Protein AF-A0A857N441-F1 (afdb_monomer_lite)

InterPro domains:
  IPR006558 LamG-like jellyroll fold [SM00560] (402-528)
  IPR013320 Concanavalin A-like lectin/glucanase domain superfamily [SSF49899] (334-535)
  IPR013320 Concanavalin A-like lectin/glucanase domain superfamily [SSF49899] (551-677)
  IPR018765 Domain of unknown function DUF2341 [PF10102] (84-168)

pLDDT: mean 84.47, std 14.83, range [30.72, 98.62]

Foldseek 3Di:
DDDPPPPVVVVVVVVVVVVVVVCVVCVVVVVVVVPDPPQQLLPDDLLFFWKWKKWKAAQLQAKDFQFKDKDFAAQQPVQKAPQQRLFKWKFFSNNDTWQKEWPPVVPDHNHHGTMMMTTDRMAGNRTGIMMIIIRNPPHGHDPSHDPPSRFPDKAQLPDFDDPPQFKDKAADPPFDWDWGGDDSKIKTDGAARIWIWTPRDKDQWWKKKWWKQDQDFWFKWFADPDNFFTKTQTHHVQQKTFIWTGHNNDIDGQDQAIDHPGHRNDIKMWMWTHDQQWIWIDINNHTRGIGGHNRGRMHIIIIGGHDDIMMIRMMGMGGDGPDDMDMDIDDMDTPFFFLFKFFLQPQDDQKRFGPDPNRFIWGWDPWHKDAPQQDLPGIWTFDAFQIKIFTNAALQPAAAFKKKKKKFAAADQDDKWFFKKDADDPQQIKTQIAQVVNPQWTWIDRNPWDIDTFPDHDDHQAIKMWMWTGRQQKIWIDILLHTGDMDGTNRDRRRGGTMMGFADPVSPTGGGGIMGTIGMGSYGDDSSRSNSVSVVSQVNNLVRDDRYHHDDDPVDPDQWDFPQQPQDAQWGATPHDGQIKGWPDDRDDDDQGWHKDAPVVDPPNTHTHHDPNHDIDGDTDDDLDDDDDDKDFAQALAAKDFPDDDPVNQWTWIQHSQQWTWIAGVVRPDIDTDDDHHDNGDIDD

Structure (mmCIF, N/CA/C/O backbone):
data_AF-A0A857N441-F1
#
_entry.id   AF-A0A857N441-F1
#
loop_
_atom_site.group_PDB
_atom_site.id
_atom_site.type_symbol
_atom_site.label_atom_id
_atom_site.label_alt_id
_atom_site.label_comp_id
_atom_site.label_asym_id
_atom_site.label_entity_id
_atom_site.label_seq_id
_atom_site.pdbx_PDB_ins_code
_atom_site.Cartn_x
_atom_site.Cartn_y
_atom_site.Cartn_z
_atom_site.occupancy
_atom_site.B_iso_or_equiv
_atom_site.auth_seq_id
_atom_site.auth_comp_id
_atom_site.auth_asym_id
_atom_site.auth_atom_id
_atom_site.pdbx_PDB_model_num
ATOM 1 N N . MET A 1 1 ? -75.559 12.822 -24.727 1.00 49.03 1 MET A N 1
ATOM 2 C CA . MET A 1 1 ? -74.565 11.724 -24.631 1.00 49.03 1 MET A CA 1
ATOM 3 C C . MET A 1 1 ? -73.322 12.160 -25.394 1.00 49.03 1 MET A C 1
ATOM 5 O O . MET A 1 1 ? -73.492 12.783 -26.426 1.00 49.03 1 MET A O 1
ATOM 9 N N . SER A 1 2 ? -72.122 11.832 -24.907 1.00 50.00 2 SER A N 1
ATOM 10 C CA . SER A 1 2 ? -70.810 12.231 -25.460 1.00 50.00 2 SER A CA 1
ATOM 11 C C . SER A 1 2 ? -70.364 13.656 -25.107 1.00 50.00 2 SER A C 1
ATOM 13 O O . SER A 1 2 ? -70.918 14.610 -25.619 1.00 50.00 2 SER A O 1
ATOM 15 N N . VAL A 1 3 ? -69.424 13.771 -24.155 1.00 48.62 3 VAL A N 1
ATOM 16 C CA . VAL A 1 3 ? -68.285 14.732 -24.085 1.00 48.62 3 VAL A CA 1
ATOM 17 C C . VAL A 1 3 ? -67.533 14.548 -22.744 1.00 48.62 3 VAL A C 1
ATOM 19 O O . VAL A 1 3 ? -66.327 14.745 -22.680 1.00 48.62 3 VAL A O 1
ATOM 22 N N . LYS A 1 4 ? -68.164 14.043 -21.671 1.00 44.53 4 LYS A N 1
ATOM 23 C CA . LYS A 1 4 ? -67.507 13.927 -20.344 1.00 44.53 4 LYS A CA 1
ATOM 24 C C . LYS A 1 4 ? -66.598 12.703 -20.098 1.00 44.53 4 LYS A C 1
ATOM 26 O O . LYS A 1 4 ? -66.049 12.592 -19.009 1.00 44.53 4 LYS A O 1
ATOM 31 N N . ARG A 1 5 ? -66.388 11.793 -21.063 1.00 45.25 5 ARG A N 1
ATOM 32 C CA . ARG A 1 5 ? -65.572 10.568 -20.847 1.00 45.25 5 ARG A CA 1
ATOM 33 C C . ARG A 1 5 ? -64.094 10.651 -21.269 1.00 45.25 5 ARG A C 1
ATOM 35 O O . ARG A 1 5 ? -63.343 9.755 -20.908 1.00 45.25 5 ARG A O 1
ATOM 42 N N . ASN A 1 6 ? -63.644 11.721 -21.934 1.00 47.81 6 ASN A N 1
ATOM 43 C CA . ASN A 1 6 ? -62.286 11.773 -22.512 1.00 47.81 6 ASN A CA 1
ATOM 44 C C . ASN A 1 6 ? -61.231 12.581 -21.727 1.00 47.81 6 ASN A C 1
ATOM 46 O O . ASN A 1 6 ? -60.069 12.565 -22.124 1.00 47.81 6 ASN A O 1
ATOM 50 N N . LEU A 1 7 ? -61.570 13.251 -20.615 1.00 44.44 7 LEU A N 1
ATOM 51 C CA . LEU A 1 7 ? -60.565 13.983 -19.816 1.00 44.44 7 LEU A CA 1
ATOM 52 C C . LEU A 1 7 ? -59.937 13.168 -18.671 1.00 44.44 7 LEU A C 1
ATOM 54 O O . LEU A 1 7 ? -58.824 13.474 -18.253 1.00 44.44 7 LEU A O 1
ATOM 58 N N . VAL A 1 8 ? -60.589 12.104 -18.192 1.00 45.16 8 VAL A N 1
ATOM 59 C CA . VAL A 1 8 ? -60.100 11.327 -17.031 1.00 45.16 8 VAL A CA 1
ATOM 60 C C . VAL A 1 8 ? -59.012 10.304 -17.417 1.00 45.16 8 VAL A C 1
ATOM 62 O O . VAL A 1 8 ? -58.187 9.935 -16.583 1.00 45.16 8 VAL A O 1
ATOM 65 N N . SER A 1 9 ? -58.921 9.901 -18.692 1.00 45.41 9 SER A N 1
ATOM 66 C CA . SER A 1 9 ? -57.896 8.951 -19.169 1.00 45.41 9 SER A CA 1
ATOM 67 C C . SER A 1 9 ? -56.555 9.597 -19.547 1.00 45.41 9 SER A C 1
ATOM 69 O O . SER A 1 9 ? -55.534 8.911 -19.589 1.00 45.41 9 SER A O 1
ATOM 71 N N . ARG A 1 10 ? -56.520 10.917 -19.801 1.00 45.88 10 ARG A N 1
ATOM 72 C CA . ARG A 1 10 ? -55.272 11.643 -20.112 1.00 45.88 10 ARG A CA 1
ATOM 73 C C . ARG A 1 10 ? -54.509 12.110 -18.871 1.00 45.88 10 ARG A C 1
ATOM 75 O O . ARG A 1 10 ? -53.294 12.196 -18.944 1.00 45.88 10 ARG A O 1
ATOM 82 N N . LEU A 1 11 ? -55.180 12.347 -17.740 1.00 42.25 11 LEU A N 1
ATOM 83 C CA . LEU A 1 11 ? -54.542 12.772 -16.479 1.00 42.25 11 LEU A CA 1
ATOM 84 C C . LEU A 1 11 ? -53.937 11.615 -15.661 1.00 42.25 11 LEU A C 1
ATOM 86 O O . LEU A 1 11 ? -53.078 11.841 -14.813 1.00 42.25 11 LEU A O 1
ATOM 90 N N . THR A 1 12 ? -54.357 10.375 -15.917 1.00 45.38 12 THR A N 1
ATOM 91 C CA . THR A 1 12 ? -53.848 9.170 -15.237 1.00 45.38 12 THR A CA 1
ATOM 92 C C . THR A 1 12 ? -52.599 8.591 -15.907 1.00 45.38 12 THR A C 1
ATOM 94 O O . THR A 1 12 ? -51.719 8.096 -15.208 1.00 45.38 12 THR A O 1
ATOM 97 N N . ARG A 1 13 ? -52.443 8.732 -17.234 1.00 47.69 13 ARG A N 1
ATOM 98 C CA . ARG A 1 13 ? -51.220 8.305 -17.947 1.00 47.69 13 ARG A CA 1
ATOM 99 C C . ARG A 1 13 ? -49.993 9.165 -17.620 1.00 47.69 13 ARG A C 1
ATOM 101 O O . ARG A 1 13 ? -48.901 8.622 -17.493 1.00 47.69 13 ARG A O 1
ATOM 108 N N . THR A 1 14 ? -50.149 10.473 -17.413 1.00 45.03 14 THR A N 1
ATOM 109 C CA . THR A 1 14 ? -49.023 11.373 -17.089 1.00 45.03 14 THR A CA 1
ATOM 110 C C . THR A 1 14 ? -48.509 11.211 -15.656 1.00 45.03 14 THR A C 1
ATOM 112 O O . THR A 1 14 ? -47.332 11.452 -15.415 1.00 45.03 14 THR A O 1
ATOM 115 N N . ARG A 1 15 ? -49.344 10.744 -14.713 1.00 50.69 15 ARG A N 1
ATOM 116 C CA . ARG A 1 15 ? -48.929 10.469 -13.320 1.00 50.69 15 ARG A CA 1
ATOM 117 C C . ARG A 1 15 ? -48.106 9.184 -13.158 1.00 50.69 15 ARG A C 1
ATOM 119 O O . ARG A 1 15 ? -47.396 9.062 -12.170 1.00 50.69 15 ARG A O 1
ATOM 126 N N . LEU A 1 16 ? -48.170 8.262 -14.124 1.00 50.34 16 LEU A N 1
ATOM 127 C CA . LEU A 1 16 ? -47.374 7.025 -14.137 1.00 50.34 16 LEU A CA 1
ATOM 128 C C . LEU A 1 16 ? -46.057 7.161 -14.917 1.00 50.34 16 LEU A C 1
ATOM 130 O O . LEU A 1 16 ? -45.104 6.458 -14.610 1.00 50.34 16 LEU A O 1
ATOM 134 N N . LEU A 1 17 ? -45.975 8.076 -15.889 1.00 53.66 17 LEU A N 1
ATOM 135 C CA . LEU A 1 17 ? -44.780 8.251 -16.726 1.00 53.66 17 LEU A CA 1
ATOM 136 C C . LEU A 1 17 ? -43.607 8.911 -15.989 1.00 53.66 17 LEU A C 1
ATOM 138 O O . LEU A 1 17 ? -42.468 8.522 -16.208 1.00 53.66 17 LEU A O 1
ATOM 142 N N . VAL A 1 18 ? -43.870 9.871 -15.098 1.00 58.50 18 VAL A N 1
ATOM 143 C CA . VAL A 1 18 ? -42.825 10.578 -14.332 1.00 58.50 18 VAL A CA 1
ATOM 144 C C . VAL A 1 18 ? -42.059 9.657 -13.363 1.00 58.50 18 VAL A C 1
ATOM 146 O O . VAL A 1 18 ? -40.830 9.665 -13.420 1.00 58.50 18 VAL A O 1
ATOM 149 N N . PRO A 1 19 ? -42.710 8.822 -12.523 1.00 57.38 19 PRO A N 1
ATOM 150 C CA . PRO A 1 19 ? -41.983 7.881 -11.670 1.00 57.38 19 PRO A CA 1
ATOM 151 C C . PRO A 1 19 ? -41.273 6.783 -12.475 1.00 57.38 19 PRO A C 1
ATOM 153 O O . PRO A 1 19 ? -40.175 6.388 -12.101 1.00 57.38 19 PRO A O 1
ATOM 156 N N . LEU A 1 20 ? -41.829 6.340 -13.611 1.00 62.22 20 LEU A N 1
ATOM 157 C CA . LEU A 1 20 ? -41.156 5.369 -14.484 1.00 62.22 20 LEU 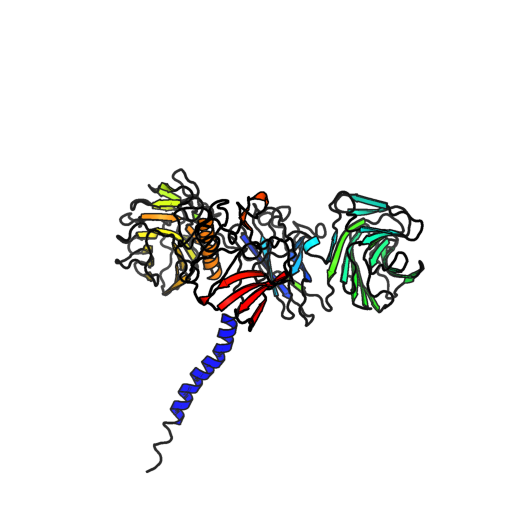A CA 1
ATOM 158 C C . LEU A 1 20 ? -39.881 5.953 -15.116 1.00 62.22 20 LEU A C 1
ATOM 160 O O . LEU A 1 20 ? -38.866 5.270 -15.190 1.00 62.22 20 LEU A O 1
ATOM 164 N N . LEU A 1 21 ? -39.918 7.222 -15.538 1.00 66.75 21 LEU A N 1
ATOM 165 C CA . LEU A 1 21 ? -38.759 7.919 -16.101 1.00 66.75 21 LEU A CA 1
ATOM 166 C C . LEU A 1 21 ? -37.670 8.150 -15.041 1.00 66.75 21 LEU A C 1
ATOM 168 O O . LEU A 1 21 ? -36.491 7.999 -15.339 1.00 66.75 21 LEU A O 1
ATOM 172 N N . LEU A 1 22 ? -38.065 8.463 -13.801 1.00 61.06 22 LEU A N 1
ATOM 173 C CA . LEU A 1 22 ? -37.158 8.563 -12.652 1.00 61.06 22 LEU A CA 1
ATOM 174 C C . LEU A 1 22 ? -36.498 7.220 -12.327 1.00 61.06 22 LEU A C 1
ATOM 176 O O . LEU A 1 22 ? -35.296 7.190 -12.103 1.00 61.06 22 LEU A O 1
ATOM 180 N N . ILE A 1 23 ? -37.242 6.111 -12.366 1.00 67.06 23 ILE A N 1
ATOM 181 C CA . ILE A 1 23 ? -36.682 4.763 -12.178 1.00 67.06 23 ILE A CA 1
ATOM 182 C C . ILE A 1 23 ? -35.683 4.434 -13.295 1.00 67.06 23 ILE A C 1
ATOM 184 O O . ILE A 1 23 ? -34.586 3.970 -13.010 1.00 67.06 23 ILE A O 1
ATOM 188 N N . VAL A 1 24 ? -36.005 4.737 -14.555 1.00 76.75 24 VAL A N 1
ATOM 189 C CA . VAL A 1 24 ? -35.098 4.506 -15.697 1.00 76.75 24 VAL A CA 1
ATOM 190 C C . VAL A 1 24 ? -33.850 5.398 -15.641 1.00 76.75 24 VAL A C 1
ATOM 192 O O . VAL A 1 24 ? -32.783 4.961 -16.059 1.00 76.75 24 VAL A O 1
ATOM 195 N N . LEU A 1 25 ? -33.947 6.611 -15.089 1.00 70.38 25 LEU A N 1
ATOM 196 C CA . LEU A 1 25 ? -32.802 7.506 -14.863 1.00 70.38 25 LEU A CA 1
ATOM 197 C C . LEU A 1 25 ? -31.955 7.103 -13.647 1.00 70.38 25 LEU A C 1
ATOM 199 O O . LEU A 1 25 ? -30.744 7.314 -13.651 1.00 70.38 25 LEU A O 1
ATOM 203 N N . LEU A 1 26 ? -32.572 6.516 -12.620 1.00 66.19 26 LEU A N 1
ATOM 204 C CA . LEU A 1 26 ? -31.889 6.058 -11.410 1.00 66.19 26 LEU A CA 1
ATOM 205 C C . LEU A 1 26 ? -31.254 4.679 -11.586 1.00 66.19 26 LEU A C 1
ATOM 207 O O . LEU A 1 26 ? -30.251 4.415 -10.941 1.00 66.19 26 LEU A O 1
ATOM 211 N N . LEU A 1 27 ? -31.772 3.815 -12.463 1.00 69.44 27 LEU A N 1
ATOM 212 C CA . LEU A 1 27 ? -31.236 2.467 -12.688 1.00 69.44 27 LEU A CA 1
ATOM 213 C C . LEU A 1 27 ? -29.754 2.457 -13.104 1.00 69.44 27 LEU A C 1
ATOM 215 O O . LEU A 1 27 ? -29.013 1.682 -12.512 1.00 69.44 27 LEU A O 1
ATOM 219 N N . PRO A 1 28 ? -29.268 3.319 -14.021 1.00 61.41 28 PRO A N 1
ATOM 220 C CA . PRO A 1 28 ? -27.841 3.444 -14.299 1.00 61.41 28 PRO A CA 1
ATOM 221 C C . PRO A 1 28 ? -27.056 3.964 -13.098 1.00 61.41 28 PRO A C 1
ATOM 223 O O . PRO A 1 28 ? -25.966 3.480 -12.860 1.00 61.41 28 PRO A O 1
ATOM 226 N N . ALA A 1 29 ? -27.591 4.909 -12.317 1.00 53.06 29 ALA A N 1
ATOM 227 C CA . ALA A 1 29 ? -26.908 5.443 -11.136 1.00 53.06 29 ALA A CA 1
ATOM 228 C C . ALA A 1 29 ? -26.824 4.415 -9.994 1.00 53.06 29 ALA A C 1
ATOM 230 O O . ALA A 1 29 ? -25.793 4.310 -9.343 1.00 53.06 29 ALA A O 1
ATOM 231 N N . VAL A 1 30 ? -27.878 3.622 -9.791 1.00 62.12 30 VAL A N 1
ATOM 232 C CA . VAL A 1 30 ? -27.930 2.491 -8.855 1.00 62.12 30 VAL A CA 1
ATOM 233 C C . VAL A 1 30 ? -27.047 1.353 -9.350 1.00 62.12 30 VAL A C 1
ATOM 235 O O . VAL A 1 30 ? -26.333 0.776 -8.546 1.00 62.12 30 VAL A O 1
ATOM 238 N N . TYR A 1 31 ? -27.025 1.072 -10.655 1.00 57.97 31 TYR A N 1
ATOM 239 C CA . TYR A 1 31 ? -26.094 0.126 -11.268 1.00 57.97 31 TYR A CA 1
ATOM 240 C C . TYR A 1 31 ? -24.649 0.592 -11.067 1.00 57.97 31 TYR A C 1
ATOM 242 O O . TYR A 1 31 ? -23.867 -0.143 -10.491 1.00 57.97 31 TYR A O 1
ATOM 250 N N . PHE A 1 32 ? -24.318 1.846 -11.385 1.00 44.28 32 PHE A N 1
ATOM 251 C CA . PHE A 1 32 ? -22.997 2.436 -11.144 1.00 44.28 32 PHE A CA 1
ATOM 252 C C . PHE A 1 32 ? -22.617 2.501 -9.660 1.00 44.28 32 PHE A C 1
ATOM 254 O O . PHE A 1 32 ? -21.431 2.460 -9.352 1.00 44.28 32 PHE A O 1
ATOM 261 N N . TYR A 1 33 ? -23.582 2.634 -8.746 1.00 41.97 33 TYR A N 1
ATOM 262 C CA . TYR A 1 33 ? -23.347 2.592 -7.301 1.00 41.97 33 TYR A CA 1
ATOM 263 C C . TYR A 1 33 ? -23.142 1.152 -6.804 1.00 41.97 33 TYR A C 1
ATOM 265 O O . TYR A 1 33 ? -22.250 0.908 -6.001 1.00 41.97 33 TYR A O 1
ATOM 273 N N . ALA A 1 34 ? -23.913 0.194 -7.324 1.00 38.28 34 ALA A N 1
ATOM 274 C CA . ALA A 1 34 ? -23.850 -1.225 -6.974 1.00 38.28 34 ALA A CA 1
ATOM 275 C C . ALA A 1 34 ? -22.676 -1.970 -7.635 1.00 38.28 34 ALA A C 1
ATOM 277 O O . ALA A 1 34 ? -22.242 -2.991 -7.114 1.00 38.28 34 ALA A O 1
ATOM 278 N N . THR A 1 35 ? -22.153 -1.471 -8.759 1.00 33.88 35 THR A N 1
ATOM 279 C CA . THR A 1 35 ? -20.983 -2.023 -9.459 1.00 33.88 35 THR A CA 1
ATOM 280 C C . THR A 1 35 ? -19.706 -1.238 -9.187 1.00 33.88 35 THR A C 1
ATOM 282 O O . THR A 1 35 ? -18.717 -1.442 -9.894 1.00 33.88 35 THR A O 1
ATOM 285 N N . ARG A 1 36 ? -19.689 -0.322 -8.206 1.00 30.72 36 ARG A N 1
ATOM 286 C CA . ARG A 1 36 ? -18.401 0.180 -7.723 1.00 30.72 36 ARG A CA 1
ATOM 287 C C . ARG A 1 36 ? -17.644 -1.022 -7.161 1.00 30.72 36 ARG A C 1
ATOM 289 O O . ARG A 1 36 ? -18.220 -1.724 -6.325 1.00 30.72 36 ARG A O 1
ATOM 296 N N . PRO A 1 37 ? -16.400 -1.289 -7.589 1.00 31.34 37 PRO A N 1
ATOM 297 C CA . PRO A 1 37 ? -15.557 -2.186 -6.821 1.00 31.34 37 PRO A CA 1
ATOM 298 C C . PRO A 1 37 ? -15.532 -1.632 -5.395 1.00 31.34 37 PRO A C 1
ATOM 300 O O . PRO A 1 37 ? -15.207 -0.463 -5.186 1.00 31.34 37 PRO A O 1
ATOM 303 N N . LYS A 1 38 ? -15.993 -2.439 -4.435 1.00 36.00 38 LYS A N 1
ATOM 304 C CA . LYS A 1 38 ? -15.777 -2.153 -3.020 1.00 36.00 38 LYS A CA 1
ATOM 305 C C . LYS A 1 38 ? -14.268 -2.065 -2.855 1.00 36.00 38 LYS A C 1
ATOM 307 O O . LYS A 1 38 ? -13.581 -3.053 -3.104 1.00 36.00 38 LYS A O 1
ATOM 312 N N . GLU A 1 39 ? -13.764 -0.887 -2.515 1.00 36.06 39 GLU A N 1
ATOM 313 C CA . GLU A 1 39 ? -12.346 -0.728 -2.231 1.00 36.06 39 GLU A CA 1
ATOM 314 C C . GLU A 1 39 ? -12.063 -1.395 -0.897 1.00 36.06 39 GLU A C 1
ATOM 316 O O . GLU A 1 39 ? -12.243 -0.833 0.183 1.00 36.06 39 GLU A O 1
ATOM 321 N N . THR A 1 40 ? -11.649 -2.649 -0.973 1.00 37.66 40 THR A N 1
ATOM 322 C CA . THR A 1 40 ? -11.106 -3.372 0.159 1.00 37.66 40 THR A CA 1
ATOM 323 C C . THR A 1 40 ? -9.733 -2.798 0.459 1.00 37.66 40 THR A C 1
ATOM 325 O O . THR A 1 40 ? -8.726 -3.349 0.044 1.00 37.66 40 THR A O 1
ATOM 328 N N . ALA A 1 41 ? -9.648 -1.690 1.194 1.00 39.09 41 ALA A N 1
ATOM 329 C CA . ALA A 1 41 ? -8.381 -1.255 1.774 1.00 39.09 41 ALA A CA 1
ATOM 330 C C . ALA A 1 41 ? -8.000 -2.204 2.929 1.00 39.09 41 ALA A C 1
ATOM 332 O O . ALA A 1 41 ? -8.011 -1.813 4.091 1.00 39.09 41 ALA A O 1
ATOM 333 N N . ALA A 1 42 ? -7.680 -3.461 2.605 1.00 43.97 42 ALA A N 1
ATOM 334 C CA . ALA A 1 42 ? -7.218 -4.480 3.548 1.00 43.97 42 ALA A CA 1
ATOM 335 C C . ALA A 1 42 ? -5.877 -4.103 4.202 1.00 43.97 42 ALA A C 1
ATOM 337 O O . ALA A 1 42 ? -5.487 -4.682 5.212 1.00 43.97 42 ALA A O 1
ATOM 338 N N . TRP A 1 43 ? -5.169 -3.135 3.618 1.00 54.03 43 TRP A N 1
ATOM 339 C CA . TRP A 1 43 ? -3.810 -2.791 3.997 1.00 54.03 43 TRP A CA 1
ATOM 340 C C . TRP A 1 43 ? -3.695 -1.533 4.882 1.00 54.03 43 TRP A C 1
ATOM 342 O O . TRP A 1 43 ? -2.739 -1.397 5.643 1.00 54.03 43 TRP A O 1
ATOM 352 N N . TRP A 1 44 ? -4.676 -0.625 4.842 1.00 54.84 44 TRP A N 1
ATOM 353 C CA . TRP A 1 44 ? -4.648 0.592 5.661 1.00 54.84 44 TRP A CA 1
ATOM 354 C C . TRP A 1 44 ? -5.074 0.293 7.097 1.00 54.84 44 TRP A C 1
ATOM 356 O O . TRP A 1 44 ? -6.241 -0.001 7.356 1.00 54.84 44 TRP A O 1
ATOM 366 N N . ASN A 1 45 ? -4.132 0.405 8.029 1.00 57.94 45 ASN A N 1
ATOM 367 C CA . ASN A 1 45 ? -4.385 0.316 9.463 1.00 57.94 45 ASN A CA 1
ATOM 368 C C . ASN A 1 45 ? -3.839 1.556 10.186 1.00 57.94 45 ASN A C 1
ATOM 370 O O . ASN A 1 45 ? -3.124 2.366 9.603 1.00 57.94 45 ASN A O 1
ATOM 374 N N . GLU A 1 46 ? -4.167 1.693 11.468 1.00 61.84 46 GLU A N 1
ATOM 375 C CA . GLU A 1 46 ? -3.844 2.884 12.264 1.00 61.84 46 GLU A CA 1
ATOM 376 C C . GLU A 1 46 ? -2.346 3.113 12.498 1.00 61.84 46 GLU A C 1
ATOM 378 O O . GLU A 1 46 ? -1.952 4.209 12.890 1.00 61.84 46 GLU A O 1
ATOM 383 N N . SER A 1 47 ? -1.501 2.108 12.250 1.00 67.00 47 SER A N 1
ATOM 384 C CA . SER A 1 47 ? -0.046 2.264 12.305 1.00 67.00 47 SER A CA 1
ATOM 385 C C . SER A 1 47 ? 0.512 3.030 11.102 1.00 67.00 47 SER A C 1
ATOM 387 O O . SER A 1 47 ? 1.669 3.432 11.141 1.00 67.00 47 SER A O 1
ATOM 389 N N . TRP A 1 48 ? -0.280 3.236 10.045 1.00 78.25 48 TRP A N 1
ATOM 390 C CA . TRP A 1 48 ? 0.082 4.006 8.855 1.00 78.25 48 TRP A CA 1
ATOM 391 C C . TRP A 1 48 ? -0.714 5.309 8.839 1.00 78.25 48 TRP A C 1
ATOM 393 O O . TRP A 1 48 ? -1.912 5.326 8.574 1.00 78.25 48 TRP A O 1
ATOM 403 N N . ILE A 1 49 ? -0.044 6.406 9.189 1.00 71.19 49 ILE A N 1
ATOM 404 C CA . ILE A 1 49 ? -0.697 7.678 9.536 1.00 71.19 49 ILE A CA 1
ATOM 405 C C . ILE A 1 49 ? -1.062 8.492 8.289 1.00 71.19 49 ILE A C 1
ATOM 407 O O . ILE A 1 49 ? -2.027 9.257 8.300 1.00 71.19 49 ILE A O 1
ATOM 411 N N . TYR A 1 50 ? -0.321 8.334 7.193 1.00 78.56 50 TYR A N 1
ATOM 412 C CA . TYR A 1 50 ? -0.471 9.156 5.996 1.00 78.56 50 TYR A CA 1
ATOM 413 C C . TYR A 1 50 ? -0.624 8.299 4.748 1.00 78.56 50 TYR A C 1
ATOM 415 O O . TYR A 1 50 ? -0.001 7.245 4.606 1.00 78.56 50 TYR A O 1
ATOM 423 N N . ARG A 1 51 ? -1.433 8.777 3.804 1.00 87.50 51 ARG A N 1
ATOM 424 C CA . ARG A 1 51 ? -1.458 8.239 2.449 1.00 87.50 51 ARG A CA 1
ATOM 425 C C . ARG A 1 51 ? -1.658 9.325 1.409 1.00 87.50 51 ARG A C 1
ATOM 427 O O . ARG A 1 51 ? -2.252 10.363 1.674 1.00 87.50 51 ARG A O 1
ATOM 434 N N . LYS A 1 52 ? -1.220 9.060 0.187 1.00 86.75 52 LYS A N 1
ATOM 435 C CA . LYS A 1 52 ? -1.516 9.872 -0.994 1.00 86.75 52 LYS A CA 1
ATOM 436 C C . LYS A 1 52 ? -2.082 8.988 -2.085 1.00 86.75 52 LYS A C 1
ATOM 438 O O . LYS A 1 52 ? -1.514 7.944 -2.401 1.00 86.75 52 LYS A O 1
ATOM 443 N N . ARG A 1 53 ? -3.186 9.427 -2.684 1.00 87.06 53 ARG A N 1
ATOM 444 C CA . ARG A 1 53 ? -3.680 8.854 -3.934 1.00 87.06 53 ARG A CA 1
ATOM 445 C C . ARG A 1 53 ? -2.788 9.316 -5.084 1.00 87.06 53 ARG A C 1
ATOM 447 O O . ARG A 1 53 ? -2.483 10.503 -5.186 1.00 87.06 53 ARG A O 1
ATOM 454 N N . ILE A 1 54 ? -2.401 8.397 -5.958 1.00 96.75 54 ILE A N 1
ATOM 455 C CA . ILE A 1 54 ? -1.667 8.690 -7.189 1.00 96.75 54 ILE A CA 1
ATOM 456 C C . ILE A 1 54 ? -2.568 8.309 -8.359 1.00 96.75 54 ILE A C 1
ATOM 458 O O . ILE A 1 54 ? -2.824 7.128 -8.590 1.00 96.75 54 ILE A O 1
ATOM 462 N N . ASP A 1 55 ? -3.063 9.306 -9.085 1.00 90.88 55 ASP A N 1
ATOM 463 C CA . ASP A 1 55 ? -3.848 9.063 -10.294 1.00 90.88 55 ASP A CA 1
ATOM 464 C C . ASP A 1 55 ? -2.924 8.690 -11.447 1.00 90.88 55 ASP A C 1
ATOM 466 O O . ASP A 1 55 ? -1.900 9.339 -11.660 1.00 90.88 55 ASP A O 1
ATOM 470 N N . ILE A 1 56 ? -3.298 7.658 -12.200 1.00 97.69 56 ILE A N 1
ATOM 471 C CA . ILE A 1 56 ? -2.546 7.133 -13.336 1.00 97.69 56 ILE A CA 1
ATOM 472 C C . ILE A 1 56 ? -3.413 7.244 -14.588 1.00 97.69 56 ILE A C 1
ATOM 474 O O . ILE A 1 56 ? -4.473 6.625 -14.693 1.00 97.69 56 ILE A O 1
ATOM 478 N N . SER A 1 57 ? -2.945 8.014 -15.565 1.00 96.06 57 SER A N 1
ATOM 479 C CA . SER A 1 57 ? -3.565 8.111 -16.883 1.00 96.06 57 SER A CA 1
ATOM 480 C C . SER A 1 57 ? -2.936 7.110 -17.854 1.00 96.06 57 SER A C 1
ATOM 482 O O . SER A 1 57 ? -1.740 6.835 -17.777 1.00 96.06 57 SER A O 1
ATOM 484 N N . ASN A 1 58 ? -3.732 6.585 -18.787 1.00 96.62 58 ASN A N 1
ATOM 485 C CA . ASN A 1 58 ? -3.246 5.767 -19.898 1.00 96.62 58 ASN A CA 1
ATOM 486 C C . ASN A 1 58 ? -3.857 6.262 -21.222 1.00 96.62 58 ASN A C 1
ATOM 488 O O . ASN A 1 58 ? -4.907 5.781 -21.649 1.00 96.62 58 ASN A O 1
ATOM 492 N N . PRO A 1 59 ? -3.210 7.226 -21.895 1.00 94.56 59 PRO A N 1
ATOM 493 C CA . PRO A 1 59 ? -3.712 7.781 -23.149 1.00 94.56 59 PRO A CA 1
ATOM 494 C C . PRO A 1 59 ? -3.517 6.851 -24.362 1.00 94.56 59 PRO A C 1
ATOM 496 O O . PRO A 1 59 ? -3.966 7.188 -25.455 1.00 94.56 59 PRO A O 1
ATOM 499 N N . GLY A 1 60 ? -2.865 5.692 -24.203 1.00 89.56 60 GLY A N 1
ATOM 500 C CA . GLY A 1 60 ? -2.494 4.784 -25.297 1.00 89.56 60 GLY A CA 1
ATOM 501 C C . GLY A 1 60 ? -3.655 4.018 -25.947 1.00 89.56 60 GLY A C 1
ATOM 502 O O . GLY A 1 60 ? -3.425 3.241 -26.872 1.00 89.56 60 GLY A O 1
ATOM 503 N N . GLY A 1 61 ? -4.894 4.205 -25.478 1.00 86.81 61 GLY A N 1
ATOM 504 C CA . GLY A 1 61 ? -6.109 3.627 -26.071 1.00 86.81 61 GLY A CA 1
ATOM 505 C C . GLY A 1 61 ? -6.261 2.107 -25.919 1.00 86.81 61 GLY A C 1
ATOM 506 O O . GLY A 1 61 ? -7.229 1.544 -26.422 1.00 86.81 61 GLY A O 1
ATOM 507 N N . THR A 1 62 ? -5.328 1.448 -25.232 1.00 93.44 62 THR A N 1
ATOM 508 C CA . THR A 1 62 ? -5.336 0.011 -24.927 1.00 93.44 62 THR A CA 1
ATOM 509 C C . THR A 1 62 ? -4.872 -0.209 -23.494 1.00 93.44 62 THR A C 1
ATOM 511 O O . THR A 1 62 ? -4.074 0.574 -22.977 1.00 93.44 62 THR A O 1
ATOM 514 N N . ASP A 1 63 ? -5.379 -1.257 -22.850 1.00 95.19 63 ASP A N 1
ATOM 515 C CA . ASP A 1 63 ? -4.982 -1.611 -21.489 1.00 95.19 63 ASP A CA 1
ATOM 516 C C . ASP A 1 63 ? -3.522 -2.084 -21.465 1.00 95.19 63 ASP A C 1
ATOM 518 O O . ASP A 1 63 ? -3.092 -2.861 -22.322 1.00 95.19 63 ASP A O 1
ATOM 522 N N . LEU A 1 64 ? -2.759 -1.634 -20.469 1.00 96.19 64 LEU A N 1
ATOM 523 C CA . LEU A 1 64 ? -1.391 -2.096 -20.234 1.00 96.19 64 LEU A CA 1
ATOM 524 C C . LEU A 1 64 ? -1.396 -3.115 -19.096 1.00 96.19 64 LEU A C 1
ATOM 526 O O . LEU A 1 64 ? -1.898 -2.820 -18.018 1.00 96.19 64 LEU A O 1
ATOM 530 N N . THR A 1 65 ? -0.820 -4.296 -19.308 1.00 96.62 65 THR A N 1
ATOM 531 C CA . THR A 1 65 ? -0.768 -5.368 -18.299 1.00 96.62 65 THR A CA 1
ATOM 532 C C . THR A 1 65 ? 0.634 -5.545 -17.735 1.00 96.62 65 THR A C 1
ATOM 534 O O . THR A 1 65 ? 1.609 -5.572 -18.501 1.00 96.62 65 THR A O 1
ATOM 537 N N . ASP A 1 66 ? 0.732 -5.755 -16.421 1.00 96.69 66 ASP A N 1
ATOM 538 C CA . ASP A 1 66 ? 1.996 -5.952 -15.705 1.00 96.69 66 ASP A CA 1
ATOM 539 C C . ASP A 1 66 ? 3.013 -4.860 -16.071 1.00 96.69 66 ASP A C 1
ATOM 541 O O . ASP A 1 66 ? 4.127 -5.159 -16.513 1.00 96.69 66 ASP A O 1
ATOM 545 N N . PHE A 1 67 ? 2.579 -3.602 -16.004 1.00 97.75 67 PHE A N 1
ATOM 546 C CA . PHE A 1 67 ? 3.285 -2.455 -16.568 1.00 97.75 67 PHE A CA 1
ATOM 547 C C . PHE A 1 67 ? 3.908 -1.592 -15.473 1.00 97.75 67 PHE A C 1
ATOM 549 O O . PHE A 1 67 ? 3.294 -1.346 -14.434 1.00 97.75 67 PHE A O 1
ATOM 556 N N . GLN A 1 68 ? 5.133 -1.129 -15.722 1.00 98.25 68 GLN A N 1
ATOM 557 C CA . GLN A 1 68 ? 5.892 -0.308 -14.786 1.00 98.25 68 GLN A CA 1
ATOM 558 C C . GLN A 1 68 ? 5.681 1.181 -15.055 1.00 98.25 68 GLN A C 1
ATOM 560 O O . GLN A 1 68 ? 5.854 1.647 -16.184 1.00 98.25 68 GLN A O 1
ATOM 565 N N . ILE A 1 69 ? 5.383 1.942 -14.008 1.00 97.62 69 ILE A N 1
ATOM 566 C CA . ILE A 1 69 ? 5.277 3.403 -14.044 1.00 97.62 69 ILE A CA 1
ATOM 567 C C . ILE A 1 69 ? 5.953 3.997 -12.810 1.00 97.62 69 ILE A C 1
ATOM 569 O O . ILE A 1 69 ? 5.982 3.365 -11.757 1.00 97.62 69 ILE A O 1
ATOM 573 N N . SER A 1 70 ? 6.498 5.206 -12.934 1.00 96.75 70 SER A N 1
ATOM 574 C CA . SER A 1 70 ? 7.020 5.967 -11.800 1.00 96.75 70 SER A CA 1
ATOM 575 C C . SER A 1 70 ? 6.102 7.117 -11.414 1.00 96.75 70 SER A C 1
ATOM 577 O O . SER A 1 70 ? 5.494 7.725 -12.293 1.00 96.75 70 SER A O 1
ATOM 579 N N . PHE A 1 71 ? 6.110 7.488 -10.140 1.00 96.88 71 PHE A N 1
ATOM 580 C CA . PHE A 1 71 ? 5.569 8.746 -9.635 1.00 96.88 71 PHE A CA 1
ATOM 581 C C . PHE A 1 71 ? 6.574 9.420 -8.695 1.00 96.88 71 PHE A C 1
ATOM 583 O O . PHE A 1 71 ? 7.587 8.830 -8.315 1.00 96.88 71 PHE A O 1
ATOM 590 N N . THR A 1 72 ? 6.290 10.667 -8.331 1.00 95.94 72 THR A N 1
ATOM 591 C CA . THR A 1 72 ? 7.127 11.457 -7.426 1.00 95.94 72 THR A CA 1
ATOM 592 C C . THR A 1 72 ? 6.422 11.667 -6.091 1.00 95.94 72 THR A C 1
ATOM 594 O O . THR A 1 72 ? 5.233 12.008 -6.052 1.00 95.94 72 THR A O 1
ATOM 597 N N . LEU A 1 73 ? 7.167 11.487 -5.003 1.00 95.94 73 LEU A N 1
ATOM 598 C CA . LEU A 1 73 ? 6.713 11.670 -3.632 1.00 95.94 73 LEU A CA 1
ATOM 599 C C . LEU A 1 73 ? 7.698 12.570 -2.877 1.00 95.94 73 LEU A C 1
ATOM 601 O O . LEU A 1 73 ? 8.901 12.368 -2.952 1.00 95.94 73 LEU A O 1
ATOM 605 N N . ASP A 1 74 ? 7.180 13.550 -2.140 1.00 95.19 74 ASP A N 1
ATOM 606 C CA . ASP A 1 74 ? 7.992 14.343 -1.214 1.00 95.19 74 ASP A CA 1
ATOM 607 C C . ASP A 1 74 ? 8.179 13.556 0.083 1.00 95.19 74 ASP A C 1
ATOM 609 O O . ASP A 1 74 ? 7.205 13.312 0.801 1.00 95.19 74 ASP A O 1
ATOM 613 N N . THR A 1 75 ? 9.419 13.156 0.352 1.00 96.62 75 THR A N 1
ATOM 614 C CA . THR A 1 75 ? 9.808 12.396 1.544 1.00 96.62 75 THR A CA 1
ATOM 615 C C . THR A 1 75 ? 10.769 13.184 2.439 1.00 96.62 75 THR A C 1
ATOM 617 O O . THR A 1 75 ? 11.540 12.590 3.186 1.00 96.62 75 THR A O 1
ATOM 620 N N . THR A 1 76 ? 10.788 14.519 2.344 1.00 95.94 76 THR A N 1
ATOM 621 C CA . THR A 1 76 ? 11.699 15.372 3.137 1.00 95.94 76 THR A CA 1
ATOM 622 C C . THR A 1 76 ? 11.289 15.501 4.605 1.00 95.94 76 THR A C 1
ATOM 624 O O . THR A 1 76 ? 12.114 15.831 5.459 1.00 95.94 76 THR A O 1
ATOM 627 N N . ASP A 1 77 ? 10.016 15.250 4.911 1.00 89.25 77 ASP A N 1
ATOM 628 C CA . ASP A 1 77 ? 9.467 15.366 6.258 1.00 89.25 77 ASP A CA 1
ATOM 629 C C . ASP A 1 77 ? 9.850 14.150 7.113 1.00 89.25 77 ASP A C 1
ATOM 631 O O . ASP A 1 77 ? 9.173 13.120 7.123 1.00 89.25 77 ASP A O 1
ATOM 635 N N . THR A 1 78 ? 10.935 14.290 7.873 1.00 88.62 78 THR A N 1
ATOM 636 C CA . THR A 1 78 ? 11.461 13.249 8.770 1.00 88.62 78 THR A CA 1
ATOM 637 C C . THR A 1 78 ? 10.548 12.926 9.953 1.00 88.62 78 THR A C 1
ATOM 639 O O . THR A 1 78 ? 10.818 11.978 10.687 1.00 88.62 78 THR A O 1
ATOM 642 N N . SER A 1 79 ? 9.463 13.682 10.161 1.00 79.69 79 SER A N 1
ATOM 643 C CA . SER A 1 79 ? 8.412 13.296 11.109 1.00 79.69 79 SER A CA 1
ATOM 644 C C . SER A 1 79 ? 7.419 12.287 10.521 1.00 79.69 79 SER A C 1
ATOM 646 O O . SER A 1 79 ? 6.688 11.646 11.275 1.00 79.69 79 SER A O 1
ATOM 648 N N . LYS A 1 80 ? 7.405 12.129 9.190 1.00 85.25 80 LYS A N 1
ATOM 649 C CA . LYS A 1 80 ? 6.477 11.265 8.445 1.00 85.25 80 LYS A CA 1
ATOM 650 C C . LYS A 1 80 ? 7.143 10.096 7.734 1.00 85.25 80 LYS A C 1
ATOM 652 O O . LYS A 1 80 ? 6.434 9.167 7.371 1.00 85.25 80 LYS A O 1
ATOM 657 N N . PHE A 1 81 ? 8.447 10.169 7.498 1.00 93.00 81 PHE A N 1
ATOM 658 C CA . PHE A 1 81 ? 9.219 9.123 6.839 1.00 93.00 81 PHE A CA 1
ATOM 659 C C . PHE A 1 81 ? 10.409 8.726 7.699 1.00 93.00 81 PHE A C 1
ATOM 661 O O . PHE A 1 81 ? 11.087 9.577 8.284 1.00 93.00 81 PHE A O 1
ATOM 668 N N . GLN A 1 82 ? 10.705 7.431 7.723 1.00 91.31 82 GLN A N 1
ATOM 669 C CA . GLN A 1 82 ? 11.997 6.950 8.191 1.00 91.31 82 GLN A CA 1
ATOM 670 C C . GLN A 1 82 ? 13.109 7.442 7.255 1.00 91.31 82 GLN A C 1
ATOM 672 O O . GLN A 1 82 ? 12.886 7.690 6.071 1.00 91.31 82 GLN A O 1
ATOM 677 N N . SER A 1 83 ? 14.341 7.543 7.760 1.00 90.50 83 SER A N 1
ATOM 678 C CA . SER A 1 83 ? 15.488 8.052 6.987 1.00 90.50 83 SER A CA 1
ATOM 679 C C . SER A 1 83 ? 15.825 7.238 5.731 1.00 90.50 83 SER A C 1
ATOM 681 O O . SER A 1 83 ? 16.555 7.715 4.872 1.00 90.50 83 SER A O 1
ATOM 683 N N . ASN A 1 84 ? 15.339 6.001 5.659 1.00 89.44 84 ASN A N 1
ATOM 684 C CA . ASN A 1 84 ? 15.486 5.051 4.556 1.00 89.44 84 ASN A CA 1
ATOM 685 C C . ASN A 1 84 ? 14.148 4.750 3.851 1.00 89.44 84 ASN A C 1
ATOM 687 O O . ASN A 1 84 ? 14.108 3.885 2.981 1.00 89.44 84 ASN A O 1
ATOM 691 N N . CYS A 1 85 ? 13.055 5.418 4.241 1.00 95.25 85 CYS A N 1
ATOM 692 C CA . CYS A 1 85 ? 11.712 5.195 3.709 1.00 95.25 85 CYS A CA 1
ATOM 693 C C . CYS A 1 85 ? 11.249 3.724 3.805 1.00 95.25 85 CYS A C 1
ATOM 695 O O . CYS A 1 85 ? 10.431 3.274 2.998 1.00 95.25 85 CYS A O 1
ATOM 697 N N . GLU A 1 86 ? 11.738 2.958 4.792 1.00 93.25 86 GLU A N 1
ATOM 698 C CA . GLU A 1 86 ? 11.266 1.586 5.058 1.00 93.25 86 GLU A CA 1
ATOM 699 C C . GLU A 1 86 ? 9.774 1.545 5.414 1.00 93.25 86 GLU A C 1
ATOM 701 O O . GLU A 1 86 ? 9.097 0.526 5.244 1.00 93.25 86 GLU A O 1
ATOM 706 N N . ASP A 1 87 ? 9.236 2.685 5.831 1.00 93.44 87 ASP A N 1
ATOM 707 C CA . ASP A 1 87 ? 7.826 2.953 6.026 1.00 93.44 87 ASP A CA 1
ATOM 708 C C . ASP A 1 87 ? 7.139 3.497 4.767 1.00 93.44 87 ASP A C 1
ATOM 710 O O . ASP A 1 87 ? 6.268 4.349 4.872 1.00 93.44 87 ASP A O 1
ATOM 714 N N . LEU A 1 88 ? 7.484 3.002 3.575 1.00 95.31 88 LEU A N 1
ATOM 715 C CA . LEU A 1 88 ? 6.714 3.235 2.349 1.00 95.31 88 LEU A CA 1
ATOM 716 C C . LEU A 1 88 ? 6.036 1.950 1.873 1.00 95.31 88 LEU A C 1
ATOM 718 O O . LEU A 1 88 ? 6.645 0.872 1.845 1.00 95.31 88 LEU A O 1
ATOM 722 N N . ARG A 1 89 ? 4.756 2.048 1.498 1.00 94.12 89 ARG A N 1
ATOM 723 C CA . ARG A 1 89 ? 3.961 0.932 0.960 1.00 94.12 89 ARG A CA 1
ATOM 724 C C . ARG A 1 89 ? 3.017 1.410 -0.121 1.00 94.12 89 ARG A C 1
ATOM 726 O O . ARG A 1 89 ? 2.411 2.467 0.012 1.00 94.12 89 ARG A O 1
ATOM 733 N N . ILE A 1 90 ? 2.884 0.619 -1.178 1.00 96.56 90 ILE A N 1
ATOM 734 C CA . ILE A 1 90 ? 2.069 0.964 -2.340 1.00 96.56 90 ILE A CA 1
ATOM 735 C C . ILE A 1 90 ? 0.981 -0.090 -2.513 1.00 96.56 90 ILE A C 1
ATOM 737 O O . ILE A 1 90 ? 1.287 -1.281 -2.464 1.00 96.56 90 ILE A O 1
ATOM 741 N N . THR A 1 91 ? -0.266 0.325 -2.737 1.00 91.81 91 THR A N 1
ATOM 742 C CA . THR A 1 91 ? -1.361 -0.606 -3.047 1.00 91.81 91 THR A CA 1
ATOM 743 C C . THR A 1 91 ? -2.098 -0.245 -4.323 1.00 91.81 91 THR A C 1
ATOM 745 O O . THR A 1 91 ? -2.177 0.923 -4.710 1.00 91.81 91 THR A O 1
ATOM 748 N N . GLY A 1 92 ? -2.706 -1.257 -4.941 1.00 85.81 92 GLY A N 1
ATOM 749 C CA . GLY A 1 92 ? -3.723 -1.073 -5.970 1.00 85.81 92 GLY A CA 1
ATOM 750 C C . GLY A 1 92 ? -5.043 -0.543 -5.401 1.00 85.81 92 GLY A C 1
ATOM 751 O O . GLY A 1 92 ? -5.206 -0.397 -4.186 1.00 85.81 92 GLY A O 1
ATOM 752 N N . VAL A 1 93 ? -6.001 -0.288 -6.298 1.00 76.19 93 VAL A N 1
ATOM 753 C CA . VAL A 1 93 ? -7.399 0.075 -5.965 1.00 76.19 93 VAL A CA 1
ATOM 754 C C . VAL A 1 93 ? -8.131 -1.011 -5.166 1.00 76.19 93 VAL A C 1
ATOM 756 O O . VAL A 1 93 ? -9.094 -0.749 -4.456 1.00 76.19 93 VAL A O 1
ATOM 759 N N . ASP A 1 94 ? -7.664 -2.250 -5.283 1.00 68.56 94 ASP A N 1
ATOM 760 C CA . ASP A 1 94 ? -8.152 -3.428 -4.569 1.00 68.56 94 ASP A CA 1
ATOM 761 C C . ASP A 1 94 ? -7.525 -3.586 -3.171 1.00 68.56 94 ASP A C 1
ATOM 763 O O . ASP A 1 94 ? -7.868 -4.521 -2.451 1.00 68.56 94 ASP A O 1
ATOM 767 N N . GLY A 1 95 ? -6.606 -2.687 -2.797 1.00 70.56 95 GLY A N 1
ATOM 768 C CA . GLY A 1 95 ? -5.865 -2.706 -1.537 1.00 70.56 95 GLY A CA 1
ATOM 769 C C . GLY A 1 95 ? -4.743 -3.740 -1.468 1.00 70.56 95 GLY A C 1
ATOM 770 O O . GLY A 1 95 ? -4.105 -3.854 -0.422 1.00 70.56 95 GLY A O 1
ATOM 771 N N . ASN A 1 96 ? -4.461 -4.464 -2.553 1.00 80.75 96 ASN A N 1
ATOM 772 C CA . ASN A 1 96 ? -3.339 -5.396 -2.599 1.00 80.75 96 ASN A CA 1
ATOM 773 C C . ASN A 1 96 ? -2.014 -4.639 -2.682 1.00 80.75 96 ASN A C 1
ATOM 775 O O . ASN A 1 96 ? -1.900 -3.659 -3.420 1.00 80.75 96 ASN A O 1
ATOM 779 N N . LEU A 1 97 ? -1.003 -5.118 -1.952 1.00 89.50 97 LEU A N 1
ATOM 780 C CA . LEU A 1 97 ? 0.353 -4.582 -2.041 1.00 89.50 97 LEU A CA 1
ATOM 781 C C . LEU A 1 97 ? 0.916 -4.758 -3.453 1.00 89.50 97 LEU A C 1
ATOM 783 O O . LEU A 1 97 ? 0.809 -5.830 -4.049 1.00 89.50 97 LEU A O 1
ATOM 787 N N . LEU A 1 98 ? 1.547 -3.703 -3.960 1.00 96.56 98 LEU A N 1
ATOM 788 C CA . LEU A 1 98 ? 2.196 -3.687 -5.263 1.00 96.56 98 LEU A CA 1
ATOM 789 C C . LEU A 1 98 ? 3.720 -3.661 -5.108 1.00 96.56 98 LEU A C 1
ATOM 791 O O . LEU A 1 98 ? 4.224 -2.922 -4.255 1.00 96.56 98 LEU A O 1
ATOM 795 N N . PRO A 1 99 ? 4.461 -4.396 -5.959 1.00 98.50 99 PRO A N 1
ATOM 796 C CA . PRO A 1 99 ? 5.901 -4.248 -6.072 1.00 98.50 99 PRO A CA 1
ATOM 797 C C . PRO A 1 99 ? 6.281 -2.816 -6.418 1.00 98.50 99 PRO A C 1
ATOM 799 O O . PRO A 1 99 ? 5.731 -2.229 -7.357 1.00 98.50 99 PRO A O 1
ATOM 802 N N . PHE A 1 100 ? 7.254 -2.282 -5.693 1.00 98.50 100 PHE A N 1
ATOM 803 C CA . PHE A 1 100 ? 7.788 -0.952 -5.913 1.00 98.50 100 PHE A CA 1
ATOM 804 C C . PHE A 1 100 ? 9.305 -0.911 -5.726 1.00 98.50 100 PHE A C 1
ATOM 806 O O . PHE A 1 100 ? 9.915 -1.822 -5.170 1.00 98.50 100 PHE A O 1
ATOM 813 N N . TRP A 1 101 ? 9.927 0.150 -6.223 1.00 98.12 101 TRP A N 1
ATOM 814 C CA . TRP A 1 101 ? 11.348 0.415 -6.045 1.00 98.12 101 TRP A CA 1
ATOM 815 C C . TRP A 1 101 ? 11.594 1.919 -5.995 1.00 98.12 101 TRP A C 1
ATOM 817 O O . TRP A 1 101 ? 11.063 2.659 -6.827 1.00 98.12 101 TRP A O 1
ATOM 827 N N . ILE A 1 102 ? 12.364 2.374 -5.010 1.00 96.94 102 ILE A N 1
ATOM 828 C CA . ILE A 1 102 ? 12.802 3.767 -4.916 1.00 96.94 102 ILE A CA 1
ATOM 829 C C . ILE A 1 102 ? 14.046 3.921 -5.793 1.00 96.94 102 ILE A C 1
ATOM 831 O O . ILE A 1 102 ? 15.004 3.170 -5.643 1.00 96.94 102 ILE A O 1
ATOM 835 N N . GLU A 1 103 ? 14.029 4.880 -6.721 1.00 94.56 103 GLU A N 1
ATOM 836 C CA . GLU A 1 103 ? 15.166 5.176 -7.599 1.00 94.56 103 GLU A CA 1
ATOM 837 C C . GLU A 1 103 ? 16.262 5.901 -6.809 1.00 94.56 103 GLU A C 1
ATOM 839 O O . GLU A 1 103 ? 16.408 7.125 -6.868 1.00 94.56 103 GLU A O 1
ATOM 844 N N . GLU A 1 104 ? 17.008 5.124 -6.022 1.00 87.88 104 GLU A N 1
ATOM 845 C CA . GLU A 1 104 ? 18.062 5.642 -5.161 1.00 87.88 104 GLU A CA 1
ATOM 846 C C . GLU A 1 104 ? 19.075 6.464 -5.960 1.00 87.88 104 GLU A C 1
ATOM 848 O O . GLU A 1 104 ? 19.362 6.218 -7.137 1.00 87.88 104 GLU A O 1
ATOM 853 N N . ASN A 1 105 ? 19.595 7.501 -5.306 1.00 84.00 105 ASN A N 1
ATOM 854 C CA . ASN A 1 105 ? 20.514 8.470 -5.895 1.00 84.00 105 ASN A CA 1
ATOM 855 C C . ASN A 1 105 ? 19.952 9.284 -7.089 1.00 84.00 105 ASN A C 1
ATOM 857 O O . ASN A 1 105 ? 20.733 10.012 -7.711 1.00 84.00 105 ASN A O 1
ATOM 861 N N . ASN A 1 106 ? 18.647 9.230 -7.421 1.00 84.94 106 ASN A N 1
ATOM 862 C CA . ASN A 1 106 ? 18.081 10.049 -8.511 1.00 84.94 106 ASN A CA 1
ATOM 863 C C . ASN A 1 106 ? 16.621 10.574 -8.370 1.00 84.94 106 ASN A C 1
ATOM 865 O O . ASN A 1 106 ? 15.773 10.302 -9.223 1.00 84.94 106 ASN A O 1
ATOM 869 N N . PRO A 1 107 ? 16.345 11.469 -7.408 1.00 84.44 107 PRO A N 1
ATOM 870 C CA . PRO A 1 107 ? 16.853 11.432 -6.049 1.00 84.44 107 PRO A CA 1
ATOM 871 C C . PRO A 1 107 ? 16.146 10.311 -5.260 1.00 84.44 107 PRO A C 1
ATOM 873 O O . PRO A 1 107 ? 14.989 9.975 -5.523 1.00 84.44 107 PRO A O 1
ATOM 876 N N . GLY A 1 108 ? 16.878 9.718 -4.318 1.00 89.25 108 GLY A N 1
ATOM 877 C CA . GLY A 1 108 ? 16.382 8.649 -3.452 1.00 89.25 108 GLY A CA 1
ATOM 878 C C . GLY A 1 108 ? 15.561 9.166 -2.273 1.00 89.25 108 GLY A C 1
ATOM 879 O O . GLY A 1 108 ? 15.123 10.316 -2.268 1.00 89.25 108 GLY A O 1
ATOM 880 N N . CYS A 1 109 ? 15.378 8.320 -1.257 1.00 94.75 109 CYS A N 1
ATOM 881 C CA . CYS A 1 109 ? 14.661 8.697 -0.038 1.00 94.75 109 CYS A CA 1
ATOM 882 C C . CYS A 1 109 ? 15.237 9.973 0.615 1.00 94.75 109 CYS A C 1
ATOM 884 O O . CYS A 1 109 ? 16.445 10.211 0.621 1.00 94.75 109 CYS A O 1
ATOM 886 N N . GLY A 1 110 ? 14.355 10.785 1.201 1.00 95.62 110 GLY A N 1
ATOM 887 C CA . GLY A 1 110 ? 14.704 12.052 1.852 1.00 95.62 110 GLY A CA 1
ATOM 888 C C . GLY A 1 110 ? 14.686 13.280 0.934 1.00 95.62 110 GLY A C 1
ATOM 889 O O . GLY A 1 110 ? 15.063 14.361 1.384 1.00 95.62 110 GLY A O 1
ATOM 890 N N . ASP A 1 111 ? 14.235 13.149 -0.318 1.00 96.62 111 ASP A N 1
ATOM 891 C CA . ASP A 1 111 ? 14.125 14.256 -1.276 1.00 96.62 111 ASP A CA 1
ATOM 892 C C . ASP A 1 111 ? 12.665 14.677 -1.526 1.00 96.62 111 ASP A C 1
ATOM 894 O O . ASP A 1 111 ? 11.716 13.918 -1.317 1.00 96.62 111 ASP A O 1
ATOM 898 N N . ALA A 1 112 ? 12.465 15.917 -1.980 1.00 95.06 112 ALA A N 1
ATOM 899 C CA . ALA A 1 112 ? 11.140 16.424 -2.341 1.00 95.06 112 ALA A CA 1
ATOM 900 C C . ALA A 1 112 ? 10.614 15.783 -3.635 1.00 95.06 112 ALA A C 1
ATOM 902 O O . ALA A 1 112 ? 9.415 15.820 -3.915 1.00 95.06 112 ALA A O 1
ATOM 903 N N . ASN A 1 113 ? 11.523 15.214 -4.429 1.00 94.19 113 ASN A N 1
ATOM 904 C CA . ASN A 1 113 ? 11.245 14.569 -5.696 1.00 94.19 113 ASN A CA 1
ATOM 905 C C . ASN A 1 113 ? 11.593 13.074 -5.695 1.00 94.19 113 ASN A C 1
ATOM 907 O O . ASN A 1 113 ? 11.860 12.536 -6.772 1.00 94.19 113 ASN A O 1
ATOM 911 N N . THR A 1 114 ? 11.576 12.409 -4.532 1.00 96.44 114 THR A N 1
ATOM 912 C CA . THR A 1 114 ? 11.833 10.965 -4.418 1.00 96.44 114 THR A CA 1
ATOM 913 C C . THR A 1 114 ? 11.014 10.206 -5.452 1.00 96.44 114 THR A C 1
ATOM 915 O O . THR A 1 114 ? 9.778 10.282 -5.482 1.00 96.44 114 THR A O 1
ATOM 918 N N . LYS A 1 115 ? 11.707 9.505 -6.349 1.00 95.88 115 LYS A N 1
ATOM 919 C CA . LYS A 1 115 ? 11.081 8.845 -7.492 1.00 95.88 115 LYS A CA 1
ATOM 920 C C . LYS A 1 115 ? 10.833 7.379 -7.177 1.00 95.88 115 LYS A C 1
ATOM 922 O O . LYS A 1 115 ? 11.757 6.625 -6.891 1.00 95.88 115 LYS A O 1
ATOM 927 N N . VAL A 1 116 ? 9.570 6.978 -7.253 1.00 98.00 116 VAL A N 1
ATOM 928 C CA . VAL A 1 116 ? 9.121 5.634 -6.885 1.00 98.00 116 VAL A CA 1
ATOM 929 C C . VAL A 1 116 ? 8.548 4.953 -8.115 1.00 98.00 116 VAL A C 1
ATOM 931 O O . VAL A 1 116 ? 7.591 5.442 -8.713 1.00 98.00 116 VAL A O 1
ATOM 934 N N . TRP A 1 117 ? 9.127 3.819 -8.489 1.00 98.31 117 TRP A N 1
ATOM 935 C CA . TRP A 1 117 ? 8.610 2.926 -9.519 1.00 98.31 117 TRP A CA 1
ATOM 936 C C . TRP A 1 117 ? 7.671 1.899 -8.916 1.00 98.31 117 TRP A C 1
ATOM 938 O O . TRP A 1 117 ? 7.921 1.398 -7.828 1.00 98.31 117 TRP A O 1
ATOM 948 N N . VAL A 1 118 ? 6.614 1.552 -9.639 1.00 98.62 118 VAL A N 1
ATOM 949 C CA . VAL A 1 118 ? 5.620 0.557 -9.236 1.00 98.62 118 VAL A CA 1
ATOM 950 C C . VAL A 1 118 ? 5.189 -0.263 -10.447 1.00 98.62 118 VAL A C 1
ATOM 952 O O . VAL A 1 118 ? 5.055 0.269 -11.553 1.00 98.62 118 VAL A O 1
ATOM 955 N N . LYS A 1 119 ? 4.964 -1.566 -10.247 1.00 98.56 119 LYS A N 1
ATOM 956 C CA . LYS A 1 119 ? 4.384 -2.450 -11.267 1.00 98.56 119 LYS A CA 1
ATOM 957 C C . LYS A 1 119 ? 2.906 -2.677 -10.981 1.00 98.56 119 LYS A C 1
ATOM 959 O O . LYS A 1 119 ? 2.551 -3.230 -9.943 1.00 98.56 119 LYS A O 1
ATOM 964 N N . LEU A 1 120 ? 2.051 -2.282 -11.922 1.00 97.69 120 LEU A N 1
ATOM 965 C CA . LEU A 1 120 ? 0.612 -2.520 -11.838 1.00 97.69 120 LEU A CA 1
ATOM 966 C C . LEU A 1 120 ? 0.224 -3.755 -12.659 1.00 97.69 120 LEU A C 1
ATOM 968 O O . LEU A 1 120 ? 0.633 -3.845 -13.820 1.00 97.69 120 LEU A O 1
ATOM 972 N N . PRO A 1 121 ? -0.631 -4.652 -12.130 1.00 95.75 121 PRO A N 1
ATOM 973 C CA . PRO A 1 121 ? -1.174 -5.773 -12.898 1.00 95.75 121 PRO A CA 1
ATOM 974 C C . PRO A 1 121 ? -1.955 -5.318 -14.136 1.00 95.75 121 PRO A C 1
ATOM 976 O O . PRO A 1 121 ? -1.891 -5.956 -15.186 1.00 95.75 121 PRO A O 1
ATOM 979 N N . SER A 1 122 ? -2.671 -4.193 -14.034 1.00 94.69 122 SER A N 1
ATOM 980 C CA . SER A 1 122 ? -3.395 -3.589 -15.153 1.00 94.69 122 SER A CA 1
ATOM 981 C C . SER A 1 122 ? -3.506 -2.070 -15.008 1.00 94.69 122 SER A C 1
ATOM 983 O O . SER A 1 122 ? -3.818 -1.561 -13.931 1.00 94.69 122 SER A O 1
ATOM 985 N N . ILE A 1 123 ? -3.285 -1.353 -16.111 1.00 95.94 123 ILE A N 1
ATOM 986 C CA . ILE A 1 123 ? -3.568 0.073 -16.285 1.00 95.94 123 ILE A CA 1
ATOM 987 C C . ILE A 1 123 ? -4.585 0.199 -17.432 1.00 95.94 123 ILE A C 1
ATOM 989 O O . ILE A 1 123 ? -4.188 0.219 -18.604 1.00 95.94 123 ILE A O 1
ATOM 993 N N . PRO A 1 124 ? -5.893 0.275 -17.128 1.00 94.00 124 PRO A N 1
ATOM 994 C CA . PRO A 1 124 ? -6.936 0.389 -18.140 1.00 94.00 124 PRO A CA 1
ATOM 995 C C . PRO A 1 124 ? -6.776 1.643 -19.000 1.00 94.00 124 PRO A C 1
ATOM 997 O O . PRO A 1 124 ? -6.268 2.658 -18.522 1.00 94.00 124 PRO A O 1
ATOM 1000 N N . SER A 1 125 ? -7.280 1.633 -20.234 1.00 92.44 125 SER A N 1
ATOM 1001 C CA . SER A 1 125 ? -7.260 2.812 -21.118 1.00 92.44 125 SER A CA 1
ATOM 1002 C C . SER A 1 125 ? -8.037 4.014 -20.557 1.00 92.44 125 SER A C 1
ATOM 1004 O O . SER A 1 125 ? -7.863 5.140 -21.012 1.00 92.44 125 SER A O 1
ATOM 1006 N N . SER A 1 126 ? -8.922 3.796 -19.580 1.00 89.44 126 SER A N 1
ATOM 1007 C CA . SER A 1 126 ? -9.610 4.858 -18.833 1.00 89.44 126 SER A CA 1
ATOM 1008 C C . SER A 1 126 ? -8.751 5.506 -17.741 1.00 89.44 126 SER A C 1
ATOM 1010 O O . SER A 1 126 ? -9.182 6.488 -17.141 1.00 89.44 126 SER A O 1
ATOM 1012 N N . GLY A 1 127 ? -7.568 4.959 -17.460 1.00 90.50 127 GLY A N 1
ATOM 1013 C CA . GLY A 1 127 ? -6.780 5.266 -16.272 1.00 90.50 127 GLY A CA 1
ATOM 1014 C C . GLY A 1 127 ? -7.200 4.450 -15.046 1.00 90.50 127 GLY A C 1
ATOM 1015 O O . GLY A 1 127 ? -8.177 3.698 -15.070 1.00 90.50 127 GLY A O 1
ATOM 1016 N N . THR A 1 128 ? -6.422 4.597 -13.978 1.00 92.69 128 THR A N 1
ATOM 1017 C CA . THR A 1 128 ? -6.612 3.979 -12.657 1.00 92.69 128 THR A CA 1
ATOM 1018 C C . THR A 1 128 ? -5.942 4.850 -11.587 1.00 92.69 128 THR A C 1
ATOM 1020 O O . THR A 1 128 ? -5.507 5.964 -11.878 1.00 92.69 128 THR A O 1
ATOM 1023 N N . TYR A 1 129 ? -5.846 4.376 -10.352 1.00 90.12 129 TYR A N 1
ATOM 1024 C CA . TYR A 1 129 ? -5.041 4.998 -9.306 1.00 90.12 129 TYR A CA 1
ATOM 1025 C C . TYR A 1 129 ? -4.438 3.951 -8.373 1.00 90.12 129 TYR A C 1
ATOM 1027 O O . TYR A 1 129 ? -4.802 2.778 -8.396 1.00 90.12 129 TYR A O 1
ATOM 1035 N N . ILE A 1 130 ? -3.490 4.397 -7.561 1.00 94.38 130 ILE A N 1
ATOM 1036 C CA . ILE A 1 130 ? -2.864 3.632 -6.479 1.00 94.38 130 ILE A CA 1
ATOM 1037 C C . ILE A 1 130 ? -2.825 4.494 -5.220 1.00 94.38 130 ILE A C 1
ATOM 1039 O O . ILE A 1 130 ? -3.015 5.713 -5.286 1.00 94.38 130 ILE A O 1
ATOM 1043 N N . TYR A 1 131 ? -2.533 3.873 -4.084 1.00 90.88 131 TYR A N 1
ATOM 1044 C CA . TYR A 1 131 ? -2.251 4.580 -2.840 1.00 90.88 131 TYR A CA 1
ATOM 1045 C C . TYR A 1 131 ? -0.803 4.357 -2.414 1.00 90.88 131 TYR A C 1
ATOM 1047 O O . TYR A 1 131 ? -0.327 3.225 -2.409 1.00 90.88 131 TYR A O 1
ATOM 1055 N N . ALA A 1 132 ? -0.121 5.441 -2.048 1.00 94.50 132 ALA A N 1
ATOM 1056 C CA . ALA A 1 132 ? 1.165 5.416 -1.362 1.00 94.50 132 ALA A CA 1
ATOM 1057 C C . ALA A 1 132 ? 0.942 5.730 0.118 1.00 94.50 132 ALA A C 1
ATOM 1059 O O . ALA A 1 132 ? 0.368 6.767 0.438 1.00 94.50 132 ALA A O 1
ATOM 1060 N N . TYR A 1 133 ? 1.393 4.851 0.998 1.00 91.69 133 TYR A N 1
ATOM 1061 C CA . TYR A 1 133 ? 1.179 4.884 2.438 1.00 91.69 133 TYR A CA 1
ATOM 1062 C C . TYR A 1 133 ? 2.498 5.052 3.190 1.00 91.69 133 TYR A C 1
ATOM 1064 O O . TYR A 1 133 ? 3.486 4.427 2.803 1.00 91.69 133 TYR A O 1
ATOM 1072 N N . TYR A 1 134 ? 2.502 5.866 4.250 1.00 92.19 134 TYR A N 1
ATOM 1073 C CA . TYR A 1 134 ? 3.687 6.184 5.058 1.00 92.19 134 TYR A CA 1
ATOM 1074 C C . TYR A 1 134 ? 3.339 6.695 6.465 1.00 92.19 134 TYR A C 1
ATOM 1076 O O . TYR A 1 134 ? 2.163 6.783 6.832 1.00 92.19 134 TYR A O 1
ATOM 1084 N N . GLY A 1 135 ? 4.350 7.001 7.284 1.00 84.94 135 GLY A N 1
ATOM 1085 C CA . GLY A 1 135 ? 4.164 7.454 8.664 1.00 84.94 135 GLY A CA 1
ATOM 1086 C C . GLY A 1 135 ? 4.104 6.329 9.680 1.00 84.94 135 GLY A C 1
ATOM 1087 O O . GLY A 1 135 ? 3.466 6.499 10.715 1.00 84.94 135 GLY A O 1
ATOM 1088 N N . ASN A 1 136 ? 4.728 5.186 9.390 1.00 83.62 136 ASN A N 1
ATOM 1089 C CA . ASN A 1 136 ? 4.854 4.094 10.348 1.00 83.62 136 ASN A CA 1
ATOM 1090 C C . ASN A 1 136 ? 6.307 4.001 10.846 1.00 83.62 136 ASN A C 1
ATOM 1092 O O . ASN A 1 136 ? 7.117 3.284 10.252 1.00 83.62 136 ASN A O 1
ATOM 1096 N N . PRO A 1 137 ? 6.663 4.656 11.965 1.00 79.06 137 PRO A N 1
ATOM 1097 C CA . PRO A 1 137 ? 8.042 4.682 12.457 1.00 79.06 137 PRO A CA 1
ATOM 1098 C C . PRO A 1 137 ? 8.560 3.313 12.929 1.00 79.06 137 PRO A C 1
ATOM 1100 O O . PRO A 1 137 ? 9.746 3.175 13.209 1.00 79.06 137 PRO A O 1
ATOM 1103 N N . SER A 1 138 ? 7.682 2.311 13.045 1.00 80.38 138 SER A N 1
ATOM 1104 C CA . SER A 1 138 ? 8.024 0.938 13.437 1.00 80.38 138 SER A CA 1
ATOM 1105 C C . SER A 1 138 ? 8.061 -0.046 12.264 1.00 80.38 138 SER A C 1
ATOM 1107 O O . SER A 1 138 ? 8.336 -1.230 12.465 1.00 80.38 138 SER A O 1
ATOM 1109 N N . ALA A 1 139 ? 7.758 0.412 11.044 1.00 83.44 139 ALA A N 1
ATOM 1110 C CA . ALA A 1 139 ? 7.752 -0.447 9.871 1.00 83.44 139 ALA A CA 1
ATOM 1111 C C . ALA A 1 139 ? 9.168 -0.913 9.521 1.00 83.44 139 ALA A C 1
ATOM 1113 O O . ALA A 1 139 ? 10.108 -0.126 9.505 1.00 83.44 139 ALA A O 1
ATOM 1114 N N . SER A 1 140 ? 9.289 -2.195 9.198 1.00 88.62 140 SER A N 1
ATOM 1115 C CA . SER A 1 140 ? 10.474 -2.769 8.566 1.00 88.62 140 SER A CA 1
ATOM 1116 C C . SER A 1 140 ? 10.378 -2.678 7.044 1.00 88.62 140 SER A C 1
ATOM 1118 O O . SER A 1 140 ? 9.280 -2.539 6.493 1.00 88.62 140 SER A O 1
ATOM 1120 N N . GLN A 1 141 ? 11.511 -2.811 6.356 1.00 87.19 141 GLN A N 1
ATOM 1121 C CA . GLN A 1 141 ? 11.577 -2.897 4.896 1.00 87.19 141 GLN A CA 1
ATOM 1122 C C . GLN A 1 141 ? 10.542 -3.875 4.306 1.00 87.19 141 GLN A C 1
ATOM 1124 O O . GLN A 1 141 ? 10.422 -5.031 4.716 1.00 87.19 141 GLN A O 1
ATOM 1129 N N . SER A 1 142 ? 9.796 -3.403 3.303 1.00 91.44 142 SER A N 1
ATOM 1130 C CA . SER A 1 142 ? 8.804 -4.215 2.592 1.00 91.44 142 SER A CA 1
ATOM 1131 C C . SER A 1 142 ? 9.473 -5.290 1.737 1.00 91.44 142 SER A C 1
ATOM 1133 O O . SER A 1 142 ? 10.396 -4.987 0.987 1.00 91.44 142 SER A O 1
ATOM 1135 N N . SER A 1 143 ? 8.920 -6.507 1.714 1.00 93.19 143 SER A N 1
ATOM 1136 C CA . SER A 1 143 ? 9.277 -7.513 0.699 1.00 93.19 143 SER A CA 1
ATOM 1137 C C . SER A 1 143 ? 8.903 -7.089 -0.720 1.00 93.19 143 SER A C 1
ATOM 1139 O O . SER A 1 143 ? 9.384 -7.678 -1.686 1.00 93.19 143 SER A O 1
ATOM 1141 N N . GLU A 1 144 ? 7.992 -6.124 -0.855 1.00 96.50 144 GLU A N 1
ATOM 1142 C CA . GLU A 1 144 ? 7.591 -5.563 -2.143 1.00 96.50 144 GLU A CA 1
ATOM 1143 C C . GLU A 1 144 ? 8.493 -4.414 -2.595 1.00 96.50 144 GLU A C 1
ATOM 1145 O O . GLU A 1 144 ? 8.371 -3.991 -3.739 1.00 96.50 144 GLU A O 1
ATOM 1150 N N . HIS A 1 145 ? 9.415 -3.943 -1.746 1.00 95.94 145 HIS A N 1
ATOM 1151 C CA . HIS A 1 145 ? 10.451 -2.999 -2.149 1.00 95.94 145 HIS A CA 1
ATOM 1152 C C . HIS A 1 145 ? 11.601 -3.765 -2.834 1.00 95.94 145 HIS A C 1
ATOM 1154 O O . HIS A 1 145 ? 12.634 -4.036 -2.223 1.00 95.94 145 HIS A O 1
ATOM 1160 N N . ASP A 1 146 ? 11.401 -4.159 -4.093 1.00 96.19 146 ASP A N 1
ATOM 1161 C CA . ASP A 1 146 ? 12.352 -4.960 -4.875 1.00 96.19 146 ASP A CA 1
ATOM 1162 C C . ASP A 1 146 ? 12.245 -4.656 -6.379 1.00 96.19 146 ASP A C 1
ATOM 1164 O O . ASP A 1 146 ? 11.263 -5.007 -7.042 1.00 96.19 146 ASP A O 1
ATOM 1168 N N . GLY A 1 147 ? 13.299 -4.062 -6.948 1.00 97.00 147 GLY A N 1
ATOM 1169 C CA . GLY A 1 147 ? 13.373 -3.745 -8.376 1.00 97.00 147 GLY A CA 1
ATOM 1170 C C . GLY A 1 147 ? 13.237 -4.969 -9.293 1.00 97.00 147 GLY A C 1
ATOM 1171 O O . GLY A 1 147 ? 12.684 -4.853 -10.389 1.00 97.00 147 GLY A O 1
ATOM 1172 N N . ASN A 1 148 ? 13.631 -6.168 -8.840 1.00 96.75 148 ASN A N 1
ATOM 1173 C CA . ASN A 1 148 ? 13.473 -7.411 -9.608 1.00 96.75 148 ASN A CA 1
ATOM 1174 C C . ASN A 1 148 ? 12.008 -7.825 -9.770 1.00 96.75 148 ASN A C 1
ATOM 1176 O O . ASN A 1 148 ? 11.669 -8.511 -10.733 1.00 96.75 148 ASN A O 1
ATOM 1180 N N . LYS A 1 149 ? 11.133 -7.421 -8.842 1.00 98.12 149 LYS A N 1
ATOM 1181 C CA . LYS A 1 149 ? 9.687 -7.638 -8.963 1.00 98.12 149 LYS A CA 1
ATOM 1182 C C . LYS A 1 149 ? 9.020 -6.580 -9.841 1.00 98.12 149 LYS A C 1
ATOM 1184 O O . LYS A 1 149 ? 7.974 -6.852 -10.432 1.00 98.12 149 LYS A O 1
ATOM 1189 N N . VAL A 1 150 ? 9.609 -5.386 -9.934 1.00 98.62 150 VAL A N 1
ATOM 1190 C CA . VAL A 1 150 ? 9.057 -4.267 -10.706 1.00 98.62 150 VAL A CA 1
ATOM 1191 C C . VAL A 1 150 ? 9.343 -4.435 -12.198 1.00 98.62 150 VAL A C 1
ATOM 1193 O O . VAL A 1 150 ? 8.417 -4.455 -13.010 1.00 98.62 150 VAL A O 1
ATOM 1196 N N . PHE A 1 151 ? 10.605 -4.580 -12.586 1.00 98.56 151 PHE A N 1
ATOM 1197 C CA . PHE A 1 151 ? 11.030 -4.483 -13.985 1.00 98.56 151 PHE A CA 1
ATOM 1198 C C . PHE A 1 151 ? 11.144 -5.844 -14.684 1.00 98.56 151 PHE A C 1
ATOM 1200 O O . PHE A 1 151 ? 11.198 -6.887 -14.043 1.00 98.56 151 PHE A O 1
ATOM 1207 N N . GLU A 1 152 ? 11.190 -5.844 -16.020 1.00 97.56 152 GLU A N 1
ATOM 1208 C CA . GLU A 1 152 ? 11.402 -7.077 -16.806 1.00 97.56 152 GLU A CA 1
ATOM 1209 C C . GLU A 1 152 ? 12.845 -7.592 -16.689 1.00 97.56 152 GLU A C 1
ATOM 1211 O O . GLU A 1 152 ? 13.129 -8.774 -16.873 1.00 97.56 152 GLU A O 1
ATOM 1216 N N . PHE A 1 153 ? 13.760 -6.682 -16.368 1.00 98.12 153 PHE A N 1
ATOM 1217 C CA . PHE A 1 153 ? 15.127 -6.948 -15.955 1.00 98.12 153 PHE A CA 1
ATOM 1218 C C . PHE A 1 153 ? 15.568 -5.805 -15.040 1.00 98.12 153 PHE A C 1
ATOM 1220 O O . PHE A 1 153 ? 15.205 -4.657 -15.298 1.00 98.12 153 PHE A O 1
ATOM 1227 N N . PHE A 1 154 ? 16.343 -6.104 -14.001 1.00 97.94 154 PHE A N 1
ATOM 1228 C CA . PHE A 1 154 ? 16.827 -5.116 -13.041 1.00 97.94 154 PHE A CA 1
ATOM 1229 C C . PHE A 1 154 ? 18.180 -5.533 -12.465 1.00 97.94 154 PHE A C 1
ATOM 1231 O O . PHE A 1 154 ? 18.378 -6.699 -12.096 1.00 97.94 154 PHE A O 1
ATOM 1238 N N . ASP A 1 155 ? 19.088 -4.573 -12.353 1.00 97.44 155 ASP A N 1
ATOM 1239 C CA . ASP A 1 155 ? 20.285 -4.672 -11.528 1.00 97.44 155 ASP A CA 1
ATOM 1240 C C . ASP A 1 155 ? 20.686 -3.276 -11.040 1.00 97.44 155 ASP A C 1
ATOM 1242 O O . ASP A 1 155 ? 20.751 -2.344 -11.841 1.00 97.44 155 ASP A O 1
ATOM 1246 N N . ASP A 1 156 ? 20.936 -3.148 -9.742 1.00 95.50 156 ASP A N 1
ATOM 1247 C CA . ASP A 1 156 ? 21.447 -1.945 -9.073 1.00 95.50 156 ASP A CA 1
ATOM 1248 C C . ASP A 1 156 ? 22.884 -2.133 -8.571 1.00 95.50 156 ASP A C 1
ATOM 1250 O O . ASP A 1 156 ? 23.388 -1.326 -7.799 1.00 95.50 156 ASP A O 1
ATOM 1254 N N . PHE A 1 157 ? 23.517 -3.259 -8.927 1.00 96.00 157 PHE A N 1
ATOM 1255 C CA . PHE A 1 157 ? 24.879 -3.620 -8.542 1.00 96.00 157 PHE A CA 1
ATOM 1256 C C . PHE A 1 157 ? 25.169 -3.452 -7.038 1.00 96.00 157 PHE A C 1
ATOM 1258 O O . PHE A 1 157 ? 26.308 -3.216 -6.633 1.00 96.00 157 PHE A O 1
ATOM 1265 N N . SER A 1 158 ? 24.147 -3.624 -6.192 1.00 91.94 158 SER A N 1
ATOM 1266 C CA . SER A 1 158 ? 24.228 -3.468 -4.732 1.00 91.94 158 SER A CA 1
ATOM 1267 C C . SER A 1 158 ? 25.082 -4.542 -4.044 1.00 91.94 158 SER A C 1
ATOM 1269 O O . SER A 1 158 ? 25.540 -4.360 -2.914 1.00 91.94 158 SER A O 1
ATOM 1271 N N . SER A 1 159 ? 25.335 -5.665 -4.722 1.00 90.06 159 SER A N 1
ATOM 1272 C CA . SER A 1 159 ? 26.205 -6.738 -4.229 1.00 90.06 159 SER A CA 1
ATOM 1273 C C . SER A 1 159 ? 27.696 -6.461 -4.478 1.00 90.06 159 SER A C 1
ATOM 1275 O O . SER A 1 159 ? 28.072 -5.576 -5.235 1.00 90.06 159 SER A O 1
ATOM 1277 N N . THR A 1 160 ? 28.591 -7.238 -3.861 1.00 88.69 160 THR A N 1
ATOM 1278 C CA . THR A 1 160 ? 30.052 -7.068 -4.016 1.00 88.69 160 THR A CA 1
ATOM 1279 C C . THR A 1 160 ? 30.642 -7.775 -5.243 1.00 88.69 160 THR A C 1
ATOM 1281 O O . THR A 1 160 ? 31.851 -7.714 -5.472 1.00 88.69 160 THR A O 1
ATOM 1284 N N . SER A 1 161 ? 29.824 -8.475 -6.033 1.00 93.44 161 SER A N 1
ATOM 1285 C CA . SER A 1 161 ? 30.265 -9.274 -7.182 1.00 93.44 161 SER A CA 1
ATOM 1286 C C . SER A 1 161 ? 29.181 -9.354 -8.245 1.00 93.44 161 SER A C 1
ATOM 1288 O O . SER A 1 161 ? 28.005 -9.343 -7.912 1.00 93.44 161 SER A O 1
ATOM 1290 N N . LEU A 1 162 ? 29.552 -9.509 -9.517 1.00 95.06 162 LEU A N 1
ATOM 1291 C CA . LEU A 1 162 ? 28.561 -9.577 -10.591 1.00 95.06 162 LEU A CA 1
ATOM 1292 C C . LEU A 1 162 ? 27.657 -10.806 -10.422 1.00 95.06 162 LEU A C 1
ATOM 1294 O O . LEU A 1 162 ? 28.154 -11.924 -10.265 1.00 95.06 162 LEU A O 1
ATOM 1298 N N . ASP A 1 163 ? 26.339 -10.617 -10.519 1.00 95.38 163 ASP A N 1
ATOM 1299 C CA . ASP A 1 163 ? 25.402 -11.737 -10.564 1.00 95.38 163 ASP A CA 1
ATOM 1300 C C . ASP A 1 163 ? 25.538 -12.476 -11.904 1.00 95.38 163 ASP A C 1
ATOM 1302 O O . ASP A 1 163 ? 24.947 -12.122 -12.928 1.00 95.38 163 ASP A O 1
ATOM 1306 N N . THR A 1 164 ? 26.339 -13.538 -11.891 1.00 95.44 164 THR A N 1
ATOM 1307 C CA . THR A 1 164 ? 26.595 -14.373 -13.071 1.00 95.44 164 THR A CA 1
ATOM 1308 C C . THR A 1 164 ? 25.390 -15.202 -13.515 1.00 95.44 164 THR A C 1
ATOM 1310 O O . THR A 1 164 ? 25.462 -15.838 -14.569 1.00 95.44 164 THR A O 1
ATOM 1313 N N . ASN A 1 165 ? 24.275 -15.207 -12.776 1.00 95.69 165 ASN A N 1
ATOM 1314 C CA . ASN A 1 165 ? 23.016 -15.749 -13.283 1.00 95.69 165 ASN A CA 1
ATOM 1315 C C . ASN A 1 165 ? 22.321 -14.743 -14.203 1.00 95.69 165 ASN A C 1
ATOM 1317 O O . ASN A 1 165 ? 21.718 -15.156 -15.190 1.00 95.69 165 ASN A O 1
ATOM 1321 N N . LYS A 1 166 ? 22.450 -13.439 -13.928 1.00 96.69 166 LYS A N 1
ATOM 1322 C CA . LYS A 1 166 ? 21.883 -12.353 -14.743 1.00 96.69 166 LYS A CA 1
ATOM 1323 C C . LYS A 1 166 ? 22.767 -11.955 -15.915 1.00 96.69 166 LYS A C 1
ATOM 1325 O O . LYS A 1 166 ? 22.242 -11.650 -16.986 1.00 96.69 166 LYS A O 1
ATOM 1330 N N . TRP A 1 167 ? 24.085 -11.980 -15.734 1.00 97.12 167 TRP A N 1
ATOM 1331 C CA . TRP A 1 167 ? 25.046 -11.428 -16.688 1.00 97.12 167 TRP A CA 1
ATOM 1332 C C . TRP A 1 167 ? 26.035 -12.465 -17.220 1.00 97.12 167 TRP A C 1
ATOM 1334 O O . TRP A 1 167 ? 26.434 -13.408 -16.536 1.00 97.12 167 TRP A O 1
ATOM 1344 N N . GLU A 1 168 ? 26.455 -12.263 -18.464 1.00 95.38 168 GLU A N 1
ATOM 1345 C CA . GLU A 1 168 ? 27.608 -12.906 -19.092 1.00 95.38 168 GLU A CA 1
ATOM 1346 C C . GLU A 1 168 ? 28.505 -11.867 -19.749 1.00 95.38 168 GLU A C 1
ATOM 1348 O O . GLU A 1 168 ? 28.060 -10.772 -20.099 1.00 95.38 168 GLU A O 1
ATOM 1353 N N . ASP A 1 169 ? 29.761 -12.238 -19.962 1.00 94.50 169 ASP A N 1
ATOM 1354 C CA . ASP A 1 169 ? 30.697 -11.388 -20.678 1.00 94.50 169 ASP A CA 1
ATOM 1355 C C . ASP A 1 169 ? 30.233 -11.150 -22.124 1.00 94.50 169 ASP A C 1
ATOM 1357 O O . ASP A 1 169 ? 29.738 -12.040 -22.827 1.00 94.50 169 ASP A O 1
ATOM 1361 N N . TRP A 1 170 ? 30.429 -9.920 -22.584 1.00 93.62 170 TRP A N 1
ATOM 1362 C CA . TRP A 1 170 ? 30.331 -9.532 -23.981 1.00 93.62 170 TRP A CA 1
ATOM 1363 C C . TRP A 1 170 ? 31.670 -8.954 -24.434 1.00 93.62 170 TRP A C 1
ATOM 1365 O O . TRP A 1 170 ? 32.234 -8.074 -23.789 1.00 93.62 170 TRP A O 1
ATOM 1375 N N . THR A 1 171 ? 32.185 -9.459 -25.549 1.00 90.31 171 THR A N 1
ATOM 1376 C CA . THR A 1 171 ? 33.482 -9.068 -26.094 1.00 90.31 171 THR A CA 1
ATOM 1377 C C . THR A 1 171 ? 33.516 -9.335 -27.596 1.00 90.31 171 THR A C 1
ATOM 1379 O O . THR A 1 171 ? 32.909 -10.303 -28.057 1.00 90.31 171 THR A O 1
ATOM 1382 N N . THR A 1 172 ? 34.215 -8.495 -28.360 1.00 81.38 172 THR A N 1
ATOM 1383 C CA . THR A 1 172 ? 34.634 -8.850 -29.727 1.00 81.38 172 THR A CA 1
ATOM 1384 C C . THR A 1 172 ? 35.868 -9.749 -29.646 1.00 81.38 172 THR A C 1
ATOM 1386 O O . THR A 1 172 ? 36.747 -9.482 -28.824 1.00 81.38 172 THR A O 1
ATOM 1389 N N . ASP A 1 173 ? 35.943 -10.792 -30.477 1.00 69.50 173 ASP A N 1
ATOM 1390 C CA . ASP A 1 173 ? 36.911 -11.893 -30.359 1.00 69.50 173 ASP A CA 1
ATOM 1391 C C . ASP A 1 173 ? 38.333 -11.463 -29.950 1.00 69.50 173 ASP A C 1
ATOM 1393 O O . ASP A 1 173 ? 38.903 -10.519 -30.498 1.00 69.50 173 ASP A O 1
ATOM 1397 N N . SER A 1 174 ? 38.912 -12.218 -29.004 1.00 75.38 174 SER A N 1
ATOM 1398 C CA . SER A 1 174 ? 40.228 -12.055 -28.349 1.00 75.38 174 SER A CA 1
ATOM 1399 C C . SER A 1 174 ? 40.375 -11.006 -27.233 1.00 75.38 174 SER A C 1
ATOM 1401 O O . SER A 1 174 ? 41.429 -10.996 -26.592 1.00 75.38 174 SER A O 1
ATOM 1403 N N . ASN A 1 175 ? 39.353 -10.194 -26.921 1.00 81.88 175 ASN A N 1
ATOM 1404 C CA . ASN A 1 175 ? 39.419 -9.274 -25.775 1.00 81.88 175 ASN A CA 1
ATOM 1405 C C . ASN A 1 175 ? 38.870 -9.885 -24.473 1.00 81.88 175 ASN A C 1
ATOM 1407 O O . ASN A 1 175 ? 37.958 -10.714 -24.494 1.00 81.88 175 ASN A O 1
ATOM 1411 N N . THR A 1 176 ? 39.375 -9.404 -23.334 1.00 84.94 176 THR A N 1
ATOM 1412 C CA . THR A 1 176 ? 38.951 -9.836 -21.991 1.00 84.94 176 THR A CA 1
ATOM 1413 C C . THR A 1 176 ? 38.072 -8.787 -21.309 1.00 84.94 176 THR A C 1
ATOM 1415 O O . THR A 1 176 ? 38.487 -7.635 -21.142 1.00 84.94 176 THR A O 1
ATOM 1418 N N . THR A 1 177 ? 36.880 -9.190 -20.859 1.00 90.88 177 THR A N 1
ATOM 1419 C CA . THR A 1 177 ? 36.016 -8.356 -20.012 1.00 90.88 177 THR A CA 1
ATOM 1420 C C . THR A 1 177 ? 36.623 -8.193 -18.622 1.00 90.88 177 THR A C 1
ATOM 1422 O O . THR A 1 177 ? 37.139 -9.133 -18.022 1.00 90.88 177 THR A O 1
ATOM 1425 N N . SER A 1 178 ? 36.598 -6.972 -18.097 1.00 92.88 178 SER A N 1
ATOM 1426 C CA . SER A 1 178 ? 37.033 -6.675 -16.734 1.00 92.88 178 SER A CA 1
ATOM 1427 C C . SER A 1 178 ? 36.128 -5.612 -16.134 1.00 92.88 178 SER A C 1
ATOM 1429 O O . SER A 1 178 ? 35.687 -4.695 -16.827 1.00 92.88 178 SER A O 1
ATOM 1431 N N . TYR A 1 179 ? 35.835 -5.740 -14.847 1.00 94.75 179 TYR A N 1
ATOM 1432 C CA . TYR A 1 179 ? 34.975 -4.819 -14.120 1.00 94.75 179 TYR A CA 1
ATOM 1433 C C . TYR A 1 179 ? 35.277 -4.865 -12.625 1.00 94.75 179 TYR A C 1
ATOM 1435 O O . TYR A 1 179 ? 35.839 -5.838 -12.119 1.00 94.75 179 TYR A O 1
ATOM 1443 N N . THR A 1 180 ? 34.885 -3.813 -11.921 1.00 95.19 180 THR A N 1
ATOM 1444 C CA . THR A 1 180 ? 34.844 -3.764 -10.458 1.00 95.19 180 THR A CA 1
ATOM 1445 C C . THR A 1 180 ? 33.444 -3.367 -10.023 1.00 95.19 180 THR A C 1
ATOM 1447 O O . THR A 1 180 ? 32.840 -2.507 -10.662 1.00 95.19 180 THR A O 1
ATOM 1450 N N . ILE A 1 181 ? 32.942 -3.978 -8.950 1.00 95.88 181 ILE A N 1
ATOM 1451 C CA . ILE A 1 181 ? 31.652 -3.622 -8.356 1.00 95.88 181 ILE A CA 1
ATOM 1452 C C . ILE A 1 181 ? 31.883 -3.159 -6.926 1.00 95.88 181 ILE A C 1
ATOM 1454 O O . ILE A 1 181 ? 32.540 -3.842 -6.138 1.00 95.88 181 ILE A O 1
ATOM 1458 N N . SER A 1 182 ? 31.376 -1.975 -6.613 1.00 93.38 182 SER A N 1
ATOM 1459 C CA . SER A 1 182 ? 31.456 -1.379 -5.283 1.00 93.38 182 SER A CA 1
ATOM 1460 C C . SER A 1 182 ? 30.451 -0.243 -5.167 1.00 93.38 182 SER A C 1
ATOM 1462 O O . SER A 1 182 ? 30.251 0.477 -6.138 1.00 93.38 182 SER A O 1
ATOM 1464 N N . ASN A 1 183 ? 29.906 -0.026 -3.968 1.00 88.25 183 ASN A N 1
ATOM 1465 C CA . ASN A 1 183 ? 29.009 1.096 -3.662 1.00 88.25 183 ASN A CA 1
ATOM 1466 C C . ASN A 1 183 ? 27.740 1.164 -4.539 1.00 88.25 183 ASN A C 1
ATOM 1468 O O . ASN A 1 183 ? 27.285 2.262 -4.828 1.00 88.25 183 ASN A O 1
ATOM 1472 N N . GLY A 1 184 ? 27.180 0.023 -4.961 1.00 91.69 184 GLY A N 1
ATOM 1473 C CA . GLY A 1 184 ? 26.001 0.020 -5.841 1.00 91.69 184 GLY A CA 1
ATOM 1474 C C . GLY A 1 184 ? 26.318 0.380 -7.292 1.00 91.69 184 GLY A C 1
ATOM 1475 O O . GLY A 1 184 ? 25.452 0.819 -8.026 1.00 91.69 184 GLY A O 1
ATOM 1476 N N . GLU A 1 185 ? 27.578 0.267 -7.715 1.00 95.00 185 GLU A N 1
ATOM 1477 C CA . GLU A 1 185 ? 27.989 0.658 -9.059 1.00 95.00 185 GLU A CA 1
ATOM 1478 C C . GLU A 1 185 ? 28.910 -0.398 -9.668 1.00 95.00 185 GLU A C 1
ATOM 1480 O O . GLU A 1 185 ? 29.802 -0.935 -8.999 1.00 95.00 185 GLU A O 1
ATOM 1485 N N . ILE A 1 186 ? 28.760 -0.636 -10.970 1.00 96.00 186 ILE A N 1
ATOM 1486 C CA . ILE A 1 186 ? 29.741 -1.349 -11.784 1.00 96.00 186 ILE A CA 1
ATOM 1487 C C . ILE A 1 186 ? 30.591 -0.360 -12.578 1.00 96.00 186 ILE A C 1
ATOM 1489 O O . ILE A 1 186 ? 30.093 0.477 -13.331 1.00 96.00 186 ILE A O 1
ATOM 1493 N N . GLN A 1 187 ? 31.907 -0.506 -12.466 1.00 95.50 187 GLN A N 1
ATOM 1494 C CA . GLN A 1 187 ? 32.869 0.160 -13.330 1.00 95.50 187 GLN A CA 1
ATOM 1495 C C . GLN A 1 187 ? 33.437 -0.848 -14.324 1.00 95.50 187 GLN A C 1
ATOM 1497 O O . GLN A 1 187 ? 34.088 -1.817 -13.925 1.00 95.50 187 GLN A O 1
ATOM 1502 N N . LEU A 1 188 ? 33.254 -0.613 -15.624 1.00 94.69 188 LEU A N 1
ATOM 1503 C CA . LEU A 1 188 ? 33.906 -1.437 -16.644 1.00 94.69 188 LEU A CA 1
ATOM 1504 C C . LEU A 1 188 ? 35.361 -0.986 -16.836 1.00 94.69 188 LEU A C 1
ATOM 1506 O O . LEU A 1 188 ? 35.666 0.207 -16.898 1.00 94.69 188 LEU A O 1
ATOM 1510 N N . THR A 1 189 ? 36.269 -1.949 -16.979 1.00 91.31 189 THR A N 1
ATOM 1511 C CA . THR A 1 189 ? 37.713 -1.753 -17.183 1.00 91.31 189 THR A CA 1
ATOM 1512 C C . THR A 1 189 ? 38.246 -2.710 -18.268 1.00 91.31 189 THR A C 1
ATOM 1514 O O . THR A 1 189 ? 37.480 -3.420 -18.917 1.00 91.31 189 THR A O 1
ATOM 1517 N N . GLY A 1 190 ? 39.557 -2.702 -18.546 1.00 86.88 190 GLY A N 1
ATOM 1518 C CA . GLY A 1 190 ? 40.184 -3.648 -19.490 1.00 86.88 190 GLY A CA 1
ATOM 1519 C C . GLY A 1 190 ? 40.409 -3.123 -20.917 1.00 86.88 190 GLY A C 1
ATOM 1520 O O . GLY A 1 190 ? 40.866 -1.989 -21.105 1.00 86.88 190 GLY A O 1
ATOM 1521 N N . GLN A 1 191 ? 40.110 -3.936 -21.933 1.00 89.69 191 GLN A N 1
ATOM 1522 C CA . GLN A 1 191 ? 40.337 -3.622 -23.356 1.00 89.69 191 GLN A CA 1
ATOM 1523 C C . GLN A 1 191 ? 39.137 -2.928 -24.023 1.00 89.69 191 GLN A C 1
ATOM 1525 O O . GLN A 1 191 ? 38.092 -2.751 -23.401 1.00 89.69 191 GLN A O 1
ATOM 1530 N N . CYS A 1 192 ? 39.306 -2.486 -25.275 1.00 90.44 192 CYS A N 1
ATOM 1531 C CA . CYS A 1 192 ? 38.198 -1.925 -26.045 1.00 90.44 192 CYS A CA 1
ATOM 1532 C C . CYS A 1 192 ? 37.228 -3.022 -26.517 1.00 90.44 192 CYS A C 1
ATOM 1534 O O . CYS A 1 192 ? 37.664 -4.140 -26.761 1.00 90.44 192 CYS A O 1
ATOM 1536 N N . ASN A 1 193 ? 35.943 -2.690 -26.706 1.00 89.62 193 ASN A N 1
ATOM 1537 C CA . ASN A 1 193 ? 34.879 -3.612 -27.125 1.00 89.62 193 ASN A CA 1
ATOM 1538 C C . ASN A 1 193 ? 34.731 -4.810 -26.182 1.00 89.62 193 ASN A C 1
ATOM 1540 O O . ASN A 1 193 ? 34.650 -5.959 -26.613 1.00 89.62 193 ASN A O 1
ATOM 1544 N N . THR A 1 194 ? 34.694 -4.508 -24.890 1.00 92.50 194 THR A N 1
ATOM 1545 C CA . THR A 1 194 ? 34.405 -5.462 -23.821 1.00 92.50 194 THR A CA 1
ATOM 1546 C C . THR A 1 194 ? 33.263 -4.936 -22.966 1.00 92.50 194 THR A C 1
ATOM 1548 O O . THR A 1 194 ? 32.899 -3.758 -23.035 1.00 92.50 194 THR A O 1
ATOM 1551 N N . GLY A 1 195 ? 32.664 -5.807 -22.169 1.00 94.62 195 GLY A N 1
ATOM 1552 C CA . GLY A 1 195 ? 31.531 -5.455 -21.335 1.00 94.62 195 GLY A CA 1
ATOM 1553 C C . GLY A 1 195 ? 30.736 -6.675 -20.917 1.00 94.62 195 GLY A C 1
ATOM 1554 O O . GLY A 1 195 ? 31.253 -7.793 -20.901 1.00 94.62 195 GLY A O 1
ATOM 1555 N N . ILE A 1 196 ? 29.472 -6.451 -20.586 1.00 96.00 196 ILE A N 1
ATOM 1556 C CA . ILE A 1 196 ? 28.558 -7.494 -20.126 1.00 96.00 196 ILE A CA 1
ATOM 1557 C C . ILE A 1 196 ? 27.246 -7.418 -20.893 1.00 96.00 196 ILE A C 1
ATOM 1559 O O . ILE A 1 196 ? 26.807 -6.346 -21.307 1.00 96.00 196 ILE A O 1
ATOM 1563 N N . LYS A 1 197 ? 26.602 -8.564 -21.077 1.00 96.62 197 LYS A N 1
ATOM 1564 C CA . LYS A 1 197 ? 25.256 -8.679 -21.637 1.00 96.62 197 LYS A CA 1
ATOM 1565 C C . LYS A 1 197 ? 24.409 -9.597 -20.776 1.00 96.62 197 LYS A C 1
ATOM 1567 O O . LYS A 1 197 ? 24.908 -10.409 -20.002 1.00 96.62 197 LYS A O 1
ATOM 1572 N N . THR A 1 198 ? 23.108 -9.459 -20.918 1.00 97.75 198 THR A N 1
ATOM 1573 C CA . THR A 1 198 ? 22.140 -10.230 -20.139 1.00 97.75 198 THR A CA 1
ATOM 1574 C C . THR A 1 198 ? 22.114 -11.706 -20.552 1.00 97.75 198 THR A C 1
ATOM 1576 O O . THR A 1 198 ? 22.118 -12.051 -21.735 1.00 97.75 198 THR A O 1
ATOM 1579 N N . LYS A 1 199 ? 22.068 -12.609 -19.569 1.00 95.94 199 LYS A N 1
ATOM 1580 C CA . LYS A 1 199 ? 21.759 -14.039 -19.740 1.00 95.94 199 LYS A CA 1
ATOM 1581 C C . LYS A 1 199 ? 20.259 -14.294 -19.728 1.00 95.94 199 LYS A C 1
ATOM 1583 O O . LYS A 1 199 ? 19.777 -15.117 -20.497 1.00 95.94 199 LYS A O 1
ATOM 1588 N N . THR A 1 200 ? 19.548 -13.587 -18.855 1.00 91.19 200 THR A N 1
ATOM 1589 C CA . THR A 1 200 ? 18.154 -13.870 -18.490 1.00 91.19 200 THR A CA 1
ATOM 1590 C C . THR A 1 200 ? 17.131 -13.066 -19.275 1.00 91.19 200 THR A C 1
ATOM 1592 O O . THR A 1 200 ? 15.960 -13.431 -19.269 1.00 91.19 200 THR A O 1
ATOM 1595 N N . TYR A 1 201 ? 17.550 -12.001 -19.965 1.00 96.25 201 TYR A N 1
ATOM 1596 C CA . TYR A 1 201 ? 16.641 -11.119 -20.687 1.00 96.25 201 TYR A CA 1
ATOM 1597 C C . TYR A 1 201 ? 16.966 -11.028 -22.178 1.00 96.25 201 TYR A C 1
ATOM 1599 O O . TYR A 1 201 ? 18.104 -10.802 -22.587 1.00 96.25 201 TYR A O 1
ATOM 1607 N N . SER A 1 202 ? 15.927 -11.144 -22.997 1.00 95.44 202 SER A N 1
ATOM 1608 C CA . SER A 1 202 ? 15.920 -10.752 -24.400 1.00 95.44 202 SER A CA 1
ATOM 1609 C C . SER A 1 202 ? 14.497 -10.355 -24.778 1.00 95.44 202 SER A C 1
ATOM 1611 O O . SER A 1 202 ? 13.547 -10.985 -24.321 1.00 95.44 202 SER A O 1
ATOM 1613 N N . GLY A 1 203 ? 14.337 -9.321 -25.603 1.00 94.12 203 GLY A N 1
ATOM 1614 C CA . GLY A 1 203 ? 13.008 -8.839 -25.971 1.00 94.12 203 GLY A CA 1
ATOM 1615 C C . GLY A 1 203 ? 12.945 -8.185 -27.342 1.00 94.12 203 GLY A C 1
ATOM 1616 O O . GLY A 1 203 ? 13.967 -7.942 -27.984 1.00 94.12 203 GLY A O 1
ATOM 1617 N N . GLU A 1 204 ? 11.717 -7.900 -27.772 1.00 94.12 204 GLU A N 1
ATOM 1618 C CA . GLU A 1 204 ? 11.398 -7.162 -29.000 1.00 94.12 204 GLU A CA 1
ATOM 1619 C C . GLU A 1 204 ? 11.052 -5.704 -28.692 1.00 94.12 204 GLU A C 1
ATOM 1621 O O . GLU A 1 204 ? 11.727 -4.801 -29.183 1.00 94.12 204 GLU A O 1
ATOM 1626 N N . ASN A 1 205 ? 10.040 -5.471 -27.848 1.00 94.75 205 ASN A N 1
ATOM 1627 C CA . ASN A 1 205 ? 9.477 -4.143 -27.590 1.00 94.75 205 ASN A CA 1
ATOM 1628 C C . ASN A 1 205 ? 9.686 -3.744 -26.131 1.00 94.75 205 ASN A C 1
ATOM 1630 O O . ASN A 1 205 ? 8.978 -4.219 -25.244 1.00 94.75 205 ASN A O 1
ATOM 1634 N N . TYR A 1 206 ? 10.674 -2.896 -25.876 1.00 96.50 206 TYR A N 1
ATOM 1635 C CA . TYR A 1 206 ? 11.065 -2.525 -24.522 1.00 96.50 206 TYR A CA 1
ATOM 1636 C C . TYR A 1 206 ? 11.886 -1.238 -24.507 1.00 96.50 206 TYR A C 1
ATOM 1638 O O . TYR A 1 206 ? 12.316 -0.733 -25.548 1.00 96.50 206 TYR A O 1
ATOM 1646 N N . ARG A 1 207 ? 12.121 -0.722 -23.305 1.00 96.38 207 ARG A N 1
ATOM 1647 C CA . ARG A 1 207 ? 13.054 0.371 -23.042 1.00 96.38 207 ARG A CA 1
ATOM 1648 C C . ARG A 1 207 ? 14.090 -0.119 -22.057 1.00 96.38 207 ARG A C 1
ATOM 1650 O O . ARG A 1 207 ? 13.723 -0.691 -21.037 1.00 96.38 207 ARG A O 1
ATOM 1657 N N . VAL A 1 208 ? 15.364 0.088 -22.359 1.00 97.69 208 VAL A N 1
ATOM 1658 C CA . VAL A 1 208 ? 16.436 -0.074 -21.378 1.00 97.69 208 VAL A CA 1
ATOM 1659 C C . VAL A 1 208 ? 16.844 1.304 -20.886 1.00 97.69 208 VAL A C 1
ATOM 1661 O O . VAL A 1 208 ? 17.116 2.196 -21.691 1.00 97.69 208 VAL A O 1
ATOM 1664 N N . ILE A 1 209 ? 16.836 1.479 -19.571 1.00 96.81 209 ILE A N 1
ATOM 1665 C CA . ILE A 1 209 ? 17.216 2.720 -18.911 1.00 96.81 209 ILE A CA 1
ATOM 1666 C C . ILE A 1 209 ? 18.387 2.394 -17.994 1.00 96.81 209 ILE A C 1
ATOM 1668 O O . ILE A 1 209 ? 18.346 1.398 -17.272 1.00 96.81 209 ILE A O 1
ATOM 1672 N N . ALA A 1 210 ? 19.429 3.216 -18.035 1.00 96.38 210 ALA A N 1
ATOM 1673 C CA . ALA A 1 210 ? 20.562 3.095 -17.134 1.00 96.38 210 ALA A CA 1
ATOM 1674 C C . ALA A 1 210 ? 21.021 4.463 -16.634 1.00 96.38 210 ALA A C 1
ATOM 1676 O O . ALA A 1 210 ? 21.053 5.437 -17.395 1.00 96.38 210 ALA A O 1
ATOM 1677 N N . ARG A 1 211 ? 21.446 4.509 -15.372 1.00 95.00 211 ARG A N 1
ATOM 1678 C CA . ARG A 1 211 ? 22.173 5.644 -14.807 1.00 95.00 211 ARG A CA 1
ATOM 1679 C C . ARG A 1 211 ? 23.662 5.414 -15.008 1.00 95.00 211 ARG A C 1
ATOM 1681 O O . ARG A 1 211 ? 24.217 4.433 -14.524 1.00 95.00 211 ARG A O 1
ATOM 1688 N N . THR A 1 212 ? 24.298 6.295 -15.772 1.00 93.56 212 THR A N 1
ATOM 1689 C CA . THR A 1 212 ? 25.687 6.144 -16.217 1.00 93.56 212 THR A CA 1
ATOM 1690 C C . THR A 1 212 ? 26.477 7.429 -16.032 1.00 93.56 212 THR A C 1
ATOM 1692 O O . THR A 1 212 ? 25.962 8.536 -16.186 1.00 93.56 212 THR A O 1
ATOM 1695 N N . LYS A 1 213 ? 27.762 7.275 -15.740 1.00 91.19 213 LYS A N 1
ATOM 1696 C CA . LYS A 1 213 ? 28.742 8.353 -15.660 1.00 91.19 213 LYS A CA 1
ATOM 1697 C C . LYS A 1 213 ? 29.922 7.955 -16.531 1.00 91.19 213 LYS A C 1
ATOM 1699 O O . LYS A 1 213 ? 30.748 7.123 -16.151 1.00 91.19 213 LYS A O 1
ATOM 1704 N N . ASP A 1 214 ? 29.943 8.508 -17.738 1.00 85.38 214 ASP A N 1
ATOM 1705 C CA . ASP A 1 214 ? 30.963 8.208 -18.732 1.00 85.38 214 ASP A CA 1
ATOM 1706 C C . ASP A 1 214 ? 31.075 9.292 -19.800 1.00 85.38 214 ASP A C 1
ATOM 1708 O O . ASP A 1 214 ? 30.118 9.588 -20.512 1.00 85.38 214 ASP A O 1
ATOM 1712 N N . ASN A 1 215 ? 32.278 9.832 -19.961 1.00 74.62 215 ASN A N 1
ATOM 1713 C CA . ASN A 1 215 ? 32.610 10.772 -21.019 1.00 74.62 215 ASN A CA 1
ATOM 1714 C C . ASN A 1 215 ? 33.555 10.155 -22.051 1.00 74.62 215 ASN A C 1
ATOM 1716 O O . ASN A 1 215 ? 34.318 10.889 -22.653 1.00 74.62 215 ASN A O 1
ATOM 1720 N N . THR A 1 216 ? 33.592 8.839 -22.232 1.00 84.31 216 THR A N 1
ATOM 1721 C CA . THR A 1 216 ? 34.536 8.175 -23.142 1.00 84.31 216 THR A CA 1
ATOM 1722 C C . THR A 1 216 ? 33.807 7.290 -24.144 1.00 84.31 216 THR A C 1
ATOM 1724 O O . THR A 1 216 ? 32.594 7.367 -24.265 1.00 84.31 216 THR A O 1
ATOM 1727 N N . ASP A 1 217 ? 34.532 6.530 -24.969 1.00 88.88 217 ASP A N 1
ATOM 1728 C CA . ASP A 1 217 ? 33.903 5.608 -25.923 1.00 88.88 217 ASP A CA 1
ATOM 1729 C C . ASP A 1 217 ? 33.330 4.391 -25.191 1.00 88.88 217 ASP A C 1
ATOM 1731 O O . ASP A 1 217 ? 34.011 3.375 -25.077 1.00 88.88 217 ASP A O 1
ATOM 1735 N N . SER A 1 218 ? 32.105 4.497 -24.685 1.00 90.38 218 SER A N 1
ATOM 1736 C CA . SER A 1 218 ? 31.362 3.416 -24.028 1.00 90.38 218 SER A CA 1
ATOM 1737 C C . SER A 1 218 ? 29.863 3.584 -24.296 1.00 90.38 218 SER A C 1
ATOM 1739 O O . SER A 1 218 ? 29.469 4.393 -25.140 1.00 90.38 218 SER A O 1
ATOM 1741 N N . GLY A 1 219 ? 29.018 2.774 -23.659 1.00 91.81 219 GLY A N 1
ATOM 1742 C CA . GLY A 1 219 ? 27.588 3.058 -23.631 1.00 91.81 219 GLY A CA 1
ATOM 1743 C C . GLY A 1 219 ? 26.681 1.849 -23.464 1.00 91.81 219 GLY A C 1
ATOM 1744 O O . GLY A 1 219 ? 27.114 0.754 -23.100 1.00 91.81 219 GLY A O 1
ATOM 1745 N N . LEU A 1 220 ? 25.399 2.085 -23.731 1.00 94.81 220 LEU A N 1
ATOM 1746 C CA . LEU A 1 220 ? 24.310 1.151 -23.475 1.00 94.81 220 LEU A CA 1
ATOM 1747 C C . LEU A 1 220 ? 23.973 0.353 -24.735 1.00 94.81 220 LEU A C 1
ATOM 1749 O O . LEU A 1 220 ? 23.679 0.923 -25.791 1.00 94.81 220 LEU A O 1
ATOM 1753 N N . ILE A 1 221 ? 24.016 -0.969 -24.615 1.00 95.00 221 ILE A N 1
ATOM 1754 C CA . ILE A 1 221 ? 23.795 -1.915 -25.703 1.00 95.00 221 ILE A CA 1
ATOM 1755 C C . ILE A 1 221 ? 22.333 -2.376 -25.721 1.00 95.00 221 ILE A C 1
ATOM 1757 O O . ILE A 1 221 ? 21.757 -2.731 -24.690 1.00 95.00 221 ILE A O 1
ATOM 1761 N N . LEU A 1 222 ? 21.763 -2.455 -26.920 1.00 95.38 222 LEU A N 1
ATOM 1762 C CA . LEU A 1 222 ? 20.400 -2.892 -27.194 1.00 95.38 222 LEU A CA 1
ATOM 1763 C C . LEU A 1 222 ? 20.397 -3.970 -28.296 1.00 95.38 222 LEU A C 1
ATOM 1765 O O . LEU A 1 222 ? 21.168 -3.888 -29.249 1.00 95.38 222 LEU A O 1
ATOM 1769 N N . ARG A 1 223 ? 19.504 -4.963 -28.187 1.00 95.44 223 ARG A N 1
ATOM 1770 C CA . ARG A 1 223 ? 19.306 -6.068 -29.143 1.00 95.44 223 ARG A CA 1
ATOM 1771 C C . ARG A 1 223 ? 20.606 -6.750 -29.597 1.00 95.44 223 ARG A C 1
ATOM 1773 O O . ARG A 1 223 ? 20.859 -6.888 -30.789 1.00 95.44 223 ARG A O 1
ATOM 1780 N N . VAL A 1 224 ? 21.418 -7.202 -28.643 1.00 95.06 224 VAL A N 1
ATOM 1781 C CA . VAL A 1 224 ? 22.553 -8.091 -28.934 1.00 95.06 224 VAL A CA 1
ATOM 1782 C C . VAL A 1 224 ? 22.012 -9.434 -29.411 1.00 95.06 224 VAL A C 1
ATOM 1784 O O . VAL A 1 224 ? 21.367 -10.141 -28.629 1.00 95.06 224 VAL A O 1
ATOM 1787 N N . THR A 1 225 ? 22.272 -9.788 -30.667 1.00 93.19 225 THR A N 1
ATOM 1788 C CA . THR A 1 225 ? 21.950 -11.117 -31.216 1.00 93.19 225 THR A CA 1
ATOM 1789 C C . THR A 1 225 ? 23.146 -12.057 -31.117 1.00 93.19 225 THR A C 1
ATOM 1791 O O . THR A 1 225 ? 22.989 -13.237 -30.817 1.00 93.19 225 THR A O 1
ATOM 1794 N N . ASP A 1 226 ? 24.348 -11.514 -31.288 1.00 91.00 226 ASP A N 1
ATOM 1795 C CA . ASP A 1 226 ? 25.631 -12.173 -31.066 1.00 91.00 226 ASP A CA 1
ATOM 1796 C C . ASP A 1 226 ? 26.709 -11.114 -30.769 1.00 91.00 226 ASP A C 1
ATOM 1798 O O . ASP A 1 226 ? 26.402 -9.938 -30.571 1.00 91.00 226 ASP A O 1
ATOM 1802 N N . ASN A 1 227 ? 27.975 -11.522 -30.673 1.00 89.25 227 ASN A N 1
ATOM 1803 C CA . ASN A 1 227 ? 29.054 -10.618 -30.275 1.00 89.25 227 ASN A CA 1
ATOM 1804 C C . ASN A 1 227 ? 29.326 -9.489 -31.288 1.00 89.25 227 ASN A C 1
ATOM 1806 O O . ASN A 1 227 ? 29.855 -8.459 -30.877 1.00 89.25 227 ASN A O 1
ATOM 1810 N N . ASP A 1 228 ? 28.887 -9.632 -32.543 1.00 91.50 228 ASP A N 1
ATOM 1811 C CA . ASP A 1 228 ? 29.168 -8.723 -33.659 1.00 91.50 228 ASP A CA 1
ATOM 1812 C C . ASP A 1 228 ? 27.917 -8.030 -34.242 1.00 91.50 228 ASP A C 1
ATOM 1814 O O . ASP A 1 228 ? 28.022 -7.283 -35.223 1.00 91.50 228 ASP A O 1
ATOM 1818 N N . HIS A 1 229 ? 26.745 -8.237 -33.632 1.00 93.94 229 HIS A N 1
ATOM 1819 C CA . HIS A 1 229 ? 25.450 -7.739 -34.107 1.00 93.94 229 HIS A CA 1
ATOM 1820 C C . HIS A 1 229 ? 24.610 -7.166 -32.955 1.00 93.94 229 HIS A C 1
ATOM 1822 O O . HIS A 1 229 ? 24.077 -7.900 -32.120 1.00 93.94 229 HIS A O 1
ATOM 1828 N N . LEU A 1 230 ? 24.522 -5.833 -32.896 1.00 95.62 230 LEU A N 1
ATOM 1829 C CA . LEU A 1 230 ? 23.827 -5.092 -31.834 1.00 95.62 230 LEU A CA 1
ATOM 1830 C C . LEU A 1 230 ? 23.529 -3.641 -32.234 1.00 95.62 230 LEU A C 1
ATOM 1832 O O . LEU A 1 230 ? 24.099 -3.118 -33.196 1.00 95.62 230 LEU A O 1
ATOM 1836 N N . TYR A 1 231 ? 22.713 -2.965 -31.427 1.00 96.50 231 TYR A N 1
ATOM 1837 C CA . TYR A 1 231 ? 22.611 -1.506 -31.367 1.00 96.50 231 TYR A CA 1
ATOM 1838 C C . TYR A 1 231 ? 23.320 -0.949 -30.126 1.00 96.50 231 TYR A C 1
ATOM 1840 O O . TYR A 1 231 ? 23.423 -1.618 -29.100 1.00 96.50 231 TYR A O 1
ATOM 1848 N N . LEU A 1 232 ? 23.794 0.292 -30.211 1.00 94.19 232 LEU A N 1
ATOM 1849 C CA . LEU A 1 232 ? 24.505 0.984 -29.136 1.00 94.19 232 LEU A CA 1
ATOM 1850 C C . LEU A 1 232 ? 24.131 2.469 -29.124 1.00 94.19 232 LEU A C 1
ATOM 1852 O O . LEU A 1 232 ? 24.251 3.126 -30.159 1.00 94.19 232 LEU A O 1
ATOM 1856 N N . ILE A 1 233 ? 23.790 3.013 -27.955 1.00 93.50 233 ILE A N 1
ATOM 1857 C CA . ILE A 1 233 ? 23.968 4.451 -27.700 1.00 93.50 233 ILE A CA 1
ATOM 1858 C C . ILE A 1 233 ? 25.400 4.628 -27.223 1.00 93.50 233 ILE A C 1
ATOM 1860 O O . ILE A 1 233 ? 25.773 4.091 -26.182 1.00 93.50 233 ILE A O 1
ATOM 1864 N N . ARG A 1 234 ? 26.206 5.346 -28.001 1.00 91.62 234 ARG A N 1
ATOM 1865 C CA . ARG A 1 234 ? 27.633 5.553 -27.760 1.00 91.62 234 ARG A CA 1
ATOM 1866 C C . ARG A 1 234 ? 27.892 6.959 -27.235 1.00 91.62 234 ARG A C 1
ATOM 1868 O O . ARG A 1 234 ? 27.488 7.928 -27.878 1.00 91.62 234 ARG A O 1
ATOM 1875 N N . THR A 1 235 ? 28.635 7.062 -26.144 1.00 89.50 235 THR A N 1
ATOM 1876 C CA . THR A 1 235 ? 29.226 8.302 -25.620 1.00 89.50 235 THR A CA 1
ATOM 1877 C C . THR A 1 235 ? 30.639 8.516 -26.180 1.00 89.50 235 THR A C 1
ATOM 1879 O O . THR A 1 235 ? 31.237 7.619 -26.783 1.00 89.50 235 THR A O 1
ATOM 1882 N N . ASN A 1 236 ? 31.191 9.729 -26.063 1.00 87.12 236 ASN A N 1
ATOM 1883 C CA . ASN A 1 236 ? 32.590 9.988 -26.418 1.00 87.12 236 ASN A CA 1
ATOM 1884 C C . ASN A 1 236 ? 33.255 11.062 -25.539 1.00 87.12 236 ASN A C 1
ATOM 1886 O O . ASN A 1 236 ? 32.576 11.790 -24.817 1.00 87.12 236 ASN A O 1
ATOM 1890 N N . ALA A 1 237 ? 34.583 11.200 -25.698 1.00 85.31 237 ALA A N 1
ATOM 1891 C CA . ALA A 1 237 ? 35.465 12.179 -25.030 1.00 85.31 237 ALA A CA 1
ATOM 1892 C C . ALA A 1 237 ? 34.954 13.627 -25.040 1.00 85.31 237 ALA A C 1
ATOM 1894 O O . ALA A 1 237 ? 35.257 14.411 -24.142 1.00 85.31 237 ALA A O 1
ATOM 1895 N N . SER A 1 238 ? 34.204 13.998 -26.076 1.00 84.50 238 SER A N 1
ATOM 1896 C CA . SER A 1 238 ? 33.678 15.348 -26.260 1.00 84.50 238 SER A CA 1
ATOM 1897 C C . SER A 1 238 ? 32.307 15.550 -25.616 1.00 84.50 238 SER A C 1
ATOM 1899 O O . SER A 1 238 ? 31.792 16.662 -25.675 1.00 84.50 238 SER A O 1
ATOM 1901 N N . GLY A 1 239 ? 31.710 14.513 -25.021 1.00 83.38 239 GLY A N 1
ATOM 1902 C CA . GLY A 1 239 ? 30.382 14.580 -24.416 1.00 83.38 239 GLY A CA 1
ATOM 1903 C C . GLY A 1 239 ? 29.223 14.315 -25.371 1.00 83.38 239 GLY A C 1
ATOM 1904 O O . GLY A 1 239 ? 28.074 14.584 -25.013 1.00 83.38 239 GLY A O 1
ATOM 1905 N N . ASN A 1 240 ? 29.506 13.841 -26.589 1.00 88.31 240 ASN A N 1
ATOM 1906 C CA . ASN A 1 240 ? 28.466 13.544 -27.570 1.00 88.31 240 ASN A CA 1
ATOM 1907 C C . ASN A 1 240 ? 27.878 12.158 -27.311 1.00 88.31 240 ASN A C 1
ATOM 1909 O O . ASN A 1 240 ? 28.632 11.195 -27.173 1.00 88.31 240 ASN A O 1
ATOM 1913 N N . ALA A 1 241 ? 26.551 12.061 -27.347 1.00 90.44 241 ALA A N 1
ATOM 1914 C CA . ALA A 1 241 ? 25.838 10.794 -27.455 1.00 90.44 241 ALA A CA 1
ATOM 1915 C C . ALA A 1 241 ? 25.364 10.577 -28.901 1.00 90.44 241 ALA A C 1
ATOM 1917 O O . ALA A 1 241 ? 24.898 11.512 -29.562 1.00 90.44 241 ALA A O 1
ATOM 1918 N N . THR A 1 242 ? 25.538 9.369 -29.436 1.00 90.94 242 THR A N 1
ATOM 1919 C CA . THR A 1 242 ? 25.180 9.029 -30.822 1.00 90.94 242 THR A CA 1
ATOM 1920 C C . THR A 1 242 ? 24.826 7.554 -30.954 1.00 90.94 242 THR A C 1
ATOM 1922 O O . THR A 1 242 ? 25.501 6.697 -30.387 1.00 90.94 242 THR A O 1
ATOM 1925 N N . ASP A 1 243 ? 23.825 7.254 -31.776 1.00 94.00 243 ASP A N 1
ATOM 1926 C CA . ASP A 1 243 ? 23.347 5.889 -31.972 1.00 94.00 243 ASP A CA 1
ATOM 1927 C C . ASP A 1 243 ? 24.084 5.185 -33.113 1.00 94.00 243 ASP A C 1
ATOM 1929 O O . ASP A 1 243 ? 24.288 5.740 -34.202 1.00 94.00 243 ASP A O 1
ATOM 1933 N N . TYR A 1 244 ? 24.438 3.926 -32.879 1.00 94.25 244 TYR A N 1
ATOM 1934 C CA . TYR A 1 244 ? 25.091 3.053 -33.843 1.00 94.25 244 TYR A CA 1
ATOM 1935 C C . TYR A 1 244 ? 24.414 1.689 -33.896 1.00 94.25 244 TYR A C 1
ATOM 1937 O O . TYR A 1 244 ? 23.793 1.233 -32.936 1.00 94.25 244 TYR A O 1
ATOM 1945 N N . TYR A 1 245 ? 24.614 1.002 -35.014 1.00 95.19 245 TYR A N 1
ATOM 1946 C CA . TYR A 1 245 ? 24.509 -0.447 -35.077 1.00 95.19 245 TYR A CA 1
ATOM 1947 C C . TYR A 1 245 ? 25.856 -1.042 -35.483 1.00 95.19 245 TYR A C 1
ATOM 1949 O O . TYR A 1 245 ? 26.605 -0.439 -36.257 1.00 95.19 245 TYR A O 1
ATOM 1957 N N . MET A 1 246 ? 26.166 -2.218 -34.951 1.00 94.44 246 MET A N 1
ATOM 1958 C CA . MET A 1 246 ? 27.311 -3.021 -35.368 1.00 94.44 246 MET A CA 1
ATOM 1959 C C . MET A 1 246 ? 26.815 -4.192 -36.203 1.00 94.44 246 MET A C 1
ATOM 1961 O O . MET A 1 246 ? 25.808 -4.794 -35.838 1.00 94.44 246 MET A O 1
ATOM 1965 N N . ARG A 1 247 ? 27.494 -4.499 -37.311 1.00 94.25 247 ARG A N 1
ATOM 1966 C CA . ARG A 1 247 ? 27.248 -5.683 -38.143 1.00 94.25 247 ARG A CA 1
ATOM 1967 C C . ARG A 1 247 ? 28.583 -6.272 -38.580 1.00 94.25 247 ARG A C 1
ATOM 1969 O O . ARG A 1 247 ? 29.366 -5.563 -39.213 1.00 94.25 247 ARG A O 1
ATOM 1976 N N . ASN A 1 248 ? 28.830 -7.547 -38.279 1.00 90.94 248 ASN A N 1
ATOM 1977 C CA . ASN A 1 248 ? 30.104 -8.222 -38.569 1.00 90.94 248 ASN A CA 1
ATOM 1978 C C . ASN A 1 248 ? 31.323 -7.401 -38.085 1.00 90.94 248 ASN A C 1
ATOM 1980 O O . ASN A 1 248 ? 32.237 -7.112 -38.861 1.00 90.94 248 ASN A O 1
ATOM 1984 N N . GLY A 1 249 ? 31.270 -6.899 -36.847 1.00 86.00 249 GLY A N 1
ATOM 1985 C CA . GLY A 1 249 ? 32.338 -6.098 -36.233 1.00 86.00 249 GLY A CA 1
ATOM 1986 C C . GLY A 1 249 ? 32.477 -4.661 -36.762 1.00 86.00 249 GLY A C 1
ATOM 1987 O O . GLY A 1 249 ? 33.303 -3.894 -36.267 1.00 86.00 249 GLY A O 1
ATOM 1988 N N . SER A 1 250 ? 31.676 -4.259 -37.755 1.00 91.69 250 SER A N 1
ATOM 1989 C CA . SER A 1 250 ? 31.718 -2.917 -38.349 1.00 91.69 250 SER A CA 1
ATOM 1990 C C . SER A 1 250 ? 30.619 -2.017 -37.790 1.00 91.69 250 SER A C 1
ATOM 1992 O O . SER A 1 250 ? 29.437 -2.359 -37.846 1.00 91.69 250 SER A O 1
ATOM 1994 N N . TRP A 1 251 ? 31.001 -0.841 -37.292 1.00 92.50 251 TRP A N 1
ATOM 1995 C CA . TRP A 1 251 ? 30.089 0.149 -36.712 1.00 92.50 251 TRP A CA 1
ATOM 1996 C C . TRP A 1 251 ? 29.557 1.123 -37.763 1.00 92.50 251 TRP A C 1
ATOM 1998 O O . TRP A 1 251 ? 30.327 1.722 -38.510 1.00 92.50 251 TRP A O 1
ATOM 2008 N N . THR A 1 252 ? 28.243 1.338 -37.777 1.00 94.19 252 THR A N 1
ATOM 2009 C CA . THR A 1 252 ? 27.573 2.317 -38.644 1.00 94.19 252 THR A CA 1
ATOM 2010 C C . THR A 1 252 ? 26.652 3.201 -37.811 1.00 94.19 252 THR A C 1
ATOM 2012 O O . THR A 1 252 ? 25.869 2.698 -37.007 1.00 94.19 252 THR A O 1
ATOM 2015 N N . SER A 1 253 ? 26.741 4.523 -37.986 1.00 92.06 253 SER A N 1
ATOM 2016 C CA . SER A 1 253 ? 25.838 5.459 -37.304 1.00 92.06 253 SER A CA 1
ATOM 2017 C C . SER A 1 253 ? 24.416 5.312 -37.844 1.00 92.06 253 SER A C 1
ATOM 2019 O O . SER A 1 253 ? 24.214 5.181 -39.052 1.00 92.06 253 SER A O 1
ATOM 2021 N N . LEU A 1 254 ? 23.426 5.362 -36.954 1.00 90.25 254 LEU A N 1
ATOM 2022 C CA . LEU A 1 254 ? 22.009 5.293 -37.310 1.00 90.25 254 LEU A CA 1
ATOM 2023 C C . LEU A 1 254 ? 21.451 6.612 -37.888 1.00 90.25 254 LEU A C 1
ATOM 2025 O O . LEU A 1 254 ? 20.286 6.653 -38.274 1.00 90.25 254 LEU A O 1
ATOM 2029 N N . GLY A 1 255 ? 22.270 7.664 -38.019 1.00 75.31 255 GLY A N 1
ATOM 2030 C CA . GLY A 1 255 ? 21.830 8.995 -38.465 1.00 75.31 255 GLY A CA 1
ATOM 2031 C C . GLY A 1 255 ? 21.017 9.734 -37.392 1.00 75.31 255 GLY A C 1
ATOM 2032 O O . GLY A 1 255 ? 20.866 9.222 -36.293 1.00 75.31 255 GLY A O 1
ATOM 2033 N N . GLY A 1 256 ? 20.511 10.939 -37.690 1.00 65.31 256 GLY A N 1
ATOM 2034 C CA . GLY A 1 256 ? 19.534 11.639 -36.829 1.00 65.31 256 GLY A CA 1
ATOM 2035 C C . GLY A 1 256 ? 20.061 12.704 -35.856 1.00 65.31 256 GLY A C 1
ATOM 2036 O O . GLY A 1 256 ? 19.266 13.356 -35.191 1.00 65.31 256 GLY A O 1
ATOM 2037 N N . GLY A 1 257 ? 21.371 12.966 -35.850 1.00 67.12 257 GLY A N 1
ATOM 2038 C CA . GLY A 1 257 ? 21.998 14.014 -35.036 1.00 67.12 257 GLY A CA 1
ATOM 2039 C C . GLY A 1 257 ? 22.807 13.459 -33.864 1.00 67.12 257 GLY A C 1
ATOM 2040 O O . GLY A 1 257 ? 22.814 12.262 -33.593 1.00 67.12 257 GLY A O 1
ATOM 2041 N N . TYR A 1 258 ? 23.545 14.342 -33.201 1.00 75.75 258 TYR A N 1
ATOM 2042 C CA . TYR A 1 258 ? 24.194 14.087 -31.919 1.00 75.75 258 TYR A CA 1
ATOM 2043 C C . TYR A 1 258 ? 23.812 15.230 -30.985 1.00 75.75 258 TYR A C 1
ATOM 2045 O O . TYR A 1 258 ? 23.659 16.368 -31.435 1.00 75.75 258 TYR A O 1
ATOM 2053 N N . ALA A 1 259 ? 23.688 14.950 -29.693 1.00 80.50 259 ALA A N 1
ATOM 2054 C CA . ALA A 1 259 ? 23.595 15.996 -28.686 1.00 80.50 259 ALA A CA 1
ATOM 2055 C C . ALA A 1 259 ? 24.858 15.977 -27.830 1.00 80.50 259 ALA A C 1
ATOM 2057 O O . ALA A 1 259 ? 25.372 14.913 -27.470 1.00 80.50 259 ALA A O 1
ATOM 2058 N N . ASN A 1 260 ? 25.376 17.171 -27.559 1.00 83.81 260 ASN A N 1
ATOM 2059 C CA . ASN A 1 260 ? 26.513 17.373 -26.682 1.00 83.81 260 ASN A CA 1
ATOM 2060 C C . ASN A 1 260 ? 25.994 17.747 -25.295 1.00 83.81 260 ASN A C 1
ATOM 2062 O O . ASN A 1 260 ? 25.266 18.728 -25.161 1.00 83.81 260 ASN A O 1
ATOM 2066 N N . PHE A 1 261 ? 26.401 16.995 -24.278 1.00 81.31 261 PHE A N 1
ATOM 2067 C CA . PHE A 1 261 ? 26.026 17.262 -22.889 1.00 81.31 261 PHE A CA 1
ATOM 2068 C C . PHE A 1 261 ? 27.230 17.721 -22.049 1.00 81.31 261 PHE A C 1
ATOM 2070 O O . PHE A 1 261 ? 27.246 17.560 -20.833 1.00 81.31 261 PHE A O 1
ATOM 2077 N N . GLY A 1 262 ? 28.277 18.261 -22.679 1.00 78.56 262 GLY A N 1
ATOM 2078 C CA . GLY A 1 262 ? 29.557 18.525 -22.019 1.00 78.56 262 GLY A CA 1
ATOM 2079 C C . GLY A 1 262 ? 30.218 17.241 -21.514 1.00 78.56 262 GLY A C 1
ATOM 2080 O O . GLY A 1 262 ? 29.814 16.139 -21.867 1.00 78.56 262 GLY A O 1
ATOM 2081 N N . THR A 1 263 ? 31.250 17.344 -20.682 1.00 76.00 263 THR A N 1
ATOM 2082 C CA . THR A 1 263 ? 31.864 16.159 -20.067 1.00 76.00 263 THR A CA 1
ATOM 2083 C C . THR A 1 263 ? 30.904 15.509 -19.070 1.00 76.00 263 THR A C 1
ATOM 2085 O O . THR A 1 263 ? 30.422 16.167 -18.154 1.00 76.00 263 THR A O 1
ATOM 2088 N N . TRP A 1 264 ? 30.655 14.208 -19.210 1.00 81.19 264 TRP A N 1
ATOM 2089 C CA . TRP A 1 264 ? 29.821 13.408 -18.302 1.00 81.19 264 TRP A CA 1
ATOM 2090 C C . TRP A 1 264 ? 30.619 12.992 -17.057 1.00 81.19 264 TRP A C 1
ATOM 2092 O O . TRP A 1 264 ? 30.826 11.812 -16.784 1.00 81.19 264 TRP A O 1
ATOM 2102 N N . THR A 1 265 ? 31.149 13.979 -16.338 1.00 81.00 265 THR A N 1
ATOM 2103 C CA . THR A 1 265 ? 31.735 13.761 -15.008 1.00 81.00 265 THR A CA 1
ATOM 2104 C C . THR A 1 265 ? 30.658 13.564 -13.942 1.00 81.00 265 THR A C 1
ATOM 2106 O O . THR A 1 265 ? 30.954 13.021 -12.885 1.00 81.00 265 THR A O 1
ATOM 2109 N N . GLU A 1 266 ? 29.421 13.958 -14.251 1.00 87.19 266 GLU A N 1
ATOM 2110 C CA . GLU A 1 266 ? 28.221 13.740 -13.445 1.00 87.19 266 GLU A CA 1
ATOM 2111 C C . GLU A 1 266 ? 27.400 12.556 -13.972 1.00 87.19 266 GLU A C 1
ATOM 2113 O O . GLU A 1 266 ? 27.515 12.171 -15.141 1.00 87.19 266 GLU A O 1
ATOM 2118 N N . TRP A 1 267 ? 26.550 12.002 -13.107 1.00 91.88 267 TRP A N 1
ATOM 2119 C CA . TRP A 1 267 ? 25.589 10.963 -13.470 1.00 91.88 267 TRP A CA 1
ATOM 2120 C C . TRP A 1 267 ? 24.534 11.481 -14.445 1.00 91.88 267 TRP A C 1
ATOM 2122 O O . TRP A 1 267 ? 23.998 12.574 -14.269 1.00 91.88 267 TRP A O 1
ATOM 2132 N N . ARG A 1 268 ? 24.212 10.663 -15.446 1.00 91.50 268 ARG A N 1
ATOM 2133 C CA . ARG A 1 268 ? 23.160 10.915 -16.433 1.00 91.50 268 ARG A CA 1
ATOM 2134 C C . ARG A 1 268 ? 22.281 9.696 -16.626 1.00 91.50 268 ARG A C 1
ATOM 2136 O O . ARG A 1 268 ? 22.730 8.565 -16.438 1.00 91.50 268 ARG A O 1
ATOM 2143 N N . ILE A 1 269 ? 21.052 9.927 -17.063 1.00 93.56 269 ILE A N 1
ATOM 2144 C CA . ILE A 1 269 ? 20.097 8.876 -17.403 1.00 93.56 269 ILE A CA 1
ATOM 2145 C C . ILE A 1 269 ? 20.095 8.670 -18.911 1.00 93.56 269 ILE A C 1
ATOM 2147 O O . ILE A 1 269 ? 19.796 9.591 -19.668 1.00 93.56 269 ILE A O 1
ATOM 2151 N N . VAL A 1 270 ? 20.406 7.454 -19.348 1.00 94.06 270 VAL A N 1
ATOM 2152 C CA . VAL A 1 270 ? 20.372 7.050 -20.757 1.00 94.06 270 VAL A CA 1
ATOM 2153 C C . VAL A 1 270 ? 19.216 6.087 -20.967 1.00 94.06 270 VAL A C 1
ATOM 2155 O O . VAL A 1 270 ? 19.118 5.078 -20.277 1.00 94.06 270 VAL A O 1
ATOM 2158 N N . GLU A 1 271 ? 18.364 6.382 -21.945 1.00 95.44 271 GLU A N 1
ATOM 2159 C CA . GLU A 1 271 ? 17.249 5.531 -22.366 1.00 95.44 271 GLU A CA 1
ATOM 2160 C C . GLU A 1 271 ? 17.474 5.090 -23.815 1.00 95.44 271 GLU A C 1
ATOM 2162 O O . GLU A 1 271 ? 17.635 5.938 -24.698 1.00 95.44 271 GLU A O 1
ATOM 2167 N N . PHE A 1 272 ? 17.425 3.779 -24.075 1.00 95.12 272 PHE A N 1
ATOM 2168 C CA . PHE A 1 272 ? 17.323 3.227 -25.426 1.00 95.12 272 PHE A CA 1
ATOM 2169 C C . PHE A 1 272 ? 16.052 2.389 -25.567 1.00 95.12 272 PHE A C 1
ATOM 2171 O O . PHE A 1 272 ? 15.871 1.371 -24.899 1.00 95.12 272 PHE A O 1
ATOM 2178 N N . SER A 1 273 ? 15.175 2.815 -26.465 1.00 95.19 273 SER A N 1
ATOM 2179 C CA . SER A 1 273 ? 13.840 2.269 -26.669 1.00 95.19 273 SER A CA 1
ATOM 2180 C C . SER A 1 273 ? 13.730 1.591 -28.030 1.00 95.19 273 SER A C 1
ATOM 2182 O O . SER A 1 273 ? 14.169 2.135 -29.045 1.00 95.19 273 SER A O 1
ATOM 2184 N N . ALA A 1 274 ? 13.102 0.418 -28.052 1.00 94.56 274 ALA A N 1
ATOM 2185 C CA . ALA A 1 274 ? 12.850 -0.374 -29.246 1.00 94.56 274 ALA A CA 1
ATOM 2186 C C . ALA A 1 274 ? 11.364 -0.744 -29.326 1.00 94.56 274 ALA A C 1
ATOM 2188 O O . ALA A 1 274 ? 10.799 -1.250 -28.358 1.00 94.56 274 ALA A O 1
ATOM 2189 N N . ASN A 1 275 ? 10.739 -0.519 -30.480 1.00 92.56 275 ASN A N 1
ATOM 2190 C CA . ASN A 1 275 ? 9.373 -0.949 -30.777 1.00 92.56 275 ASN A CA 1
ATOM 2191 C C . ASN A 1 275 ? 9.272 -1.382 -32.242 1.00 92.56 275 ASN A C 1
ATOM 2193 O O . ASN A 1 275 ? 9.273 -0.548 -33.152 1.00 92.56 275 ASN A O 1
ATOM 2197 N N . GLY A 1 276 ? 9.244 -2.690 -32.484 1.00 89.69 276 GLY A N 1
ATOM 2198 C CA . GLY A 1 276 ? 9.372 -3.263 -33.816 1.00 89.69 276 GLY A CA 1
ATOM 2199 C C . GLY A 1 276 ? 10.656 -2.763 -34.475 1.00 89.69 276 GLY A C 1
ATOM 2200 O O . GLY A 1 276 ? 11.753 -2.973 -33.963 1.00 89.69 276 GLY A O 1
ATOM 2201 N N . THR A 1 277 ? 10.531 -2.056 -35.591 1.00 91.75 277 THR A N 1
ATOM 2202 C CA . THR A 1 277 ? 11.665 -1.455 -36.310 1.00 91.75 277 THR A CA 1
ATOM 2203 C C . THR A 1 277 ? 11.980 -0.026 -35.869 1.00 91.75 277 THR A C 1
ATOM 2205 O O . THR A 1 277 ? 12.924 0.565 -36.382 1.00 91.75 277 THR A O 1
ATOM 2208 N N . SER A 1 278 ? 11.185 0.569 -34.980 1.00 92.81 278 SER A N 1
ATOM 2209 C CA . SER A 1 278 ? 11.419 1.921 -34.474 1.00 92.81 278 SER A CA 1
ATOM 2210 C C . SER A 1 278 ? 12.389 1.876 -33.299 1.00 92.81 278 SER A C 1
ATOM 2212 O O . SER A 1 278 ? 12.154 1.158 -32.327 1.00 92.81 278 SER A O 1
ATOM 2214 N N . LEU A 1 279 ? 13.451 2.671 -33.370 1.00 94.25 279 LEU A N 1
ATOM 2215 C CA . LEU A 1 279 ? 14.421 2.874 -32.300 1.00 94.25 279 LEU A CA 1
ATOM 2216 C C . LEU A 1 279 ? 14.393 4.338 -31.873 1.00 94.25 279 LEU A C 1
ATOM 2218 O O . LEU A 1 279 ? 14.288 5.231 -32.713 1.00 94.25 279 LEU A O 1
ATOM 2222 N N . SER A 1 280 ? 14.488 4.581 -30.573 1.00 92.94 280 SER A N 1
ATOM 2223 C CA . SER A 1 280 ? 14.483 5.923 -29.999 1.00 92.94 280 SER A CA 1
ATOM 2224 C C . SER A 1 280 ? 15.447 6.000 -28.828 1.00 92.94 280 SER A C 1
ATOM 2226 O O . SER A 1 280 ? 15.425 5.122 -27.973 1.00 92.94 280 SER A O 1
ATOM 2228 N N . SER A 1 281 ? 16.243 7.058 -28.752 1.00 93.44 281 SER A N 1
ATOM 2229 C CA . SER A 1 281 ? 17.240 7.257 -27.699 1.00 93.44 281 SER A CA 1
ATOM 2230 C C . SER A 1 281 ? 17.081 8.612 -27.017 1.00 93.44 281 SER A C 1
ATOM 2232 O O . SER A 1 281 ? 16.753 9.616 -27.661 1.00 93.44 281 SER A O 1
ATOM 2234 N N . LYS A 1 282 ? 17.313 8.647 -25.702 1.00 92.44 282 LYS A N 1
ATOM 2235 C CA . LYS A 1 282 ? 17.285 9.873 -24.895 1.00 92.44 282 LYS A CA 1
ATOM 2236 C C . LYS A 1 282 ? 18.432 9.904 -23.894 1.00 92.44 282 LYS A C 1
ATOM 2238 O O . LYS A 1 282 ? 18.880 8.862 -23.418 1.00 92.44 282 LYS A O 1
ATOM 2243 N N . VAL A 1 283 ? 18.850 11.116 -23.542 1.00 91.69 283 VAL A N 1
ATOM 2244 C CA . VAL A 1 283 ? 19.763 11.387 -22.423 1.00 91.69 283 VAL A CA 1
ATOM 2245 C C . VAL A 1 283 ? 19.161 12.496 -21.574 1.00 91.69 283 VAL A C 1
ATOM 2247 O O . VAL A 1 283 ? 18.809 13.546 -22.108 1.00 91.69 283 VAL A O 1
ATOM 2250 N N . ASP A 1 284 ? 18.998 12.254 -20.274 1.00 91.25 284 ASP A N 1
ATOM 2251 C CA . ASP A 1 284 ? 18.354 13.165 -19.314 1.00 91.25 284 ASP A CA 1
ATOM 2252 C C . ASP A 1 284 ? 16.997 13.688 -19.826 1.00 91.25 284 ASP A C 1
ATOM 2254 O O . ASP A 1 284 ? 16.691 14.878 -19.789 1.00 91.25 284 ASP A O 1
ATOM 2258 N N . GLY A 1 285 ? 16.206 12.785 -20.417 1.00 90.06 285 GLY A N 1
ATOM 2259 C CA . GLY A 1 285 ? 14.910 13.092 -21.034 1.00 90.06 285 GLY A CA 1
ATOM 2260 C C . GLY A 1 285 ? 14.982 13.835 -22.376 1.00 90.06 285 GLY A C 1
ATOM 2261 O O . GLY A 1 285 ? 13.976 13.911 -23.081 1.00 90.06 285 GLY A O 1
ATOM 2262 N N . THR A 1 286 ? 16.153 14.330 -22.783 1.00 90.44 286 THR A N 1
ATOM 2263 C CA . THR A 1 286 ? 16.348 14.987 -24.081 1.00 90.44 286 THR A CA 1
ATOM 2264 C C . THR A 1 286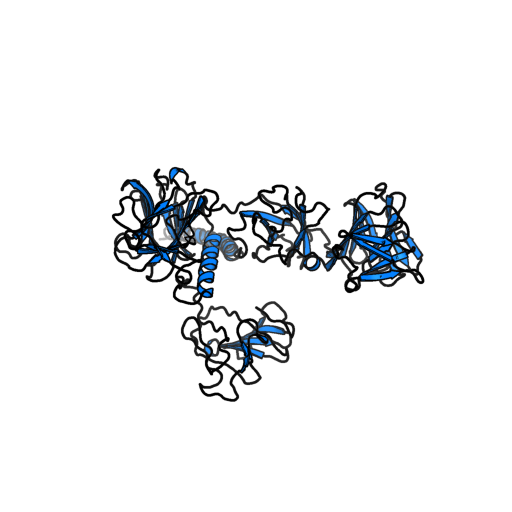 ? 16.404 13.942 -25.188 1.00 90.44 286 THR A C 1
ATOM 2266 O O . THR A 1 286 ? 17.293 13.089 -25.203 1.00 90.44 286 THR A O 1
ATOM 2269 N N . GLN A 1 287 ? 15.464 14.020 -26.131 1.00 90.44 287 GLN A N 1
ATOM 2270 C CA . GLN A 1 287 ? 15.426 13.148 -27.302 1.00 90.44 287 GLN A CA 1
ATOM 2271 C C . GLN A 1 287 ? 16.668 13.359 -28.173 1.00 90.44 287 GLN A C 1
ATOM 2273 O O . GLN A 1 287 ? 16.916 14.469 -28.641 1.00 90.44 287 GLN A O 1
ATOM 2278 N N . LEU A 1 288 ? 17.424 12.288 -28.416 1.00 88.25 288 LEU A N 1
ATOM 2279 C CA . LEU A 1 288 ? 18.548 12.297 -29.349 1.00 88.25 288 LEU A CA 1
ATOM 2280 C C . LEU A 1 288 ? 18.080 11.964 -30.757 1.00 88.25 288 LEU A C 1
ATOM 2282 O O . LEU A 1 288 ? 18.385 12.681 -31.704 1.00 88.25 288 LEU A O 1
ATOM 2286 N N . ASN A 1 289 ? 17.363 10.847 -30.886 1.00 86.06 289 ASN A N 1
ATOM 2287 C CA . ASN A 1 289 ? 17.089 10.270 -32.187 1.00 86.06 289 ASN A CA 1
ATOM 2288 C C . ASN A 1 289 ? 15.809 9.441 -32.206 1.00 86.06 289 ASN A C 1
ATOM 2290 O O . ASN A 1 289 ? 15.455 8.814 -31.212 1.00 86.06 289 ASN A O 1
ATOM 2294 N N . THR A 1 290 ? 15.136 9.392 -33.351 1.00 91.12 290 THR A N 1
ATOM 2295 C CA . THR A 1 290 ? 14.058 8.438 -33.626 1.00 91.12 290 THR A CA 1
ATOM 2296 C C . THR A 1 290 ? 14.228 7.940 -35.051 1.00 91.12 290 THR A C 1
ATOM 2298 O O . THR A 1 290 ? 14.048 8.692 -36.007 1.00 91.12 290 THR A O 1
ATOM 2301 N N . VAL A 1 291 ? 14.596 6.670 -35.199 1.00 91.50 291 VAL A N 1
ATOM 2302 C CA . VAL A 1 291 ? 14.924 6.066 -36.495 1.00 91.50 291 VAL A CA 1
ATOM 2303 C C . VAL A 1 291 ? 14.127 4.803 -36.723 1.00 91.50 291 VAL A C 1
ATOM 2305 O O . VAL A 1 291 ? 13.770 4.084 -35.796 1.00 91.50 291 VAL A O 1
ATOM 2308 N N . THR A 1 292 ? 13.895 4.497 -37.994 1.00 92.50 292 THR A N 1
ATOM 2309 C CA . THR A 1 292 ? 13.410 3.181 -38.403 1.00 92.50 292 THR A CA 1
ATOM 2310 C C . THR A 1 292 ? 14.591 2.357 -38.897 1.00 92.50 292 THR A C 1
ATOM 2312 O O . THR A 1 292 ? 15.222 2.703 -39.893 1.00 92.50 292 THR A O 1
ATOM 2315 N N . ASN A 1 293 ? 14.899 1.264 -38.208 1.00 91.62 293 ASN A N 1
ATOM 2316 C CA . ASN A 1 293 ? 15.939 0.324 -38.589 1.00 91.62 293 ASN A CA 1
ATOM 2317 C C . ASN A 1 293 ? 15.482 -1.110 -38.279 1.00 91.62 293 ASN A C 1
ATOM 2319 O O . ASN A 1 293 ? 15.190 -1.452 -37.138 1.00 91.62 293 ASN A O 1
ATOM 2323 N N . ALA A 1 294 ? 15.419 -1.948 -39.313 1.00 87.25 294 ALA A N 1
ATOM 2324 C CA . ALA A 1 294 ? 14.923 -3.322 -39.222 1.00 87.25 294 ALA A CA 1
ATOM 2325 C C . ALA A 1 294 ? 16.044 -4.374 -39.127 1.00 87.25 294 ALA A C 1
ATOM 2327 O O . ALA A 1 294 ? 15.790 -5.550 -39.367 1.00 87.25 294 ALA A O 1
ATOM 2328 N N . THR A 1 295 ? 17.287 -3.963 -38.843 1.00 91.56 295 THR A N 1
ATOM 2329 C CA . THR A 1 295 ? 18.445 -4.876 -38.880 1.00 91.56 295 THR A CA 1
ATOM 2330 C C . THR A 1 295 ? 18.337 -5.961 -37.808 1.00 91.56 295 THR A C 1
ATOM 2332 O O . THR A 1 295 ? 18.529 -7.131 -38.126 1.00 91.56 295 THR A O 1
ATOM 2335 N N . TYR A 1 296 ? 17.974 -5.593 -36.574 1.00 93.81 296 TYR A N 1
ATOM 2336 C CA . TYR A 1 296 ? 17.749 -6.528 -35.468 1.00 93.81 296 TYR A CA 1
ATOM 2337 C C . TYR A 1 296 ? 16.380 -6.256 -34.853 1.00 93.81 296 TYR A C 1
ATOM 2339 O O . TYR A 1 296 ? 16.121 -5.138 -34.413 1.00 93.81 296 TYR A O 1
ATOM 2347 N N . SER A 1 297 ? 15.494 -7.252 -34.826 1.00 90.44 297 SER A N 1
ATOM 2348 C CA . SER A 1 297 ? 14.121 -7.124 -34.308 1.00 90.44 297 SER A CA 1
ATOM 2349 C C . SER A 1 297 ? 13.996 -7.448 -32.819 1.00 90.44 297 SER A C 1
ATOM 2351 O O . SER A 1 297 ? 13.083 -6.953 -32.165 1.00 90.44 297 SER A O 1
ATOM 2353 N N . SER A 1 298 ? 14.925 -8.234 -32.275 1.00 94.75 298 SER A N 1
ATOM 2354 C CA . SER A 1 298 ? 14.999 -8.611 -30.864 1.00 94.75 298 SER A CA 1
ATOM 2355 C C . SER A 1 298 ? 16.445 -8.848 -30.436 1.00 94.75 298 SER A C 1
ATOM 2357 O O . SER A 1 298 ? 17.340 -8.945 -31.274 1.00 94.75 298 SER A O 1
ATOM 2359 N N . GLY A 1 299 ? 16.689 -8.925 -29.131 1.00 95.75 299 GLY A N 1
ATOM 2360 C CA . GLY A 1 299 ? 17.978 -9.368 -28.603 1.00 95.75 299 GLY A CA 1
ATOM 2361 C C . GLY A 1 299 ? 18.166 -9.019 -27.134 1.00 95.75 299 GLY A C 1
ATOM 2362 O O . GLY A 1 299 ? 17.229 -8.571 -26.470 1.00 95.75 299 GLY A O 1
ATOM 2363 N N . LYS A 1 300 ? 19.365 -9.284 -26.621 1.00 97.00 300 LYS A N 1
ATOM 2364 C CA . LYS A 1 300 ? 19.754 -9.006 -25.232 1.00 97.00 300 LYS A CA 1
ATOM 2365 C C . LYS A 1 300 ? 20.092 -7.524 -25.050 1.00 97.00 300 LYS A C 1
ATOM 2367 O O . LYS A 1 300 ? 20.358 -6.817 -26.023 1.00 97.00 300 LYS A O 1
ATOM 2372 N N . ILE A 1 301 ? 20.126 -7.057 -23.807 1.00 97.62 301 ILE A N 1
ATOM 2373 C CA . ILE A 1 301 ? 20.729 -5.760 -23.452 1.00 97.62 301 ILE A CA 1
ATOM 2374 C C . ILE A 1 301 ? 22.122 -5.961 -22.862 1.00 97.62 301 ILE A C 1
ATOM 2376 O O . ILE A 1 301 ? 22.451 -7.066 -22.416 1.00 97.62 301 ILE A O 1
ATOM 2380 N N . GLY A 1 302 ? 22.925 -4.904 -22.828 1.00 96.56 302 GLY A N 1
ATOM 2381 C CA . GLY A 1 302 ? 24.261 -4.964 -22.252 1.00 96.56 302 GLY A CA 1
ATOM 2382 C C . GLY A 1 302 ? 24.884 -3.604 -21.989 1.00 96.56 302 GLY A C 1
ATOM 2383 O O . GLY A 1 302 ? 24.332 -2.568 -22.346 1.00 96.56 302 GLY A O 1
ATOM 2384 N N . LEU A 1 303 ? 26.064 -3.632 -21.388 1.00 96.00 303 LEU A N 1
ATOM 2385 C CA . LEU A 1 303 ? 26.900 -2.475 -21.106 1.00 96.00 303 LEU A CA 1
ATOM 2386 C C . LEU A 1 303 ? 28.217 -2.673 -21.849 1.00 96.00 303 LEU A C 1
ATOM 2388 O O . LEU A 1 303 ? 28.834 -3.733 -21.734 1.00 96.00 303 LEU A O 1
ATOM 2392 N N . ARG A 1 304 ? 28.645 -1.675 -22.622 1.00 93.94 304 ARG A N 1
ATOM 2393 C CA . ARG A 1 304 ? 29.885 -1.714 -23.404 1.00 93.94 304 ARG A CA 1
ATOM 2394 C C . ARG A 1 304 ? 30.870 -0.699 -22.873 1.00 93.94 304 ARG A C 1
ATOM 2396 O O . ARG A 1 304 ? 30.505 0.436 -22.586 1.00 93.94 304 ARG A O 1
ATOM 2403 N N . ARG A 1 305 ? 32.140 -1.070 -22.949 1.00 92.75 305 ARG A N 1
ATOM 2404 C CA . ARG A 1 305 ? 33.288 -0.182 -22.875 1.00 92.75 305 ARG A CA 1
ATOM 2405 C C . ARG A 1 305 ? 34.163 -0.312 -24.118 1.00 92.75 305 ARG A C 1
ATOM 2407 O O . ARG A 1 305 ? 34.359 -1.402 -24.652 1.00 92.75 305 ARG A O 1
ATOM 2414 N N . CYS A 1 306 ? 34.738 0.800 -24.559 1.00 91.31 306 CYS A N 1
ATOM 2415 C CA . CYS A 1 306 ? 35.887 0.802 -25.462 1.00 91.31 306 CYS A CA 1
ATOM 2416 C C . CYS A 1 306 ? 37.090 1.578 -24.914 1.00 91.31 306 CYS A C 1
ATOM 2418 O O . CYS A 1 306 ? 38.222 1.106 -24.990 1.00 91.31 306 CYS A O 1
ATOM 2420 N N . SER A 1 307 ? 36.868 2.749 -24.328 1.00 89.38 307 SER A N 1
ATOM 2421 C CA . SER A 1 307 ? 37.921 3.525 -23.661 1.00 89.38 307 SER A CA 1
ATOM 2422 C C . SER A 1 307 ? 37.418 4.061 -22.323 1.00 89.38 307 SER A C 1
ATOM 2424 O O . SER A 1 307 ? 36.274 3.809 -21.966 1.00 89.38 307 SER A O 1
ATOM 2426 N N . GLY A 1 308 ? 38.290 4.726 -21.560 1.00 86.88 308 GLY A N 1
ATOM 2427 C CA . GLY A 1 308 ? 37.945 5.255 -20.237 1.00 86.88 308 GLY A CA 1
ATOM 2428 C C . GLY A 1 308 ? 37.598 4.174 -19.222 1.00 86.88 308 GLY A C 1
ATOM 2429 O O . GLY A 1 308 ? 38.075 3.048 -19.336 1.00 86.88 308 GLY A O 1
ATOM 2430 N N . SER A 1 309 ? 36.792 4.521 -18.225 1.00 89.25 309 SER A N 1
ATOM 2431 C CA . SER A 1 309 ? 36.281 3.582 -17.222 1.00 89.25 309 SER A CA 1
ATOM 2432 C C . SER A 1 309 ? 34.853 3.998 -16.847 1.00 89.25 309 SER A C 1
ATOM 2434 O O . SER A 1 309 ? 34.681 4.680 -15.834 1.00 89.25 309 SER A O 1
ATOM 2436 N N . PRO A 1 310 ? 33.856 3.680 -17.696 1.00 92.69 310 PRO A N 1
ATOM 2437 C CA . PRO A 1 310 ? 32.468 4.069 -17.482 1.00 92.69 310 PRO A CA 1
ATOM 2438 C C . PRO A 1 310 ? 31.919 3.425 -16.208 1.00 92.69 310 PRO A C 1
ATOM 2440 O O . PRO A 1 310 ? 32.216 2.259 -15.926 1.00 92.69 310 PRO A O 1
ATOM 2443 N N . TYR A 1 311 ? 31.102 4.180 -15.479 1.00 94.31 311 TYR A N 1
ATOM 2444 C CA . TYR A 1 311 ? 30.358 3.690 -14.323 1.00 94.31 311 TYR A CA 1
ATOM 2445 C C . TYR A 1 311 ? 28.877 3.568 -14.661 1.00 94.31 311 TYR A C 1
ATOM 2447 O O . TYR A 1 311 ? 28.323 4.454 -15.314 1.00 94.31 311 TYR A O 1
ATOM 2455 N N . PHE A 1 312 ? 28.243 2.514 -14.161 1.00 94.75 312 PHE A N 1
ATOM 2456 C CA . PHE A 1 312 ? 26.801 2.304 -14.209 1.00 94.75 312 PHE A CA 1
ATOM 2457 C C . PHE A 1 312 ? 26.309 1.990 -12.794 1.00 94.75 312 PHE A C 1
ATOM 2459 O O . PHE A 1 312 ? 26.917 1.165 -12.120 1.00 94.75 312 PHE A O 1
ATOM 2466 N N . ASP A 1 313 ? 25.252 2.666 -12.355 1.00 94.94 313 ASP A N 1
ATOM 2467 C CA . ASP A 1 313 ? 24.662 2.524 -11.011 1.00 94.94 313 ASP A CA 1
ATOM 2468 C C . ASP A 1 313 ? 23.532 1.493 -11.050 1.00 94.94 313 ASP A C 1
ATOM 2470 O O . ASP A 1 313 ? 23.692 0.355 -10.636 1.00 94.94 313 ASP A O 1
ATOM 2474 N N . TRP A 1 314 ? 22.435 1.822 -11.722 1.00 95.81 314 TRP A N 1
ATOM 2475 C CA . TRP A 1 314 ? 21.367 0.867 -11.983 1.00 95.81 314 TRP A CA 1
ATOM 2476 C C . TRP A 1 314 ? 21.052 0.785 -13.470 1.00 95.81 314 TRP A C 1
ATOM 2478 O O . TRP A 1 314 ? 21.257 1.729 -14.244 1.00 95.81 314 TRP A O 1
ATOM 2488 N N . VAL A 1 315 ? 20.536 -0.371 -13.872 1.00 97.38 315 VAL A N 1
ATOM 2489 C CA . VAL A 1 315 ? 20.013 -0.650 -15.206 1.00 97.38 315 VAL A CA 1
ATOM 2490 C C . VAL A 1 315 ? 18.736 -1.465 -15.086 1.00 97.38 315 VAL A C 1
ATOM 2492 O O . VAL A 1 315 ? 18.680 -2.481 -14.392 1.00 97.38 315 VAL A O 1
ATOM 2495 N N . PHE A 1 316 ? 17.700 -1.046 -15.803 1.00 97.88 316 PHE A N 1
ATOM 2496 C CA . PHE A 1 316 ? 16.447 -1.780 -15.831 1.00 97.88 316 PHE A CA 1
ATOM 2497 C C . PHE A 1 316 ? 15.793 -1.785 -17.202 1.00 97.88 316 PHE A C 1
ATOM 2499 O O . PHE A 1 316 ? 16.066 -0.944 -18.064 1.00 97.88 316 PHE A O 1
ATOM 2506 N N . VAL A 1 317 ? 14.909 -2.761 -17.392 1.00 98.31 317 VAL A N 1
ATOM 2507 C CA . VAL A 1 317 ? 14.081 -2.881 -18.586 1.00 98.31 317 VAL A CA 1
ATOM 2508 C C . VAL A 1 317 ? 12.617 -2.643 -18.249 1.00 98.31 317 VAL A C 1
ATOM 2510 O O . VAL A 1 317 ? 11.999 -3.383 -17.484 1.00 98.31 317 VAL A O 1
ATOM 2513 N N . GLN A 1 318 ? 12.062 -1.613 -18.877 1.00 97.25 318 GLN A N 1
ATOM 2514 C CA . GLN A 1 318 ? 10.653 -1.258 -18.825 1.00 97.25 318 GLN A CA 1
ATOM 2515 C C . GLN A 1 318 ? 9.932 -1.795 -20.067 1.00 97.25 318 GLN A C 1
ATOM 2517 O O . GLN A 1 318 ? 10.471 -1.751 -21.182 1.00 97.25 318 GLN A O 1
ATOM 2522 N N . LYS A 1 319 ? 8.686 -2.250 -19.908 1.00 96.06 319 LYS A N 1
ATOM 2523 C CA . LYS A 1 319 ? 7.821 -2.549 -21.056 1.00 96.06 319 LYS A CA 1
ATOM 2524 C C . LYS A 1 319 ? 7.578 -1.310 -21.916 1.00 96.06 319 LYS A C 1
ATOM 2526 O O . LYS A 1 319 ? 7.528 -0.181 -21.432 1.00 96.06 319 LYS A O 1
ATOM 2531 N N . PHE A 1 320 ? 7.400 -1.528 -23.215 1.00 94.00 320 PHE A N 1
ATOM 2532 C CA . PHE A 1 320 ? 7.094 -0.450 -24.148 1.00 94.00 320 PHE A CA 1
ATOM 2533 C C . PHE A 1 320 ? 5.590 -0.136 -24.179 1.00 94.00 320 PHE A C 1
ATOM 2535 O O . PHE A 1 320 ? 4.773 -1.040 -24.344 1.00 94.00 320 PHE A O 1
ATOM 2542 N N . ALA A 1 321 ? 5.241 1.150 -24.108 1.00 92.94 321 ALA A N 1
ATOM 2543 C CA . ALA A 1 321 ? 3.925 1.678 -24.464 1.00 92.94 321 ALA A CA 1
ATOM 2544 C C . ALA A 1 321 ? 4.055 2.653 -25.646 1.00 92.94 321 ALA A C 1
ATOM 2546 O O . ALA A 1 321 ? 5.025 3.413 -25.730 1.00 92.94 321 ALA A O 1
ATOM 2547 N N . SER A 1 322 ? 3.084 2.637 -26.566 1.00 85.94 322 SER A N 1
ATOM 2548 C CA . SER A 1 322 ? 3.037 3.559 -27.716 1.00 85.94 322 SER A CA 1
ATOM 2549 C C . SER A 1 322 ? 2.811 5.011 -27.302 1.00 85.94 322 SER A C 1
ATOM 2551 O O . SER A 1 322 ? 3.207 5.933 -28.012 1.00 85.94 322 SER A O 1
ATOM 2553 N N . THR A 1 323 ? 2.165 5.219 -26.160 1.00 91.69 323 THR A N 1
ATOM 2554 C CA . THR A 1 323 ? 2.039 6.511 -25.493 1.00 91.69 323 THR A CA 1
ATOM 2555 C C . THR A 1 323 ? 2.215 6.268 -24.007 1.00 91.69 323 THR A C 1
ATOM 2557 O O . THR A 1 323 ? 1.597 5.352 -23.466 1.00 91.69 323 THR A O 1
ATOM 2560 N N . ASP A 1 324 ? 3.083 7.049 -23.371 1.00 91.31 324 ASP A N 1
ATOM 2561 C CA . ASP A 1 324 ? 3.438 6.811 -21.977 1.00 91.31 324 ASP A CA 1
ATOM 2562 C C . ASP A 1 324 ? 2.268 7.108 -21.044 1.00 91.31 324 ASP A C 1
ATOM 2564 O O . ASP A 1 324 ? 1.622 8.153 -21.191 1.00 91.31 324 ASP A O 1
ATOM 2568 N N . PRO A 1 325 ? 1.992 6.215 -20.077 1.00 95.88 325 PRO A N 1
ATOM 2569 C CA . PRO A 1 325 ? 1.101 6.560 -18.992 1.00 95.88 325 PRO A CA 1
ATOM 2570 C C . PRO A 1 325 ? 1.752 7.646 -18.128 1.00 95.88 325 PRO A C 1
ATOM 2572 O O . PRO A 1 325 ? 2.978 7.748 -18.036 1.00 95.88 325 PRO A O 1
ATOM 2575 N N . SER A 1 326 ? 0.927 8.465 -17.484 1.00 96.00 326 SER A N 1
ATOM 2576 C CA . SER A 1 326 ? 1.396 9.540 -16.607 1.00 96.00 326 SER A CA 1
ATOM 2577 C C . SER A 1 326 ? 0.808 9.390 -15.215 1.00 96.00 326 SER A C 1
ATOM 2579 O O . SER A 1 326 ? -0.337 8.969 -15.074 1.00 96.00 326 SER A O 1
ATOM 2581 N N . SER A 1 327 ? 1.552 9.807 -14.197 1.00 97.12 327 SER A N 1
ATOM 2582 C CA . SER A 1 327 ? 1.084 9.828 -12.813 1.00 97.12 327 SER A CA 1
ATOM 2583 C C . SER A 1 327 ? 0.919 11.253 -12.293 1.00 97.12 327 SER A C 1
ATOM 2585 O O . SER A 1 327 ? 1.735 12.121 -12.612 1.00 97.12 327 SER A O 1
ATOM 2587 N N . SER A 1 328 ? -0.055 11.481 -11.418 1.00 92.81 328 SER A N 1
ATOM 2588 C CA . SER A 1 328 ? -0.175 12.716 -10.642 1.00 92.81 328 SER A CA 1
ATOM 2589 C C . SER A 1 328 ? -0.511 12.419 -9.186 1.00 92.81 328 SER A C 1
ATOM 2591 O O . SER A 1 328 ? -1.508 11.757 -8.892 1.00 92.81 328 SER A O 1
ATOM 2593 N N . THR A 1 329 ? 0.319 12.939 -8.288 1.00 91.31 329 THR A N 1
ATOM 2594 C CA . THR A 1 329 ? 0.171 12.809 -6.839 1.00 91.31 329 THR A CA 1
ATOM 2595 C C . THR A 1 329 ? -0.889 13.779 -6.325 1.00 91.31 329 THR A C 1
ATOM 2597 O O . THR A 1 329 ? -0.794 14.985 -6.556 1.00 91.31 329 THR A O 1
ATOM 2600 N N . GLN A 1 330 ? -1.894 13.257 -5.624 1.00 85.88 330 GLN A N 1
ATOM 2601 C CA . GLN A 1 330 ? -2.973 14.045 -5.030 1.00 85.88 330 GLN A CA 1
ATOM 2602 C C . GLN A 1 330 ? -2.600 14.561 -3.631 1.00 85.88 330 GLN A C 1
ATOM 2604 O O . GLN A 1 330 ? -1.506 14.311 -3.112 1.00 85.88 330 GLN A O 1
ATOM 2609 N N . SER A 1 331 ? -3.517 15.314 -3.018 1.00 73.88 331 SER A N 1
ATOM 2610 C CA . SER A 1 331 ? -3.361 15.808 -1.648 1.00 73.88 331 SER A CA 1
ATOM 2611 C C . SER A 1 331 ? -3.139 14.670 -0.651 1.00 73.88 331 SER A C 1
ATOM 2613 O O . SER A 1 331 ? -3.734 13.601 -0.781 1.00 73.88 331 SER A O 1
ATOM 2615 N N . GLU A 1 332 ? -2.312 14.930 0.361 1.00 80.69 332 GLU A N 1
ATOM 2616 C CA . GLU A 1 332 ? -2.109 14.012 1.481 1.00 80.69 332 GLU A CA 1
ATOM 2617 C C . GLU A 1 332 ? -3.411 13.813 2.253 1.00 80.69 332 GLU A C 1
ATOM 2619 O O . GLU A 1 332 ? -4.055 14.766 2.694 1.00 80.69 332 GLU A O 1
ATOM 2624 N N . GLU A 1 333 ? -3.775 12.553 2.417 1.00 72.44 333 GLU A N 1
ATOM 2625 C CA . GLU A 1 333 ? -4.813 12.103 3.315 1.00 72.44 333 GLU A CA 1
ATOM 2626 C C . GLU A 1 333 ? -4.133 11.672 4.614 1.00 72.44 333 GLU A C 1
ATOM 2628 O O . GLU A 1 333 ? -3.276 10.787 4.631 1.00 72.44 333 GLU A O 1
ATOM 2633 N N . ILE A 1 334 ? -4.514 12.302 5.717 1.00 64.88 334 ILE A N 1
ATOM 2634 C CA . ILE A 1 334 ? -4.118 11.845 7.043 1.00 64.88 334 ILE A CA 1
ATOM 2635 C C . ILE A 1 334 ? -5.158 10.805 7.453 1.00 64.88 334 ILE A C 1
ATOM 2637 O O . ILE A 1 334 ? -6.350 11.121 7.538 1.00 64.88 334 ILE A O 1
ATOM 2641 N N . GLY A 1 335 ? -4.719 9.576 7.716 1.00 62.19 335 GLY A N 1
ATOM 2642 C CA . GLY A 1 335 ? -5.464 8.643 8.550 1.00 62.19 335 GLY A CA 1
ATOM 2643 C C . GLY A 1 335 ? -5.565 9.296 9.901 1.00 62.19 335 GLY A C 1
ATOM 2644 O O . GLY A 1 335 ? -4.622 9.262 10.678 1.00 62.19 335 GLY A O 1
ATOM 2645 N N . THR A 1 336 ? -6.636 10.046 10.123 1.00 61.12 336 THR A N 1
ATOM 2646 C CA . THR A 1 336 ? -6.735 10.901 11.296 1.00 61.12 336 THR A CA 1
ATOM 2647 C C . THR A 1 336 ? -6.746 9.965 12.494 1.00 61.12 336 THR A C 1
ATOM 2649 O O . THR A 1 336 ? -7.697 9.215 12.709 1.00 61.12 336 THR A O 1
ATOM 2652 N N . SER A 1 337 ? -5.629 9.920 13.218 1.00 67.12 337 SER A N 1
ATOM 2653 C CA . SER A 1 337 ? -5.524 9.115 14.422 1.00 67.12 337 SER A CA 1
ATOM 2654 C C . SER A 1 337 ? -6.643 9.533 15.376 1.00 67.12 337 SER A C 1
ATOM 2656 O O . SER A 1 337 ? -7.075 10.697 15.362 1.00 67.12 337 SER A O 1
ATOM 2658 N N . PRO A 1 338 ? -7.156 8.605 16.190 1.00 84.81 338 PRO A N 1
ATOM 2659 C CA . PRO A 1 338 ? -8.129 8.965 17.201 1.00 84.81 338 PRO A CA 1
ATOM 2660 C C . PRO A 1 338 ? -7.579 10.084 18.106 1.00 84.81 338 PRO A C 1
ATOM 2662 O O . PRO A 1 338 ? -6.384 10.175 18.362 1.00 84.81 338 PRO A O 1
ATOM 2665 N N . ILE A 1 339 ? -8.457 10.957 18.592 1.00 90.00 339 ILE A N 1
ATOM 2666 C CA . ILE A 1 339 ? -8.154 11.953 19.633 1.00 90.00 339 ILE A CA 1
ATOM 2667 C C . ILE A 1 339 ? -8.181 11.347 21.044 1.00 90.00 339 ILE A C 1
ATOM 2669 O O . ILE A 1 339 ? -7.835 12.013 22.016 1.00 90.00 339 ILE A O 1
ATOM 2673 N N . GLY A 1 340 ? -8.590 10.086 21.155 1.00 91.69 340 GLY A N 1
ATOM 2674 C CA . GLY A 1 340 ? -8.397 9.247 22.328 1.00 91.69 340 GLY A CA 1
ATOM 2675 C C . GLY A 1 340 ? -8.521 7.781 21.932 1.00 91.69 340 GLY A C 1
ATOM 2676 O O . GLY A 1 340 ? -9.476 7.425 21.240 1.00 91.69 340 GLY A O 1
ATOM 2677 N N . TYR A 1 341 ? -7.558 6.959 22.339 1.00 93.38 341 TYR A N 1
ATOM 2678 C CA . TYR A 1 341 ? -7.537 5.519 22.105 1.00 93.38 341 TYR A CA 1
ATOM 2679 C C . TYR A 1 341 ? -7.081 4.782 23.360 1.00 93.38 341 TYR A C 1
ATOM 2681 O O . TYR A 1 341 ? -5.896 4.750 23.674 1.00 93.38 341 TYR A O 1
ATOM 2689 N N . TRP A 1 342 ? -8.020 4.157 24.061 1.00 96.56 342 TRP A N 1
ATOM 2690 C CA . TRP A 1 342 ? -7.734 3.300 25.205 1.00 96.56 342 TRP A CA 1
ATOM 2691 C C . TRP A 1 342 ? -7.878 1.845 24.775 1.00 96.56 342 TRP A C 1
ATOM 2693 O O . TRP A 1 342 ? -8.996 1.352 24.627 1.00 96.56 342 TRP A O 1
ATOM 2703 N N . LYS A 1 343 ? -6.727 1.205 24.551 1.00 89.88 343 LYS A N 1
ATOM 2704 C CA . LYS A 1 343 ? -6.622 -0.216 24.205 1.00 89.88 343 LYS A CA 1
ATOM 2705 C C . LYS A 1 343 ? -7.064 -1.106 25.353 1.00 89.88 343 LYS A C 1
ATOM 2707 O O . LYS A 1 343 ? -7.899 -1.959 25.158 1.00 89.88 343 LYS A O 1
ATOM 2712 N N . PHE A 1 344 ? -6.593 -0.782 26.560 1.00 94.06 344 PHE A N 1
ATOM 2713 C CA . PHE A 1 344 ? -6.680 -1.628 27.752 1.00 94.06 344 PHE A CA 1
ATOM 2714 C C . PHE A 1 344 ? -5.731 -2.847 27.745 1.00 94.06 344 PHE A C 1
ATOM 2716 O O . PHE A 1 344 ? -6.016 -3.872 28.365 1.00 94.06 344 PHE A O 1
ATOM 2723 N N . ASP A 1 345 ? -4.533 -2.661 27.181 1.00 89.69 345 ASP A N 1
ATOM 2724 C CA . ASP A 1 345 ? -3.485 -3.688 27.076 1.00 89.69 345 ASP A CA 1
ATOM 2725 C C . ASP A 1 345 ? -2.450 -3.675 28.218 1.00 89.69 345 ASP A C 1
ATOM 2727 O O . ASP A 1 345 ? -1.581 -4.548 28.314 1.00 89.69 345 ASP A O 1
ATOM 2731 N N . GLU A 1 346 ? -2.514 -2.693 29.120 1.00 89.94 346 GLU A N 1
ATOM 2732 C CA . GLU A 1 346 ? -1.483 -2.461 30.138 1.00 89.94 346 GLU A CA 1
ATOM 2733 C C . GLU A 1 346 ? -1.341 -3.620 31.132 1.00 89.94 346 GLU A C 1
ATOM 2735 O O . GLU A 1 346 ? -0.261 -3.857 31.681 1.00 89.94 346 GLU A O 1
ATOM 2740 N N . GLY A 1 347 ? -2.445 -4.315 31.417 1.00 89.19 347 GLY A N 1
ATOM 2741 C CA . GLY A 1 347 ? -2.498 -5.514 32.257 1.00 89.19 347 GLY A CA 1
ATOM 2742 C C . GLY A 1 347 ? -2.229 -5.308 33.751 1.00 89.19 347 GLY A C 1
ATOM 2743 O O . GLY A 1 347 ? -2.431 -6.232 34.537 1.00 89.19 347 GLY A O 1
ATOM 2744 N N . THR A 1 348 ? -1.779 -4.126 34.178 1.00 90.69 348 THR A N 1
ATOM 2745 C CA . THR A 1 348 ? -1.517 -3.793 35.585 1.00 90.69 348 THR A CA 1
ATOM 2746 C C . THR A 1 348 ? -1.687 -2.296 35.865 1.00 90.69 348 THR A C 1
ATOM 2748 O O . THR A 1 348 ? -1.695 -1.463 34.964 1.00 90.69 348 THR A O 1
ATOM 2751 N N . GLY A 1 349 ? -1.801 -1.933 37.148 1.00 94.88 349 GLY A N 1
ATOM 2752 C CA . GLY A 1 349 ? -1.895 -0.536 37.579 1.00 94.88 349 GLY A CA 1
ATOM 2753 C C . GLY A 1 349 ? -3.302 0.058 37.470 1.00 94.88 349 GLY A C 1
ATOM 2754 O O . GLY A 1 349 ? -4.283 -0.657 37.274 1.00 94.88 349 GLY A O 1
ATOM 2755 N N . THR A 1 350 ? -3.391 1.376 37.664 1.00 97.19 350 THR A N 1
ATOM 2756 C CA . THR A 1 350 ? -4.655 2.137 37.734 1.00 97.19 350 THR A CA 1
ATOM 2757 C C . THR A 1 350 ? -4.782 3.192 36.633 1.00 97.19 350 THR A C 1
ATOM 2759 O O . THR A 1 350 ? -5.618 4.090 36.734 1.00 97.19 350 THR A O 1
ATOM 2762 N N . THR A 1 351 ? -3.940 3.121 35.606 1.00 97.25 351 THR A N 1
ATOM 2763 C CA . THR A 1 351 ? -3.928 4.065 34.486 1.00 97.25 351 THR A CA 1
ATOM 2764 C C . THR A 1 351 ? -4.269 3.308 33.213 1.00 97.25 351 THR A C 1
ATOM 2766 O O . THR A 1 351 ? -3.628 2.307 32.921 1.00 97.25 351 THR A O 1
ATOM 2769 N N . ALA A 1 352 ? -5.255 3.797 32.468 1.00 96.75 352 ALA A N 1
ATOM 2770 C CA . ALA A 1 352 ? -5.507 3.393 31.092 1.00 96.75 352 ALA A CA 1
ATOM 2771 C C . ALA A 1 352 ? -4.830 4.411 30.171 1.00 96.75 352 ALA A C 1
ATOM 2773 O O . ALA A 1 352 ? -5.258 5.569 30.110 1.00 96.75 352 ALA A O 1
ATOM 2774 N N . TYR A 1 353 ? -3.756 4.041 29.488 1.00 90.81 353 TYR A N 1
ATOM 2775 C CA . TYR A 1 353 ? -3.035 4.967 28.632 1.00 90.81 353 TYR A CA 1
ATOM 2776 C C . TYR A 1 353 ? -3.797 5.194 27.326 1.00 90.81 353 TYR A C 1
ATOM 2778 O O . TYR A 1 353 ? -4.095 4.281 26.563 1.00 90.81 353 TYR A O 1
ATOM 2786 N N . ASP A 1 354 ? -4.091 6.464 27.053 1.00 91.69 354 ASP A N 1
ATOM 2787 C CA . ASP A 1 354 ? -4.366 6.918 25.693 1.00 91.69 354 ASP A CA 1
ATOM 2788 C C . ASP A 1 354 ? -3.152 6.652 24.783 1.00 91.69 354 ASP A C 1
ATOM 2790 O O . ASP A 1 354 ? -2.098 7.260 24.968 1.00 91.69 354 ASP A O 1
ATOM 2794 N N . SER A 1 355 ? -3.326 5.743 23.826 1.00 84.62 355 SER A N 1
ATOM 2795 C CA . SER A 1 355 ? -2.368 5.357 22.784 1.00 84.62 355 SER A CA 1
ATOM 2796 C C . SER A 1 355 ? -2.364 6.312 21.586 1.00 84.62 355 SER A C 1
ATOM 2798 O O . SER A 1 355 ? -1.595 6.115 20.647 1.00 84.62 355 SER A O 1
ATOM 2800 N N . SER A 1 356 ? -3.218 7.339 21.584 1.00 79.88 356 SER A N 1
ATOM 2801 C CA . SER A 1 356 ? -3.127 8.427 20.616 1.00 79.88 356 SER A CA 1
ATOM 2802 C C . SER A 1 356 ? -2.020 9.424 20.969 1.00 79.88 356 SER A C 1
ATOM 2804 O O . SER A 1 356 ? -1.457 9.421 22.062 1.00 79.88 356 SER A O 1
ATOM 2806 N N . SER A 1 357 ? -1.755 10.367 20.066 1.00 75.00 357 SER A N 1
ATOM 2807 C CA . SER A 1 357 ? -0.795 11.454 20.291 1.00 75.00 357 SER A CA 1
ATOM 2808 C C . SER A 1 357 ? -1.244 12.508 21.320 1.00 75.00 357 SER A C 1
ATOM 2810 O O . SER A 1 357 ? -0.542 13.501 21.509 1.00 75.00 357 SER A O 1
ATOM 2812 N N . HIS A 1 358 ? -2.414 12.355 21.954 1.00 80.94 358 HIS A N 1
ATOM 2813 C CA . HIS A 1 358 ? -3.047 13.412 22.752 1.00 80.94 358 HIS A CA 1
ATOM 2814 C C . HIS A 1 358 ? -2.919 13.235 24.271 1.00 80.94 358 HIS A C 1
ATOM 2816 O O . HIS A 1 358 ? -3.282 14.151 25.010 1.00 80.94 358 HIS A O 1
ATOM 2822 N N . ASN A 1 359 ? -2.356 12.118 24.747 1.00 86.50 359 ASN A N 1
ATOM 2823 C CA . ASN A 1 359 ? -2.119 11.841 26.171 1.00 86.50 359 ASN A CA 1
ATOM 2824 C C . ASN A 1 359 ? -3.372 11.992 27.056 1.00 86.50 359 ASN A C 1
ATOM 2826 O O . ASN A 1 359 ? -3.287 12.374 28.228 1.00 86.50 359 ASN A O 1
ATOM 2830 N N . ASN A 1 360 ? -4.553 11.682 26.521 1.00 93.88 360 ASN A N 1
ATOM 2831 C CA . ASN A 1 360 ? -5.814 11.739 27.249 1.00 93.88 360 ASN A CA 1
ATOM 2832 C C . ASN A 1 360 ? -6.010 10.526 28.183 1.00 93.88 360 ASN A C 1
ATOM 2834 O O . ASN A 1 360 ? -7.048 9.865 28.159 1.00 93.88 360 ASN A O 1
ATOM 2838 N N . HIS A 1 361 ? -5.002 10.167 28.979 1.00 95.56 361 HIS A N 1
ATOM 2839 C CA . HIS A 1 361 ? -5.034 8.952 29.794 1.00 95.56 361 HIS A CA 1
ATOM 2840 C C . HIS A 1 361 ? -6.239 8.913 30.755 1.00 95.56 361 HIS A C 1
ATOM 2842 O O . HIS A 1 361 ? -6.739 9.936 31.229 1.00 95.56 361 HIS A O 1
ATOM 2848 N N . GLY A 1 362 ? -6.719 7.706 31.035 1.00 96.94 362 GLY A N 1
ATOM 2849 C CA . GLY A 1 362 ? -7.800 7.427 31.966 1.00 96.94 362 GLY A CA 1
ATOM 2850 C C . GLY A 1 362 ? -7.308 6.959 33.328 1.00 96.94 362 GLY A C 1
ATOM 2851 O O . GLY A 1 362 ? -6.313 6.251 33.440 1.00 96.94 362 GLY A O 1
ATOM 2852 N N . THR A 1 363 ? -8.039 7.328 34.376 1.00 98.19 363 THR A N 1
ATOM 2853 C CA . THR A 1 363 ? -7.883 6.752 35.716 1.00 98.19 363 THR A CA 1
ATOM 2854 C C . THR A 1 363 ? -8.882 5.617 35.895 1.00 98.19 363 THR A C 1
ATOM 2856 O O . THR A 1 363 ? -10.098 5.827 35.825 1.00 98.19 363 THR A O 1
ATOM 2859 N N . ILE A 1 364 ? -8.370 4.419 36.152 1.00 98.38 364 ILE A N 1
ATOM 2860 C CA . ILE A 1 364 ? -9.165 3.220 36.394 1.00 98.38 364 ILE A CA 1
ATOM 2861 C C . ILE A 1 364 ? -9.653 3.240 37.841 1.00 98.38 364 ILE A C 1
ATOM 2863 O O . ILE A 1 364 ? -8.868 3.281 38.787 1.00 98.38 364 ILE A O 1
ATOM 2867 N N . ASN A 1 365 ? -10.971 3.204 38.013 1.00 96.50 365 ASN A N 1
ATOM 2868 C CA . ASN A 1 365 ? -11.624 3.119 39.309 1.00 96.50 365 ASN A CA 1
ATOM 2869 C C . ASN A 1 365 ? -12.302 1.751 39.406 1.00 96.50 365 ASN A C 1
ATOM 2871 O O . ASN A 1 365 ? -13.297 1.516 38.721 1.00 96.50 365 ASN A O 1
ATOM 2875 N N . THR A 1 366 ? -11.731 0.877 40.240 1.00 94.81 366 THR A N 1
ATOM 2876 C CA . THR A 1 366 ? -12.198 -0.481 40.594 1.00 94.81 366 THR A CA 1
ATOM 2877 C C . THR A 1 366 ? -12.323 -1.514 39.469 1.00 94.81 366 THR A C 1
ATOM 2879 O O . THR A 1 366 ? -12.420 -2.694 39.797 1.00 94.81 366 THR A O 1
ATOM 2882 N N . ALA A 1 367 ? -12.241 -1.130 38.188 1.00 96.94 367 ALA A N 1
ATOM 2883 C CA . ALA A 1 367 ? -12.161 -2.097 37.090 1.00 96.94 367 ALA A CA 1
ATOM 2884 C C . ALA A 1 367 ? -10.870 -2.927 37.197 1.00 96.94 367 ALA A C 1
ATOM 2886 O O . ALA A 1 367 ? -9.838 -2.428 37.657 1.00 96.94 367 ALA A O 1
ATOM 2887 N N . THR A 1 368 ? -10.925 -4.186 36.771 1.00 97.44 368 THR A N 1
ATOM 2888 C CA . THR A 1 368 ? -9.807 -5.135 36.878 1.00 97.44 368 THR A CA 1
ATOM 2889 C C . THR A 1 368 ? -9.352 -5.609 35.507 1.00 97.44 368 THR A C 1
ATOM 2891 O O . THR A 1 368 ? -10.184 -5.859 34.639 1.00 97.44 368 THR A O 1
ATOM 2894 N N . TRP A 1 369 ? -8.045 -5.789 35.338 1.00 96.31 369 TRP A N 1
ATOM 2895 C CA . TRP A 1 369 ? -7.450 -6.333 34.117 1.00 96.31 369 TRP A CA 1
ATOM 2896 C C . TRP A 1 369 ? -7.840 -7.792 33.889 1.00 96.31 369 TRP A C 1
ATOM 2898 O O . TRP A 1 369 ? -7.842 -8.589 34.831 1.00 96.31 369 TRP A O 1
ATOM 2908 N N . ILE A 1 370 ? -8.130 -8.125 32.636 1.00 93.50 370 ILE A N 1
ATOM 2909 C CA . ILE A 1 370 ? -8.318 -9.488 32.140 1.00 93.50 370 ILE A CA 1
ATOM 2910 C C . ILE A 1 370 ? -7.135 -9.829 31.232 1.00 93.50 370 ILE A C 1
ATOM 2912 O O . ILE A 1 370 ? -6.669 -8.978 30.479 1.00 93.50 370 ILE A O 1
ATOM 2916 N N . ASN A 1 371 ? -6.610 -11.048 31.362 1.00 82.69 371 ASN A N 1
ATOM 2917 C CA . ASN A 1 371 ? -5.478 -11.511 30.559 1.00 82.69 371 ASN A CA 1
ATOM 2918 C C . ASN A 1 371 ? -5.916 -11.886 29.136 1.00 82.69 371 ASN A C 1
ATOM 2920 O O . ASN A 1 371 ? -7.105 -11.966 28.828 1.00 82.69 371 ASN A O 1
ATOM 2924 N N . GLU A 1 372 ? -4.933 -12.166 28.290 1.00 76.00 372 GLU A N 1
ATOM 2925 C CA . GLU A 1 372 ? -5.140 -12.545 26.900 1.00 76.00 372 GLU A CA 1
ATOM 2926 C C . GLU A 1 372 ? -6.015 -13.806 26.754 1.00 76.00 372 GLU A C 1
ATOM 2928 O O . GLU A 1 372 ? -5.921 -14.743 27.549 1.00 76.00 372 GLU A O 1
ATOM 2933 N N . GLY A 1 373 ? -6.873 -13.829 25.725 1.00 70.94 373 GLY A N 1
ATOM 2934 C CA . GLY A 1 373 ? -7.756 -14.959 25.381 1.00 70.94 373 GLY A CA 1
ATOM 2935 C C . GLY A 1 373 ? -9.252 -14.692 25.584 1.00 70.94 373 GLY A C 1
ATOM 2936 O O . GLY A 1 373 ? -10.066 -15.187 24.813 1.00 70.94 373 GLY A O 1
ATOM 2937 N N . GLU A 1 374 ? -9.627 -13.853 26.553 1.00 80.44 374 GLU A N 1
ATOM 2938 C CA . GLU A 1 374 ? -11.030 -13.440 26.769 1.00 80.44 374 GLU A CA 1
ATOM 2939 C C . GLU A 1 374 ? -11.357 -12.064 26.147 1.00 80.44 374 GLU A C 1
ATOM 2941 O O . GLU A 1 374 ? -12.525 -11.679 26.049 1.00 80.44 374 GLU A O 1
ATOM 2946 N N . CYS A 1 375 ? -10.330 -11.330 25.716 1.00 84.56 375 CYS A N 1
ATOM 2947 C CA . CYS A 1 375 ? -10.400 -9.957 25.209 1.00 84.56 375 CYS A CA 1
ATOM 2948 C C . CYS A 1 375 ? -10.400 -9.892 23.672 1.00 84.56 375 CYS A C 1
ATOM 2950 O O . CYS A 1 375 ? -10.063 -10.882 23.016 1.00 84.56 375 CYS A O 1
ATOM 2952 N N . ILE A 1 376 ? -10.801 -8.753 23.086 1.00 80.62 376 ILE A N 1
ATOM 2953 C CA . ILE A 1 376 ? -10.874 -8.625 21.618 1.00 80.62 376 ILE A CA 1
ATOM 2954 C C . ILE A 1 376 ? -9.481 -8.480 21.000 1.00 80.62 376 ILE A C 1
ATOM 2956 O O . ILE A 1 376 ? -9.221 -8.982 19.907 1.00 80.62 376 ILE A O 1
ATOM 2960 N N . SER A 1 377 ? -8.583 -7.805 21.708 1.00 76.94 377 SER A N 1
ATOM 2961 C CA . SER A 1 377 ? -7.189 -7.605 21.337 1.00 76.94 377 SER A CA 1
ATOM 2962 C C . SER A 1 377 ? -6.375 -7.651 22.616 1.00 76.94 377 SER A C 1
ATOM 2964 O O . SER A 1 377 ? -6.746 -6.988 23.565 1.00 76.94 377 SER A O 1
ATOM 2966 N N . GLU A 1 378 ? -5.309 -8.454 22.655 1.00 83.00 378 GLU A N 1
ATOM 2967 C CA . GLU A 1 378 ? -4.446 -8.615 23.835 1.00 83.00 378 GLU A CA 1
ATOM 2968 C C . GLU A 1 378 ? -5.226 -8.675 25.167 1.00 83.00 378 GLU A C 1
ATOM 2970 O O . GLU A 1 378 ? -5.770 -9.735 25.476 1.00 83.00 378 GLU A O 1
ATOM 2975 N N . LYS A 1 379 ? -5.287 -7.590 25.955 1.00 88.94 379 LYS A N 1
ATOM 2976 C CA . LYS A 1 379 ? -5.968 -7.543 27.262 1.00 88.94 379 LYS A CA 1
ATOM 2977 C C . LYS A 1 379 ? -7.132 -6.551 27.243 1.00 88.94 379 LYS A C 1
ATOM 2979 O O . LYS A 1 379 ? -7.324 -5.789 26.316 1.00 88.94 379 LYS A O 1
ATOM 2984 N N . CYS A 1 380 ? -7.932 -6.560 28.304 1.00 94.81 380 CYS A N 1
ATOM 2985 C CA . CYS A 1 380 ? -9.093 -5.686 28.424 1.00 94.81 380 CYS A CA 1
ATOM 2986 C C . CYS A 1 380 ? -9.448 -5.414 29.888 1.00 94.81 380 CYS A C 1
ATOM 2988 O O . CYS A 1 380 ? -8.850 -5.970 30.819 1.00 94.81 380 CYS A O 1
ATOM 2990 N N . LEU A 1 381 ? -10.446 -4.554 30.117 1.00 97.81 381 LEU A N 1
ATOM 2991 C CA . LEU A 1 381 ? -10.947 -4.247 31.457 1.00 97.81 381 LEU A CA 1
ATOM 2992 C C . LEU A 1 381 ? -12.299 -4.904 31.732 1.00 97.81 381 LEU A C 1
ATOM 2994 O O . LEU A 1 381 ? -13.257 -4.749 30.975 1.00 97.81 381 LEU A O 1
ATOM 2998 N N . SER A 1 382 ? -12.392 -5.555 32.891 1.00 97.19 382 SER A N 1
ATOM 2999 C CA . SER A 1 382 ? -13.633 -6.053 33.478 1.00 97.19 382 SER A CA 1
ATOM 3000 C C . SER A 1 382 ? -14.252 -5.024 34.420 1.00 97.19 382 SER A C 1
ATOM 3002 O O . SER A 1 382 ? -13.606 -4.506 35.335 1.00 97.19 382 SER A O 1
ATOM 3004 N N . PHE A 1 383 ? -15.541 -4.771 34.212 1.00 96.25 383 PHE A N 1
ATOM 3005 C CA . PHE A 1 383 ? -16.378 -3.866 34.982 1.00 96.25 383 PHE A CA 1
ATOM 3006 C C . PHE A 1 383 ? -17.428 -4.671 35.752 1.00 96.25 383 PHE A C 1
ATOM 3008 O O . PHE A 1 383 ? -18.150 -5.500 35.197 1.00 96.25 383 PHE A O 1
ATOM 3015 N N . ASP A 1 384 ? -17.551 -4.396 37.046 1.00 92.94 384 ASP A N 1
ATOM 3016 C CA . ASP A 1 384 ? -18.371 -5.161 37.993 1.00 92.94 384 ASP A CA 1
ATOM 3017 C C . ASP A 1 384 ? -19.770 -4.567 38.258 1.00 92.94 384 ASP A C 1
ATOM 3019 O O . ASP A 1 384 ? -20.497 -5.052 39.128 1.00 92.94 384 ASP A O 1
ATOM 3023 N N . GLY A 1 385 ? -20.171 -3.518 37.532 1.00 90.56 385 GLY A N 1
ATOM 3024 C CA . GLY A 1 385 ? -21.387 -2.748 37.820 1.00 90.56 385 GLY A CA 1
ATOM 3025 C C . GLY A 1 385 ? -21.208 -1.638 38.866 1.00 90.56 385 GLY A C 1
ATOM 3026 O O . GLY A 1 385 ? -22.188 -1.007 39.255 1.00 90.56 385 GLY A O 1
ATOM 3027 N N . SER A 1 386 ? -19.977 -1.363 39.300 1.00 91.19 386 SER A N 1
ATOM 3028 C CA . SER A 1 386 ? -19.602 -0.179 40.093 1.00 91.19 386 SER A CA 1
ATOM 3029 C C . SER A 1 386 ? -18.351 0.539 39.555 1.00 91.19 386 SER A C 1
ATOM 3031 O O . SER A 1 386 ? -18.112 1.709 39.860 1.00 91.19 386 SER A O 1
ATOM 3033 N N . SER A 1 387 ? -17.603 -0.160 38.704 1.00 94.75 387 SER A N 1
ATOM 3034 C CA . SER A 1 387 ? -16.357 0.262 38.070 1.00 94.75 387 SER A CA 1
ATOM 3035 C C . SER A 1 387 ? -16.526 1.297 36.963 1.00 94.75 387 SER A C 1
ATOM 3037 O O . SER A 1 387 ? -17.578 1.390 36.333 1.00 94.75 387 SER A O 1
ATOM 3039 N N . ARG A 1 388 ? -15.468 2.080 36.717 1.00 95.69 388 ARG A N 1
ATOM 3040 C CA . ARG A 1 388 ? -15.408 3.077 35.635 1.00 95.69 388 ARG A CA 1
ATOM 3041 C C . ARG A 1 388 ? -13.974 3.463 35.275 1.00 95.69 388 ARG A C 1
ATOM 3043 O O . ARG A 1 388 ? -13.063 3.317 36.091 1.00 95.69 388 ARG A O 1
ATOM 3050 N N . VAL A 1 389 ? -13.803 4.079 34.111 1.00 97.69 389 VAL A N 1
ATOM 3051 C CA . VAL A 1 389 ? -12.579 4.801 33.740 1.00 97.69 389 VAL A CA 1
ATOM 3052 C C . VAL A 1 389 ? -12.921 6.273 33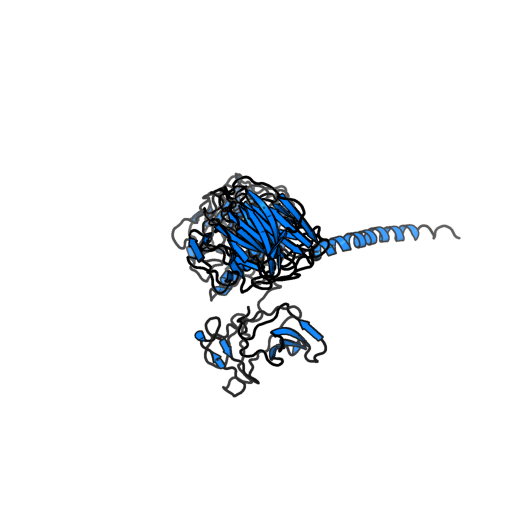.513 1.00 97.69 389 VAL A C 1
ATOM 3054 O O . VAL A 1 389 ? -13.797 6.601 32.712 1.00 97.69 389 VAL A O 1
ATOM 3057 N N . ASP A 1 390 ? -12.249 7.160 34.245 1.00 96.00 390 ASP A N 1
ATOM 3058 C CA . ASP A 1 390 ? -12.380 8.614 34.102 1.00 96.00 390 ASP A CA 1
ATOM 3059 C C . ASP A 1 390 ? -11.236 9.127 33.213 1.00 96.00 390 ASP A C 1
ATOM 3061 O O . ASP A 1 390 ? -10.083 9.127 33.645 1.00 96.00 390 ASP A O 1
ATOM 3065 N N . THR A 1 391 ? -11.531 9.533 31.974 1.00 95.81 391 THR A N 1
ATOM 3066 C CA . THR A 1 391 ? -10.519 10.049 31.028 1.00 95.81 391 THR A CA 1
ATOM 3067 C C . THR A 1 391 ? -10.206 11.522 31.285 1.00 95.81 391 THR A C 1
ATOM 3069 O O . THR A 1 391 ? -10.977 12.227 31.944 1.00 95.81 391 THR A O 1
ATOM 3072 N N . THR A 1 392 ? -9.099 12.022 30.735 1.00 94.38 392 THR A N 1
ATOM 3073 C CA . THR A 1 392 ? -8.808 13.466 30.698 1.00 94.38 392 THR A CA 1
ATOM 3074 C C . THR A 1 392 ? -9.319 14.160 29.428 1.00 94.38 392 THR A C 1
ATOM 3076 O O . THR A 1 392 ? -9.286 15.391 29.363 1.00 94.38 392 THR A O 1
ATOM 3079 N N . LEU A 1 393 ? -9.876 13.418 28.457 1.00 93.38 393 LEU A N 1
ATOM 3080 C CA . LEU A 1 393 ? -10.422 13.990 27.223 1.00 93.38 393 LEU A CA 1
ATOM 3081 C C . LEU A 1 393 ? -11.691 14.797 27.518 1.00 93.38 393 LEU A C 1
ATOM 3083 O O . LEU A 1 393 ? -12.744 14.238 27.831 1.00 93.38 393 LEU A O 1
ATOM 3087 N N . ASN A 1 394 ? -11.599 16.123 27.394 1.00 91.31 394 ASN A N 1
ATOM 3088 C CA . ASN A 1 394 ? -12.730 17.027 27.585 1.00 91.31 394 ASN A CA 1
ATOM 3089 C C . ASN A 1 394 ? -13.613 17.102 26.331 1.00 91.31 394 ASN A C 1
ATOM 3091 O O . ASN A 1 394 ? -13.131 17.358 25.229 1.00 91.31 394 ASN A O 1
ATOM 3095 N N . THR A 1 395 ? -14.925 16.974 26.522 1.00 87.69 395 THR A N 1
ATOM 3096 C CA . THR A 1 395 ? -15.917 17.051 25.442 1.00 87.69 395 THR A CA 1
ATOM 3097 C C . THR A 1 395 ? -15.947 18.398 24.711 1.00 87.69 395 THR A C 1
ATOM 3099 O O . THR A 1 395 ? -16.337 18.427 23.555 1.00 87.69 395 THR A O 1
ATOM 3102 N N . ASN A 1 396 ? -15.495 19.508 25.309 1.00 85.38 396 ASN A N 1
ATOM 3103 C CA . ASN A 1 396 ? -15.364 20.798 24.607 1.00 85.38 396 ASN A CA 1
ATOM 3104 C C . ASN A 1 396 ? -14.338 20.772 23.467 1.00 85.38 396 ASN A C 1
ATOM 3106 O O . ASN A 1 396 ? -14.387 21.636 22.594 1.00 85.38 396 ASN A O 1
ATOM 3110 N N . ASN A 1 397 ? -13.421 19.806 23.484 1.00 76.00 397 ASN A N 1
ATOM 3111 C CA . ASN A 1 397 ? -12.361 19.675 22.492 1.00 76.00 397 ASN A CA 1
ATOM 3112 C C . ASN A 1 397 ? -12.738 18.704 21.363 1.00 76.00 397 ASN A C 1
ATOM 3114 O O . ASN A 1 397 ? -11.913 18.447 20.489 1.00 76.00 397 ASN A O 1
ATOM 3118 N N . LEU A 1 398 ? -13.955 18.148 21.373 1.00 88.12 398 LEU A N 1
ATOM 3119 C CA . LEU A 1 398 ? -14.399 17.241 20.321 1.00 88.12 398 LEU A CA 1
ATOM 3120 C C . LEU A 1 398 ? -14.805 18.042 19.071 1.00 88.12 398 LEU A C 1
ATOM 3122 O O . LEU A 1 398 ? -15.618 18.969 19.171 1.00 88.12 398 LEU A O 1
ATOM 3126 N N . PRO A 1 399 ? -14.263 17.703 17.890 1.00 86.25 399 PRO A N 1
ATOM 3127 C CA . PRO A 1 399 ? -14.681 18.313 16.636 1.00 86.25 399 PRO A CA 1
ATOM 3128 C C . PRO A 1 399 ? -16.038 17.764 16.184 1.00 86.25 399 PRO A C 1
ATOM 3130 O O . PRO A 1 399 ? -16.580 16.820 16.752 1.00 86.25 399 PRO A O 1
ATOM 3133 N N . ILE A 1 400 ? -16.601 18.374 15.144 1.00 87.38 400 ILE A N 1
ATOM 3134 C CA . ILE A 1 400 ? -17.800 17.888 14.464 1.00 87.38 400 ILE A CA 1
ATOM 3135 C C . ILE A 1 400 ? -17.483 17.841 12.960 1.00 87.38 400 ILE A C 1
ATOM 3137 O O . ILE A 1 400 ? -17.149 18.889 12.402 1.00 87.38 400 ILE A O 1
ATOM 3141 N N . PRO A 1 401 ? -17.589 16.676 12.291 1.00 90.56 401 PRO A N 1
ATOM 3142 C CA . PRO A 1 401 ? -18.072 15.398 12.820 1.00 90.56 401 PRO A CA 1
ATOM 3143 C C . PRO A 1 401 ? -17.107 14.720 13.811 1.00 90.56 401 PRO A C 1
ATOM 3145 O O . PRO A 1 401 ? -15.914 14.999 13.814 1.00 90.56 401 PRO A O 1
ATOM 3148 N N . VAL A 1 402 ? -17.633 13.799 14.620 1.00 93.25 402 VAL A N 1
ATOM 3149 C CA . VAL A 1 402 ? -16.872 12.931 15.539 1.00 93.25 402 VAL A CA 1
ATOM 3150 C C . VAL A 1 402 ? -17.407 11.504 15.462 1.00 93.25 402 VAL A C 1
ATOM 3152 O O . VAL A 1 402 ? -18.612 11.309 15.292 1.00 93.25 402 VAL A O 1
ATOM 3155 N N . THR A 1 403 ? -16.530 10.512 15.608 1.00 95.94 403 THR A N 1
ATOM 3156 C CA . THR A 1 403 ? -16.913 9.094 15.690 1.00 95.94 403 THR A CA 1
ATOM 3157 C C . THR A 1 403 ? -16.456 8.495 17.013 1.00 95.94 403 THR A C 1
ATOM 3159 O O . THR A 1 403 ? -15.296 8.646 17.377 1.00 95.94 403 THR A O 1
ATOM 3162 N N . PHE A 1 404 ? -17.334 7.779 17.708 1.00 97.69 404 PHE A N 1
ATOM 3163 C CA . PHE A 1 404 ? -17.019 6.984 18.897 1.00 97.69 404 PHE A CA 1
ATOM 3164 C C . PHE A 1 404 ? -17.091 5.501 18.538 1.00 97.69 404 PHE A C 1
ATOM 3166 O O . PHE A 1 404 ? -18.046 5.092 17.879 1.00 97.69 404 PHE A O 1
ATOM 3173 N N . THR A 1 405 ? -16.128 4.701 18.986 1.00 96.44 405 THR A N 1
ATOM 3174 C CA . THR A 1 405 ? -16.146 3.237 18.865 1.00 96.44 405 THR A CA 1
ATOM 3175 C C . THR A 1 405 ? -15.770 2.587 20.192 1.00 96.44 405 THR A C 1
ATOM 3177 O O . THR A 1 405 ? -14.967 3.136 20.951 1.00 96.44 405 THR A O 1
ATOM 3180 N N . ALA A 1 406 ? -16.374 1.439 20.479 1.00 97.69 406 ALA A N 1
ATOM 3181 C CA . ALA A 1 406 ? -15.983 0.565 21.576 1.00 97.69 406 ALA A CA 1
ATOM 3182 C C . ALA A 1 406 ? -16.344 -0.881 21.248 1.00 97.69 406 ALA A C 1
ATOM 3184 O O . ALA A 1 406 ? -17.432 -1.152 20.724 1.00 97.69 406 ALA A O 1
ATOM 3185 N N . TRP A 1 407 ? -15.463 -1.797 21.635 1.00 96.88 407 TRP A N 1
ATOM 3186 C CA . TRP A 1 407 ? -15.819 -3.195 21.798 1.00 96.88 407 TRP A CA 1
ATOM 3187 C C . TRP A 1 407 ? -16.355 -3.407 23.210 1.00 96.88 407 TRP A C 1
ATOM 3189 O O . TRP A 1 407 ? -15.830 -2.863 24.185 1.00 96.88 407 TRP A O 1
ATOM 3199 N N . PHE A 1 408 ? -17.438 -4.166 23.333 1.00 96.25 408 PHE A N 1
ATOM 3200 C CA . PHE A 1 408 ? -18.058 -4.446 24.621 1.00 96.25 408 PHE A CA 1
ATOM 3201 C C . PHE A 1 408 ? -18.612 -5.871 24.684 1.00 96.25 408 PHE A C 1
ATOM 3203 O O . PHE A 1 408 ? -19.099 -6.411 23.693 1.00 96.25 408 PHE A O 1
ATOM 3210 N N . TYR A 1 409 ? -18.572 -6.453 25.877 1.00 94.88 409 TYR A N 1
ATOM 3211 C CA . TYR A 1 409 ? -19.066 -7.790 26.186 1.00 94.88 409 TYR A CA 1
ATOM 3212 C C . TYR A 1 409 ? -19.991 -7.698 27.397 1.00 94.88 409 TYR A C 1
ATOM 3214 O O . TYR A 1 409 ? -19.557 -7.309 28.482 1.00 94.88 409 TYR A O 1
ATOM 3222 N N . LEU A 1 410 ? -21.268 -8.048 27.247 1.00 93.44 410 LEU A N 1
ATOM 3223 C CA . LEU A 1 410 ? -22.252 -7.988 28.335 1.00 93.44 410 LEU A CA 1
ATOM 3224 C C . LEU A 1 410 ? -22.420 -9.355 29.002 1.00 93.44 410 LEU A C 1
ATOM 3226 O O . LEU A 1 410 ? -22.722 -10.339 28.337 1.00 93.44 410 LEU A O 1
ATOM 3230 N N . THR A 1 411 ? -22.332 -9.407 30.332 1.00 91.00 411 THR A N 1
ATOM 3231 C CA . THR A 1 411 ? -22.552 -10.652 31.108 1.00 91.00 411 THR A CA 1
ATOM 3232 C C . THR A 1 411 ? -23.976 -10.784 31.656 1.00 91.00 411 THR A C 1
ATOM 3234 O O . THR A 1 411 ? -24.378 -11.846 32.130 1.00 91.00 411 THR A O 1
ATOM 3237 N N . GLN A 1 412 ? -24.764 -9.704 31.621 1.00 86.06 412 GLN A N 1
ATOM 3238 C CA . GLN A 1 412 ? -26.123 -9.670 32.163 1.00 86.06 412 GLN A CA 1
ATOM 3239 C C . GLN A 1 412 ? -27.012 -8.645 31.450 1.00 86.06 412 GLN A C 1
ATOM 3241 O O . GLN A 1 412 ? -26.565 -7.571 31.046 1.00 86.06 412 GLN A O 1
ATOM 3246 N N . SER A 1 413 ? -28.311 -8.938 31.372 1.00 78.94 413 SER A N 1
ATOM 3247 C CA . SER A 1 413 ? -29.323 -8.095 30.718 1.00 78.94 413 SER A CA 1
ATOM 3248 C C . SER A 1 413 ? -30.113 -7.191 31.673 1.00 78.94 413 SER A C 1
ATOM 3250 O O . SER A 1 413 ? -31.146 -6.644 31.296 1.00 78.94 413 SER A O 1
ATOM 3252 N N . THR A 1 414 ? -29.672 -7.003 32.919 1.00 69.44 414 THR A N 1
ATOM 3253 C CA . THR A 1 414 ? -30.455 -6.258 33.918 1.00 69.44 414 THR A CA 1
ATOM 3254 C C . THR A 1 414 ? -29.993 -4.806 34.064 1.00 69.44 414 THR A C 1
ATOM 3256 O O . THR A 1 414 ? -28.805 -4.552 34.253 1.00 69.44 414 THR A O 1
ATOM 3259 N N . THR A 1 415 ? -30.958 -3.876 34.038 1.00 81.75 415 THR A N 1
ATOM 3260 C CA . THR A 1 415 ? -30.829 -2.398 34.125 1.00 81.75 415 THR A CA 1
ATOM 3261 C C . THR A 1 415 ? -30.097 -1.727 32.956 1.00 81.75 415 THR A C 1
ATOM 3263 O O . THR A 1 415 ? -29.520 -2.408 32.108 1.00 81.75 415 THR A O 1
ATOM 3266 N N . GLU A 1 416 ? -30.200 -0.396 32.862 1.00 91.88 416 GLU A N 1
ATOM 3267 C CA . GLU A 1 416 ? -29.516 0.385 31.823 1.00 91.88 416 GLU A CA 1
ATOM 3268 C C . GLU A 1 416 ? -28.016 0.458 32.142 1.00 91.88 416 GLU A C 1
ATOM 3270 O O . GLU A 1 416 ? -27.635 0.714 33.285 1.00 91.88 416 GLU A O 1
ATOM 3275 N N . GLN A 1 417 ? -27.167 0.225 31.143 1.00 93.56 417 GLN A N 1
ATOM 3276 C CA . GLN A 1 417 ? -25.720 0.088 31.331 1.00 93.56 417 GLN A CA 1
ATOM 3277 C C . GLN A 1 417 ? -24.971 1.028 30.373 1.00 93.56 417 GLN A C 1
ATOM 3279 O O . GLN A 1 417 ? -24.954 0.773 29.164 1.00 93.56 417 GLN A O 1
ATOM 3284 N N . PRO A 1 418 ? -24.403 2.144 30.867 1.00 94.31 418 PRO A N 1
ATOM 3285 C CA . PRO A 1 418 ? -23.663 3.097 30.041 1.00 94.31 418 PRO A CA 1
ATOM 3286 C C . PRO A 1 418 ? -22.269 2.572 29.690 1.00 94.31 418 PRO A C 1
ATOM 3288 O O . PRO A 1 418 ? -21.504 2.200 30.573 1.00 94.31 418 PRO A O 1
ATOM 3291 N N . ILE A 1 419 ? -21.929 2.598 28.405 1.00 96.62 419 ILE A N 1
ATOM 3292 C CA . ILE A 1 419 ? -20.630 2.178 27.867 1.00 96.62 419 ILE A CA 1
ATOM 3293 C C . ILE A 1 419 ? -19.689 3.386 27.811 1.00 96.62 419 ILE A C 1
ATOM 3295 O O . ILE A 1 419 ? -18.600 3.348 28.375 1.00 96.62 419 ILE A O 1
ATOM 3299 N N . ILE A 1 420 ? -20.136 4.491 27.203 1.00 96.75 420 ILE A N 1
ATOM 3300 C CA . ILE A 1 420 ? -19.406 5.767 27.129 1.00 96.75 420 ILE A CA 1
ATOM 3301 C C . ILE A 1 420 ? -20.382 6.897 27.450 1.00 96.75 420 ILE A C 1
ATOM 3303 O O . ILE A 1 420 ? -21.468 6.947 26.876 1.00 96.75 420 ILE A O 1
ATOM 3307 N N . SER A 1 421 ? -19.989 7.819 28.326 1.00 95.12 421 SER A N 1
ATOM 3308 C CA . SER A 1 421 ? -20.822 8.950 28.742 1.00 95.12 421 SER A CA 1
ATOM 3309 C C . SER A 1 421 ? -20.064 10.273 28.629 1.00 95.12 421 SER A C 1
ATOM 3311 O O . SER A 1 421 ? -18.908 10.373 29.051 1.00 95.12 421 SER A O 1
ATOM 3313 N N . GLY A 1 422 ? -20.747 11.313 28.149 1.00 92.56 422 GLY A N 1
ATOM 3314 C CA . GLY A 1 422 ? -20.313 12.709 28.232 1.00 92.56 422 GLY A CA 1
ATOM 3315 C C . GLY A 1 422 ? -21.423 13.565 28.834 1.00 92.56 422 GLY A C 1
ATOM 3316 O O . GLY A 1 422 ? -22.577 13.495 28.417 1.00 92.56 422 GLY A O 1
ATOM 3317 N N . TYR A 1 423 ? -21.114 14.347 29.866 1.00 88.06 423 TYR A N 1
ATOM 3318 C CA . TYR A 1 423 ? -22.151 14.997 30.674 1.00 88.06 423 TYR A CA 1
ATOM 3319 C C . TYR A 1 423 ? -21.691 16.311 31.296 1.00 88.06 423 TYR A C 1
ATOM 3321 O O . TYR A 1 423 ? -20.515 16.628 31.284 1.00 88.06 423 TYR A O 1
ATOM 3329 N N . VAL A 1 424 ? -22.619 17.083 31.847 1.00 83.81 424 VAL A N 1
ATOM 3330 C CA . VAL A 1 424 ? -22.358 18.129 32.861 1.00 83.81 424 VAL A CA 1
ATOM 3331 C C . VAL A 1 424 ? -23.422 18.105 33.954 1.00 83.81 424 VAL A C 1
ATOM 3333 O O . VAL A 1 424 ? -23.153 18.418 35.110 1.00 83.81 424 VAL A O 1
ATOM 3336 N N . SER A 1 425 ? -24.628 17.667 33.603 1.00 82.38 425 SER A N 1
ATOM 3337 C CA . SER A 1 425 ? -25.749 17.426 34.505 1.00 82.38 425 SER A CA 1
ATOM 3338 C C . SER A 1 425 ? -26.618 16.293 33.951 1.00 82.38 425 SER A C 1
ATOM 3340 O O . SER A 1 425 ? -26.332 15.753 32.884 1.00 82.38 425 SER A O 1
ATOM 3342 N N . HIS A 1 426 ? -27.697 15.940 34.654 1.00 83.44 426 HIS A N 1
ATOM 3343 C CA . HIS A 1 426 ? -28.662 14.949 34.169 1.00 83.44 426 HIS A CA 1
ATOM 3344 C C . HIS A 1 426 ? -29.258 15.316 32.798 1.00 83.44 426 HIS A C 1
ATOM 3346 O O . HIS A 1 426 ? -29.354 14.466 31.916 1.00 83.44 426 HIS A O 1
ATOM 3352 N N . ASP A 1 427 ? -29.626 16.588 32.620 1.00 84.06 427 ASP A N 1
ATOM 3353 C CA . ASP A 1 427 ? -30.377 17.060 31.449 1.00 84.06 427 ASP A CA 1
ATOM 3354 C C . ASP A 1 427 ? -29.477 17.408 30.253 1.00 84.06 427 ASP A C 1
ATOM 3356 O O . ASP A 1 427 ? -29.934 17.467 29.104 1.00 84.06 427 ASP A O 1
ATOM 3360 N N . ASN A 1 428 ? -28.192 17.644 30.526 1.00 86.69 428 ASN A N 1
ATOM 3361 C CA . ASN A 1 428 ? -27.158 17.943 29.544 1.00 86.69 428 ASN A CA 1
ATOM 3362 C C . ASN A 1 428 ? -26.106 16.829 29.573 1.00 86.69 428 ASN A C 1
ATOM 3364 O O . ASN A 1 428 ? -25.013 16.974 30.134 1.00 86.69 428 ASN A O 1
ATOM 3368 N N . ARG A 1 429 ? -26.506 15.692 29.002 1.00 90.75 429 ARG A N 1
ATOM 3369 C CA . ARG A 1 429 ? -25.674 14.508 28.826 1.00 90.75 429 ARG A CA 1
ATOM 3370 C C . ARG A 1 429 ? -26.035 13.756 27.556 1.00 90.75 429 ARG A C 1
ATOM 3372 O O . ARG A 1 429 ? -27.195 13.764 27.122 1.00 90.75 429 ARG A O 1
ATOM 3379 N N . TRP A 1 430 ? -25.048 13.036 27.060 1.00 93.50 430 TRP A N 1
ATOM 3380 C CA . TRP A 1 430 ? -25.214 11.971 26.098 1.00 93.50 430 TRP A CA 1
ATOM 3381 C C . TRP A 1 430 ? -24.546 10.694 26.596 1.00 93.50 430 TRP A C 1
ATOM 3383 O O . TRP A 1 430 ? -23.571 10.735 27.346 1.00 93.50 430 TRP A O 1
ATOM 3393 N N . ASP A 1 431 ? -25.100 9.565 26.174 1.00 94.50 431 ASP A N 1
ATOM 3394 C CA . ASP A 1 431 ? -24.668 8.240 26.588 1.00 94.50 431 ASP A CA 1
ATOM 3395 C C . ASP A 1 431 ? -24.707 7.294 25.376 1.00 94.50 431 ASP A C 1
ATOM 3397 O O . ASP A 1 431 ? -25.701 7.248 24.646 1.00 94.50 431 ASP A O 1
ATOM 3401 N N . ILE A 1 432 ? -23.656 6.498 25.194 1.00 97.00 432 ILE A N 1
ATOM 3402 C CA . ILE A 1 432 ? -23.727 5.225 24.474 1.00 97.00 432 ILE A CA 1
ATOM 3403 C C . ILE A 1 432 ? -24.141 4.188 25.511 1.00 97.00 432 ILE A C 1
ATOM 3405 O O . ILE A 1 432 ? -23.400 3.932 26.459 1.00 97.00 432 ILE A O 1
ATOM 3409 N N . ILE A 1 433 ? -25.351 3.648 25.386 1.00 95.25 433 ILE A N 1
ATOM 3410 C CA . ILE A 1 433 ? -26.022 2.943 26.483 1.00 95.25 433 ILE A CA 1
ATOM 3411 C C . ILE A 1 433 ? -26.751 1.687 26.009 1.00 95.25 433 ILE A C 1
ATOM 3413 O O . ILE A 1 433 ? -27.413 1.685 24.969 1.00 95.25 433 ILE A O 1
ATOM 3417 N N . TYR A 1 434 ? -26.666 0.632 26.817 1.00 96.00 434 TYR A N 1
ATOM 3418 C CA . TYR A 1 434 ? -27.423 -0.605 26.663 1.00 96.00 434 TYR A CA 1
ATOM 3419 C C . TYR A 1 434 ? -28.691 -0.611 27.531 1.00 96.00 434 TYR A C 1
ATOM 3421 O O . TYR A 1 434 ? -28.689 -0.134 28.666 1.00 96.00 434 TYR A O 1
ATOM 3429 N N . ASN A 1 435 ? -29.764 -1.206 27.000 1.00 92.19 435 ASN A N 1
ATOM 3430 C CA . ASN A 1 435 ? -30.989 -1.593 27.707 1.00 92.19 435 ASN A CA 1
ATOM 3431 C C . ASN A 1 435 ? -31.777 -0.450 28.358 1.00 92.19 435 ASN A C 1
ATOM 3433 O O . ASN A 1 435 ? -32.459 -0.623 29.373 1.00 92.19 435 ASN A O 1
ATOM 3437 N N . ARG A 1 436 ? -31.721 0.740 27.760 1.00 89.06 436 ARG A N 1
ATOM 3438 C CA . ARG A 1 436 ? -32.536 1.863 28.219 1.00 89.06 436 ARG A CA 1
ATOM 3439 C C . ARG A 1 436 ? -34.024 1.560 28.035 1.00 89.06 436 ARG A C 1
ATOM 3441 O O . ARG A 1 436 ? -34.467 1.267 26.926 1.00 89.06 436 ARG A O 1
ATOM 3448 N N . GLY A 1 437 ? -34.787 1.634 29.125 1.00 85.44 437 GLY A N 1
ATOM 3449 C CA . GLY A 1 437 ? -36.205 1.259 29.143 1.00 85.44 437 GLY A CA 1
ATOM 3450 C C . GLY A 1 437 ? -36.495 -0.243 28.989 1.00 85.44 437 GLY A C 1
ATOM 3451 O O . GLY A 1 437 ? -37.623 -0.589 28.646 1.00 85.44 437 GLY A O 1
ATOM 3452 N N . GLY A 1 438 ? -35.520 -1.133 29.221 1.00 89.50 438 GLY A N 1
ATOM 3453 C CA . GLY A 1 438 ? -35.745 -2.588 29.206 1.00 89.50 438 GLY A CA 1
ATOM 3454 C C . GLY A 1 438 ? -35.852 -3.207 27.807 1.00 89.50 438 GLY A C 1
ATOM 3455 O O . GLY A 1 438 ? -36.535 -4.213 27.630 1.00 89.50 438 GLY A O 1
ATOM 3456 N N . ASN A 1 439 ? -35.246 -2.578 26.796 1.00 91.31 439 ASN A N 1
ATOM 3457 C CA . ASN A 1 439 ? -35.389 -2.968 25.392 1.00 91.31 439 ASN A CA 1
ATOM 3458 C C . ASN A 1 439 ? -34.316 -3.947 24.878 1.00 91.31 439 ASN A C 1
ATOM 3460 O O . ASN A 1 439 ? -34.406 -4.354 23.723 1.00 91.31 439 ASN A O 1
ATOM 3464 N N . ASN A 1 440 ? -33.313 -4.299 25.692 1.00 93.38 440 ASN A N 1
ATOM 3465 C CA . ASN A 1 440 ? -32.148 -5.114 25.315 1.00 93.38 440 ASN A CA 1
ATOM 3466 C C . ASN A 1 440 ? -31.417 -4.625 24.050 1.00 93.38 440 ASN A C 1
ATOM 3468 O O . ASN A 1 440 ? -30.858 -5.423 23.303 1.00 93.38 440 ASN A O 1
ATOM 3472 N N . LYS A 1 441 ? -31.428 -3.317 23.783 1.00 95.19 441 LYS A N 1
ATOM 3473 C CA . LYS A 1 441 ? -30.745 -2.699 22.640 1.00 95.19 441 LYS A CA 1
ATOM 3474 C C . LYS A 1 441 ? -29.634 -1.784 23.114 1.00 95.19 441 LYS A C 1
ATOM 3476 O O . LYS A 1 441 ? -29.749 -1.165 24.171 1.00 95.19 441 LYS A O 1
ATOM 3481 N N . VAL A 1 442 ? -28.594 -1.649 22.303 1.00 96.50 442 VAL A N 1
ATOM 3482 C CA . VAL A 1 442 ? -27.572 -0.609 22.473 1.00 96.50 442 VAL A CA 1
ATOM 3483 C C . VAL A 1 442 ? -27.875 0.575 21.559 1.00 96.50 442 VAL A C 1
ATOM 3485 O O . VAL A 1 442 ? -28.465 0.401 20.486 1.00 96.50 442 VAL A O 1
ATOM 3488 N N . GLY A 1 443 ? -27.513 1.782 21.974 1.00 96.19 443 GLY A N 1
ATOM 3489 C CA . GLY A 1 443 ? -27.749 2.970 21.172 1.00 96.19 443 GLY A CA 1
ATOM 3490 C C . GLY A 1 443 ? -27.111 4.234 21.718 1.00 96.19 443 GLY A C 1
ATOM 3491 O O . GLY A 1 443 ? -26.526 4.239 22.800 1.00 96.19 443 GLY A O 1
ATOM 3492 N N . TRP A 1 444 ? -27.274 5.314 20.961 1.00 96.38 444 TRP A N 1
ATOM 3493 C CA . TRP A 1 444 ? -26.911 6.660 21.380 1.00 96.38 444 TRP A CA 1
ATOM 3494 C C . TRP A 1 444 ? -28.124 7.393 21.934 1.00 96.38 444 TRP A C 1
ATOM 3496 O O . TRP A 1 444 ? -29.198 7.429 21.324 1.00 96.38 444 TRP A O 1
ATOM 3506 N N . LEU A 1 445 ? -27.919 8.052 23.064 1.00 93.69 445 LEU A N 1
ATOM 3507 C CA . LEU A 1 445 ? -28.874 8.907 23.736 1.00 93.69 445 LEU A CA 1
ATOM 3508 C C . LEU A 1 445 ? -28.303 10.311 23.883 1.00 93.69 445 LEU A C 1
ATOM 3510 O O . LEU A 1 445 ? -27.192 10.464 24.367 1.00 93.69 445 LEU A O 1
ATOM 3514 N N . TYR A 1 446 ? -29.126 11.329 23.643 1.00 93.56 446 TYR A N 1
ATOM 3515 C CA . TYR A 1 446 ? -28.995 12.616 24.322 1.00 93.56 446 TYR A CA 1
ATOM 3516 C C . TYR A 1 446 ? -30.256 12.870 25.162 1.00 93.56 446 TYR A C 1
ATOM 3518 O O . TYR A 1 446 ? -31.359 12.833 24.612 1.00 93.56 446 TYR A O 1
ATOM 3526 N N . HIS A 1 447 ? -30.140 13.140 26.471 1.00 88.88 447 HIS A N 1
ATOM 3527 C CA . HIS A 1 447 ? -31.300 13.151 27.391 1.00 88.88 447 HIS A CA 1
ATOM 3528 C C . HIS A 1 447 ? -32.468 14.022 26.887 1.00 88.88 447 HIS A C 1
ATOM 3530 O O . HIS A 1 447 ? -33.605 13.559 26.819 1.00 88.88 447 HIS A O 1
ATOM 3536 N N . SER A 1 448 ? -32.175 15.253 26.461 1.00 86.25 448 SER A N 1
ATOM 3537 C CA . SER A 1 448 ? -33.151 16.199 25.892 1.00 86.25 448 SER A CA 1
ATOM 3538 C C . SER A 1 448 ? -33.200 16.223 24.353 1.00 86.25 448 SER A C 1
ATOM 3540 O O . SER A 1 448 ? -33.850 17.091 23.775 1.00 86.25 448 SER A O 1
ATOM 3542 N N . GLY A 1 449 ? -32.483 15.317 23.679 1.00 84.69 449 GLY A N 1
ATOM 3543 C CA . GLY A 1 449 ? -32.206 15.367 22.235 1.00 84.69 449 GLY A CA 1
ATOM 3544 C C . GLY A 1 449 ? -32.624 14.129 21.445 1.00 84.69 449 GLY A C 1
ATOM 3545 O O . GLY A 1 449 ? -32.376 14.083 20.243 1.00 84.69 449 GLY A O 1
ATOM 3546 N N . GLY A 1 450 ? -33.249 13.149 22.102 1.00 91.38 450 GLY A N 1
ATOM 3547 C CA . GLY A 1 450 ? -33.730 11.917 21.479 1.00 91.38 450 GLY A CA 1
ATOM 3548 C C . GLY A 1 450 ? -32.768 10.739 21.621 1.00 91.38 450 GLY A C 1
ATOM 3549 O O . GLY A 1 450 ? -31.741 10.807 22.296 1.00 91.38 450 GLY A O 1
ATOM 3550 N N . THR A 1 451 ? -33.145 9.606 21.034 1.00 94.38 451 THR A N 1
ATOM 3551 C CA . THR A 1 451 ? -32.400 8.345 21.142 1.00 94.38 451 THR A CA 1
ATOM 3552 C C . THR A 1 451 ? -32.453 7.588 19.822 1.00 94.38 451 THR A C 1
ATOM 3554 O O . THR A 1 451 ? -33.504 7.551 19.183 1.00 94.38 451 THR A O 1
ATOM 3557 N N . VAL A 1 452 ? -31.339 6.972 19.433 1.00 96.06 452 VAL A N 1
ATOM 3558 C CA . VAL A 1 452 ? -31.246 6.013 18.325 1.00 96.06 452 VAL A CA 1
ATOM 3559 C C . VAL A 1 452 ? -30.734 4.691 18.869 1.00 96.06 452 VAL A C 1
ATOM 3561 O O . VAL A 1 452 ? -29.775 4.671 19.631 1.00 96.06 452 VAL A O 1
ATOM 3564 N N . TYR A 1 453 ? -31.381 3.593 18.488 1.00 96.94 453 TYR A N 1
ATOM 3565 C CA . TYR A 1 453 ? -31.018 2.245 18.917 1.00 96.94 453 TYR A CA 1
ATOM 3566 C C . TYR A 1 453 ? -30.687 1.357 17.725 1.00 96.94 453 TYR A C 1
ATOM 3568 O O . TYR A 1 453 ? -31.140 1.598 16.602 1.00 96.94 453 TYR A O 1
ATOM 3576 N N . SER A 1 454 ? -29.960 0.287 18.024 1.00 95.44 454 SER A N 1
ATOM 3577 C CA . SER A 1 454 ? -29.786 -0.874 17.158 1.00 95.44 454 SER A CA 1
ATOM 3578 C C . SER A 1 454 ? -31.139 -1.454 16.727 1.00 95.44 454 SER A C 1
ATOM 3580 O O . SER A 1 454 ? -32.165 -1.351 17.421 1.00 95.44 454 SER A O 1
ATOM 3582 N N . THR A 1 455 ? -31.168 -2.040 15.529 1.00 91.75 455 THR A N 1
ATOM 3583 C CA . THR A 1 455 ? -32.390 -2.653 14.988 1.00 91.75 455 THR A CA 1
ATOM 3584 C C . THR A 1 455 ? -32.725 -3.944 15.730 1.00 91.75 455 THR A C 1
ATOM 3586 O O . THR A 1 455 ? -33.880 -4.135 16.127 1.00 91.75 455 THR A O 1
ATOM 3589 N N . ASN A 1 456 ? -31.700 -4.738 16.033 1.00 87.56 456 ASN A N 1
ATOM 3590 C CA . ASN A 1 456 ? -31.779 -5.995 16.767 1.00 87.56 456 ASN A CA 1
ATOM 3591 C C . ASN A 1 456 ? -31.441 -5.814 18.252 1.00 87.56 456 ASN A C 1
ATOM 3593 O O . ASN A 1 456 ? -30.863 -4.806 18.654 1.00 87.56 456 ASN A O 1
ATOM 3597 N N . THR A 1 457 ? -31.852 -6.780 19.071 1.00 92.06 457 THR A N 1
ATOM 3598 C CA . THR A 1 457 ? -31.400 -6.889 20.464 1.00 92.06 457 THR A CA 1
ATOM 3599 C C . THR A 1 457 ? -29.961 -7.388 20.522 1.00 92.06 457 THR A C 1
ATOM 3601 O O . THR A 1 457 ? -29.514 -8.070 19.606 1.00 92.06 457 THR A O 1
ATOM 3604 N N . ILE A 1 458 ? -29.272 -7.079 21.614 1.00 91.56 458 ILE A N 1
ATOM 3605 C CA . ILE A 1 458 ? -27.882 -7.469 21.859 1.00 91.56 458 ILE A CA 1
ATOM 3606 C C . ILE A 1 458 ? -27.848 -8.782 22.626 1.00 91.56 458 ILE A C 1
ATOM 3608 O O . ILE A 1 458 ? -28.571 -8.938 23.618 1.00 91.56 458 ILE A O 1
ATOM 3612 N N . SER A 1 459 ? -27.032 -9.720 22.161 1.00 90.38 459 SER A N 1
ATOM 3613 C CA . SER A 1 459 ? -26.808 -10.986 22.846 1.00 90.38 459 SER A CA 1
ATOM 3614 C C . SER A 1 459 ? -25.937 -10.769 24.077 1.00 90.38 459 SER A C 1
ATOM 3616 O O . SER A 1 459 ? -25.192 -9.799 24.197 1.00 90.38 459 SER A O 1
ATOM 3618 N N . LEU A 1 460 ? -26.045 -11.682 25.034 1.00 90.62 460 LEU A N 1
ATOM 3619 C CA . LEU A 1 460 ? -25.117 -11.721 26.156 1.00 90.62 460 LEU A CA 1
ATOM 3620 C C . LEU A 1 460 ? -24.000 -12.706 25.848 1.00 90.62 460 LEU A C 1
ATOM 3622 O O . LEU A 1 460 ? -24.218 -13.690 25.146 1.00 90.62 460 LEU A O 1
ATOM 3626 N N . ASN A 1 461 ? -22.869 -12.499 26.507 1.00 88.88 461 ASN A N 1
ATOM 3627 C CA . ASN A 1 461 ? -21.712 -13.378 26.471 1.00 88.88 461 ASN A CA 1
ATOM 3628 C C . ASN A 1 461 ? -21.038 -13.497 25.095 1.00 88.88 461 ASN A C 1
ATOM 3630 O O . ASN A 1 461 ? -20.478 -14.539 24.767 1.00 88.88 461 ASN A O 1
ATOM 3634 N N . GLU A 1 462 ? -21.078 -12.423 24.310 1.00 89.31 462 GLU A N 1
ATOM 3635 C CA . GLU A 1 462 ? -20.306 -12.286 23.079 1.00 89.31 462 GLU A CA 1
ATOM 3636 C C . GLU A 1 462 ? -19.788 -10.854 22.932 1.00 89.31 462 GLU A C 1
ATOM 3638 O O . GLU A 1 462 ? -20.332 -9.911 23.522 1.00 89.31 462 GLU A O 1
ATOM 3643 N N . TRP A 1 463 ? -18.701 -10.702 22.176 1.00 92.56 463 TRP A N 1
ATOM 3644 C CA . TRP A 1 463 ? -18.139 -9.391 21.875 1.00 92.56 463 TRP A CA 1
ATOM 3645 C C . TRP A 1 463 ? -18.933 -8.715 20.762 1.00 92.56 463 TRP A C 1
ATOM 3647 O O . TRP A 1 463 ? -19.115 -9.280 19.685 1.00 92.56 463 TRP A O 1
ATOM 3657 N N . HIS A 1 464 ? -19.326 -7.471 21.005 1.00 93.50 464 HIS A N 1
ATOM 3658 C CA . HIS A 1 464 ? -19.960 -6.604 20.023 1.00 93.50 464 HIS A CA 1
ATOM 3659 C C . HIS A 1 464 ? -19.139 -5.340 19.809 1.00 93.50 464 HIS A C 1
ATOM 3661 O O . HIS A 1 464 ? -18.550 -4.807 20.753 1.00 93.50 464 HIS A O 1
ATOM 3667 N N . GLN A 1 465 ? -19.171 -4.809 18.590 1.00 95.00 465 GLN A N 1
ATOM 3668 C CA . GLN A 1 465 ? -18.620 -3.492 18.286 1.00 95.00 465 GLN A CA 1
ATOM 3669 C C . GLN A 1 465 ? -19.758 -2.496 18.099 1.00 95.00 465 GLN A C 1
ATOM 3671 O O . GLN A 1 465 ? -20.624 -2.686 17.246 1.00 95.00 465 GLN A O 1
ATOM 3676 N N . ILE A 1 466 ? -19.735 -1.391 18.839 1.00 97.56 466 ILE A N 1
ATOM 3677 C CA . ILE A 1 466 ? -20.612 -0.248 18.574 1.00 97.56 466 ILE A CA 1
ATOM 3678 C C . ILE A 1 466 ? -19.814 0.901 17.975 1.00 97.56 466 ILE A C 1
ATOM 3680 O O . ILE A 1 466 ? -18.794 1.301 18.530 1.00 97.56 466 ILE A O 1
ATOM 3684 N N . VAL A 1 467 ? -20.328 1.484 16.889 1.00 97.81 467 VAL A N 1
ATOM 3685 C CA . VAL A 1 467 ? -19.811 2.735 16.328 1.00 97.81 467 VAL A CA 1
ATOM 3686 C C . VAL A 1 467 ? -20.928 3.767 16.248 1.00 97.81 467 VAL A C 1
ATOM 3688 O O . VAL A 1 467 ? -22.017 3.495 15.738 1.00 97.81 467 VAL A O 1
ATOM 3691 N N . VAL A 1 468 ? -20.657 4.971 16.746 1.00 98.25 468 VAL A N 1
ATOM 3692 C CA . VAL A 1 468 ? -21.569 6.115 16.676 1.00 98.25 468 VAL A CA 1
ATOM 3693 C C . VAL A 1 468 ? -20.886 7.272 15.967 1.00 98.25 468 VAL A C 1
ATOM 3695 O O . VAL A 1 468 ? -19.873 7.776 16.446 1.00 98.25 468 VAL A O 1
ATOM 3698 N N . ILE A 1 469 ? -21.471 7.740 14.866 1.00 96.56 469 ILE A N 1
ATOM 3699 C CA . ILE A 1 469 ? -21.007 8.921 14.132 1.00 96.56 469 ILE A CA 1
ATOM 3700 C C . ILE A 1 469 ? -21.947 10.082 14.432 1.00 96.56 469 ILE A C 1
ATOM 3702 O O . ILE A 1 469 ? -23.139 10.012 14.143 1.00 96.56 469 ILE A O 1
ATOM 3706 N N . HIS A 1 470 ? -21.415 11.176 14.967 1.00 95.50 470 HIS A N 1
ATOM 3707 C CA . HIS A 1 470 ? -22.159 12.406 15.198 1.00 95.50 470 HIS A CA 1
ATOM 3708 C C . HIS A 1 470 ? -21.721 13.480 14.196 1.00 95.50 470 HIS A C 1
ATOM 3710 O O . HIS A 1 470 ? -20.624 14.028 14.290 1.00 95.50 470 HIS A O 1
ATOM 3716 N N . THR A 1 471 ? -22.596 13.838 13.256 1.00 91.62 471 THR A N 1
ATOM 3717 C CA . THR A 1 471 ? -22.298 14.806 12.179 1.00 91.62 471 THR A CA 1
ATOM 3718 C C . THR A 1 471 ? -22.556 16.261 12.573 1.00 91.62 471 THR A C 1
ATOM 3720 O O . THR A 1 471 ? -22.258 17.181 11.818 1.00 91.62 471 THR A O 1
ATOM 3723 N N . GLY A 1 472 ? -23.157 16.480 13.746 1.00 90.06 472 GLY A N 1
ATOM 3724 C CA . GLY A 1 472 ? -23.611 17.791 14.228 1.00 90.06 472 GLY A CA 1
ATOM 3725 C C . GLY A 1 472 ? -25.089 18.055 13.958 1.00 90.06 472 GLY A C 1
ATOM 3726 O O . GLY A 1 472 ? -25.701 18.857 14.657 1.00 90.06 472 GLY A O 1
ATOM 3727 N N . THR A 1 473 ? -25.663 17.352 12.981 1.00 91.06 473 THR A N 1
ATOM 3728 C CA . THR A 1 473 ? -27.091 17.433 12.621 1.00 91.06 473 THR A CA 1
ATOM 3729 C C . THR A 1 473 ? -27.786 16.069 12.624 1.00 91.06 473 THR A C 1
ATOM 3731 O O . THR A 1 473 ? -29.017 15.984 12.662 1.00 91.06 473 THR A O 1
ATOM 3734 N N . SER A 1 474 ? -27.006 14.990 12.622 1.00 94.88 474 SER A N 1
ATOM 3735 C CA . SER A 1 474 ? -27.473 13.618 12.750 1.00 94.88 474 SER A CA 1
ATOM 3736 C C . SER A 1 474 ? -26.522 12.783 13.601 1.00 94.88 474 SER A C 1
ATOM 3738 O O . SER A 1 474 ? -25.344 13.111 13.770 1.00 94.88 474 SER A O 1
ATOM 3740 N N . VAL A 1 475 ? -27.065 11.685 14.115 1.00 97.75 475 VAL A N 1
ATOM 3741 C CA . VAL A 1 475 ? -26.328 10.586 14.725 1.00 97.75 475 VAL A CA 1
ATOM 3742 C C . VAL A 1 475 ? -26.598 9.332 13.912 1.00 97.75 475 VAL A C 1
ATOM 3744 O O . VAL A 1 475 ? -27.757 8.989 13.680 1.00 97.75 475 VAL A O 1
ATOM 3747 N N . GLU A 1 476 ? -25.548 8.653 13.479 1.00 97.06 476 GLU A N 1
ATOM 3748 C CA . GLU A 1 476 ? -25.610 7.357 12.808 1.00 97.06 476 GLU A CA 1
ATOM 3749 C C . GLU A 1 476 ? -25.043 6.285 13.730 1.00 97.06 476 GLU A C 1
ATOM 3751 O O . GLU A 1 476 ? -24.049 6.512 14.420 1.00 97.06 476 GLU A O 1
ATOM 3756 N N . LEU A 1 477 ? -25.696 5.127 13.755 1.00 97.62 477 LEU A N 1
ATOM 3757 C CA . LEU A 1 477 ? -25.332 4.003 14.603 1.00 97.62 477 LEU A CA 1
ATOM 3758 C C . LEU A 1 477 ? -24.983 2.797 13.734 1.00 97.62 477 LEU A C 1
ATOM 3760 O O . LEU A 1 477 ? -25.777 2.411 12.875 1.00 97.62 477 LEU A O 1
ATOM 3764 N N . TYR A 1 478 ? -23.850 2.169 14.027 1.00 95.44 478 TYR A N 1
ATOM 3765 C CA . TYR A 1 478 ? -23.426 0.890 13.474 1.00 95.44 478 TYR A CA 1
ATOM 3766 C C . TYR A 1 478 ? -23.220 -0.094 14.629 1.00 95.44 478 TYR A C 1
ATOM 3768 O O . TYR A 1 478 ? -22.793 0.291 15.721 1.00 95.44 478 TYR A O 1
ATOM 3776 N N . LEU A 1 479 ? -23.551 -1.355 14.384 1.00 95.12 479 LEU A N 1
ATOM 3777 C CA . LEU A 1 479 ? -23.349 -2.470 15.302 1.00 95.12 479 LEU A CA 1
ATOM 3778 C C . LEU A 1 479 ? -22.717 -3.608 14.506 1.00 95.12 479 LEU A C 1
ATOM 3780 O O . LEU A 1 479 ? -23.227 -3.937 13.433 1.00 95.12 479 LEU A O 1
ATOM 3784 N N . ASP A 1 480 ? -21.625 -4.165 15.020 1.00 90.38 480 ASP A N 1
ATOM 3785 C CA . ASP A 1 480 ? -20.888 -5.288 14.427 1.00 90.38 480 ASP A CA 1
ATOM 3786 C C . ASP A 1 480 ? -20.528 -5.026 12.951 1.00 90.38 480 ASP A C 1
ATOM 3788 O O . ASP A 1 480 ? -20.806 -5.815 12.050 1.00 90.38 480 ASP A O 1
ATOM 3792 N N . GLY A 1 481 ? -19.994 -3.828 12.683 1.00 82.62 481 GLY A N 1
ATOM 3793 C CA . GLY A 1 481 ? -19.631 -3.377 11.337 1.00 82.62 481 GLY A CA 1
ATOM 3794 C C . GLY A 1 481 ? -20.803 -2.976 10.424 1.00 82.62 481 GLY A C 1
ATOM 3795 O O . GLY A 1 481 ? -20.569 -2.491 9.319 1.00 82.62 481 GLY A O 1
ATOM 3796 N N . ILE A 1 482 ? -22.064 -3.138 10.851 1.00 82.69 482 ILE A N 1
ATOM 3797 C CA . ILE A 1 482 ? -23.256 -2.930 10.010 1.00 82.69 482 ILE A CA 1
ATOM 3798 C C . ILE A 1 482 ? -24.049 -1.694 10.442 1.00 82.69 482 ILE A C 1
ATOM 3800 O O . ILE A 1 482 ? -24.412 -1.548 11.612 1.00 82.69 482 ILE A O 1
ATOM 3804 N N . TYR A 1 483 ? -24.413 -0.846 9.473 1.00 87.31 483 TYR A N 1
ATOM 3805 C CA . TYR A 1 483 ? -25.324 0.282 9.685 1.00 87.31 483 TYR A CA 1
ATOM 3806 C C . TYR A 1 483 ? -26.666 -0.176 10.270 1.00 87.31 483 TYR A C 1
ATOM 3808 O O . TYR A 1 483 ? -27.328 -1.058 9.725 1.00 87.31 483 TYR A O 1
ATOM 3816 N N . GLN A 1 484 ? -27.096 0.466 11.353 1.00 93.50 484 GLN A N 1
ATOM 3817 C CA . GLN A 1 484 ? -28.338 0.147 12.048 1.00 93.50 484 GLN A CA 1
ATOM 3818 C C . GLN A 1 484 ? -29.422 1.178 11.763 1.00 93.50 484 GLN A C 1
ATOM 3820 O O . GLN A 1 484 ? -30.505 0.842 11.285 1.00 93.50 484 GLN A O 1
ATOM 3825 N N . ASN A 1 485 ? -29.175 2.431 12.147 1.00 94.69 485 ASN A N 1
ATOM 3826 C CA . ASN A 1 485 ? -30.209 3.457 12.167 1.00 94.69 485 ASN A CA 1
ATOM 3827 C C . ASN A 1 485 ? -29.605 4.864 12.285 1.00 94.69 485 ASN A C 1
ATOM 3829 O O . ASN A 1 485 ? -28.419 5.027 12.584 1.00 94.69 485 ASN A O 1
ATOM 3833 N N . THR A 1 486 ? -30.439 5.889 12.106 1.00 96.69 486 THR A N 1
ATOM 3834 C CA . THR A 1 486 ? -30.062 7.294 12.277 1.00 96.69 486 THR A CA 1
ATOM 3835 C C . THR A 1 486 ? -31.101 8.091 13.065 1.00 96.69 486 THR A C 1
ATOM 3837 O O . THR A 1 486 ? -32.293 7.785 13.062 1.00 96.69 486 THR A O 1
ATOM 3840 N N . LEU A 1 487 ? -30.637 9.141 13.738 1.00 96.75 487 LEU A N 1
ATOM 3841 C CA . LEU A 1 487 ? -31.450 10.153 14.403 1.00 96.75 487 LEU A CA 1
ATOM 3842 C C . LEU A 1 487 ? -31.028 11.538 13.924 1.00 96.75 487 LEU A C 1
ATOM 3844 O O . LEU A 1 487 ? -29.866 11.911 14.050 1.00 96.75 487 LEU A O 1
ATOM 3848 N N . SER A 1 488 ? -31.980 12.340 13.457 1.00 95.94 488 SER A N 1
ATOM 3849 C CA . SER A 1 488 ? -31.769 13.779 13.280 1.00 95.94 488 SER A CA 1
ATOM 3850 C C . SER A 1 488 ? -31.843 14.486 14.632 1.00 95.94 488 SER A C 1
ATOM 3852 O O . SER A 1 488 ? -32.803 14.300 15.380 1.00 95.94 488 SER A O 1
ATOM 3854 N N . THR A 1 489 ? -30.852 15.313 14.954 1.00 92.19 489 THR A N 1
ATOM 3855 C CA . THR A 1 489 ? -30.806 16.051 16.222 1.00 92.19 489 THR A CA 1
ATOM 3856 C C . THR A 1 489 ? -30.028 17.351 16.070 1.00 92.19 489 THR A C 1
ATOM 3858 O O . THR A 1 489 ? -29.125 17.461 15.250 1.00 92.19 489 THR A O 1
ATOM 3861 N N . THR A 1 490 ? -30.377 18.353 16.874 1.00 89.38 490 THR A N 1
ATOM 3862 C CA . THR A 1 490 ? -29.626 19.616 16.973 1.00 89.38 490 THR A CA 1
ATOM 3863 C C . THR A 1 490 ? -28.773 19.680 18.239 1.00 89.38 490 THR A C 1
ATOM 3865 O O . THR A 1 490 ? -28.197 20.724 18.544 1.00 89.38 490 THR A O 1
ATOM 3868 N N . LYS A 1 491 ? -28.759 18.613 19.047 1.00 91.12 491 LYS A N 1
ATOM 3869 C CA . LYS A 1 491 ? -27.925 18.520 20.247 1.00 91.12 491 LYS A CA 1
ATOM 3870 C C . LYS A 1 491 ? -26.558 17.979 19.847 1.00 91.12 491 LYS A C 1
ATOM 3872 O O . LYS A 1 491 ? -26.500 16.973 19.160 1.00 91.12 491 LYS A O 1
ATOM 3877 N N . GLY A 1 492 ? -25.493 18.671 20.248 1.00 87.94 492 GLY A N 1
ATOM 3878 C CA . GLY A 1 492 ? -24.112 18.246 20.004 1.00 87.94 492 GLY A CA 1
ATOM 3879 C C . GLY A 1 492 ? -23.544 17.394 21.140 1.00 87.94 492 GLY A C 1
ATOM 3880 O O . GLY A 1 492 ? -24.234 17.099 22.112 1.00 87.94 492 GLY A O 1
ATOM 3881 N N . VAL A 1 493 ? -22.257 17.058 21.043 1.00 90.00 493 VAL A N 1
ATOM 3882 C CA . VAL A 1 493 ? -21.545 16.238 22.043 1.00 90.00 493 VAL A CA 1
ATOM 3883 C C . VAL A 1 493 ? -20.786 17.061 23.094 1.00 90.00 493 VAL A C 1
ATOM 3885 O O . VAL A 1 493 ? -20.274 16.515 24.068 1.00 90.00 493 VAL A O 1
ATOM 3888 N N . ASN A 1 494 ? -20.722 18.383 22.934 1.00 87.62 494 ASN A N 1
ATOM 3889 C CA . ASN A 1 494 ? -19.932 19.245 23.811 1.00 87.62 494 ASN A CA 1
ATOM 3890 C C . ASN A 1 494 ? -20.740 19.569 25.074 1.00 87.62 494 ASN A C 1
ATOM 3892 O O . ASN A 1 494 ? -21.632 20.420 25.050 1.00 87.62 494 ASN A O 1
ATOM 3896 N N . THR A 1 495 ? -20.444 18.874 26.174 1.00 85.12 495 THR A N 1
ATOM 3897 C CA . THR A 1 495 ? -21.092 19.087 27.481 1.00 85.12 495 THR A CA 1
ATOM 3898 C C . THR A 1 495 ? -20.202 19.861 28.453 1.00 85.12 495 THR A C 1
ATOM 3900 O O . THR A 1 495 ? -20.699 20.419 29.426 1.00 85.12 495 THR A O 1
ATOM 3903 N N . GLY A 1 496 ? -18.896 19.935 28.187 1.00 81.12 496 GLY A N 1
ATOM 3904 C CA . GLY A 1 496 ? -17.920 20.681 28.977 1.00 81.12 496 GLY A CA 1
ATOM 3905 C C . GLY A 1 496 ? -17.277 19.913 30.128 1.00 81.12 496 GLY A C 1
ATOM 3906 O O . GLY A 1 496 ? -16.591 20.525 30.944 1.00 81.12 496 GLY A O 1
ATOM 3907 N N . GLN A 1 497 ? -17.467 18.593 30.201 1.00 86.25 497 GLN A N 1
ATOM 3908 C CA . GLN A 1 497 ? -16.728 17.705 31.112 1.00 86.25 497 GLN A CA 1
ATOM 3909 C C . GLN A 1 497 ? -15.956 16.636 30.344 1.00 86.25 497 GLN A C 1
ATOM 3911 O O . GLN A 1 497 ? -16.043 16.555 29.115 1.00 86.25 497 GLN A O 1
ATOM 3916 N N . THR A 1 498 ? -15.190 15.832 31.078 1.00 90.38 498 THR A N 1
ATOM 3917 C CA . THR A 1 498 ? -14.443 14.707 30.527 1.00 90.38 498 THR A CA 1
ATOM 3918 C C . THR A 1 498 ? -15.332 13.515 30.194 1.00 90.38 498 THR A C 1
ATOM 3920 O O . THR A 1 498 ? -16.439 13.366 30.718 1.00 90.38 498 THR A O 1
ATOM 3923 N N . ILE A 1 499 ? -14.840 12.672 29.290 1.00 94.00 499 ILE A N 1
ATOM 3924 C CA . ILE A 1 499 ? -15.497 11.423 28.914 1.00 94.00 499 ILE A CA 1
ATOM 3925 C C . ILE A 1 499 ? -15.263 10.370 29.995 1.00 94.00 499 ILE A C 1
ATOM 3927 O O . ILE A 1 499 ? -14.156 10.224 30.523 1.00 94.00 499 ILE A O 1
ATOM 3931 N N . ARG A 1 500 ? -16.314 9.610 30.294 1.00 95.00 500 ARG A N 1
ATOM 3932 C CA . ARG A 1 500 ? -16.284 8.472 31.212 1.00 95.00 500 ARG A CA 1
ATOM 3933 C C . ARG A 1 500 ? -16.632 7.190 30.471 1.00 95.00 500 ARG A C 1
ATOM 3935 O O . ARG A 1 500 ? -17.584 7.172 29.696 1.00 95.00 500 ARG A O 1
ATOM 3942 N N . ILE A 1 501 ? -15.906 6.119 30.767 1.00 97.81 501 ILE A N 1
ATOM 3943 C CA . ILE A 1 501 ? -16.150 4.777 30.231 1.00 97.81 501 ILE A CA 1
ATOM 3944 C C . ILE A 1 501 ? -16.697 3.894 31.361 1.00 97.81 501 ILE A C 1
ATOM 3946 O O . ILE A 1 501 ? -16.175 3.903 32.478 1.00 97.81 501 ILE A O 1
ATOM 3950 N N . GLY A 1 502 ? -17.774 3.162 31.081 1.00 95.81 502 GLY A N 1
ATOM 3951 C CA . GLY A 1 502 ? -18.357 2.152 31.966 1.00 95.81 502 GLY A CA 1
ATOM 3952 C C . GLY A 1 502 ? -19.275 2.659 33.086 1.00 95.81 502 GLY A C 1
ATOM 3953 O O . GLY A 1 502 ? -19.748 1.848 33.874 1.00 95.81 502 GLY A O 1
ATOM 3954 N N . ALA A 1 503 ? -19.562 3.963 33.195 1.00 93.06 503 ALA A N 1
ATOM 3955 C CA . ALA A 1 503 ? -20.511 4.470 34.195 1.00 93.06 503 ALA A CA 1
ATOM 3956 C C . ALA A 1 503 ? -21.180 5.798 33.817 1.00 93.06 503 ALA A C 1
ATOM 3958 O O . ALA A 1 503 ? -20.689 6.568 32.986 1.00 93.06 503 ALA A O 1
ATOM 3959 N N . TRP A 1 504 ? -22.305 6.078 34.479 1.00 88.81 504 TRP A N 1
ATOM 3960 C CA . TRP A 1 504 ? -23.007 7.359 34.422 1.00 88.81 504 TRP A CA 1
ATOM 3961 C C . TRP A 1 504 ? -22.312 8.448 35.237 1.00 88.81 504 TRP A C 1
ATOM 3963 O O . TRP A 1 504 ? -21.479 8.196 36.109 1.00 88.81 504 TRP A O 1
ATOM 3973 N N . TYR A 1 505 ? -22.730 9.689 34.993 1.00 80.19 505 TYR A N 1
ATOM 3974 C CA . TYR A 1 505 ? -22.186 10.892 35.623 1.00 80.19 505 TYR A CA 1
ATOM 3975 C C . TYR A 1 505 ? -22.165 10.890 37.159 1.00 80.19 505 TYR A C 1
ATOM 3977 O O . TYR A 1 505 ? -21.246 11.434 37.770 1.00 80.19 505 TYR A O 1
ATOM 3985 N N . ASN A 1 506 ? -23.154 10.259 37.787 1.00 84.50 506 ASN A N 1
ATOM 3986 C CA . ASN A 1 506 ? -23.345 10.191 39.238 1.00 84.50 506 ASN A CA 1
ATOM 3987 C C . ASN A 1 506 ? -23.152 8.774 39.811 1.00 84.50 506 ASN A C 1
ATOM 3989 O O . ASN A 1 506 ? -23.509 8.545 40.963 1.00 84.50 506 ASN A O 1
ATOM 3993 N N . ASN A 1 507 ? -22.631 7.832 39.017 1.00 85.31 507 ASN A N 1
ATOM 3994 C CA . ASN A 1 507 ? -22.389 6.435 39.400 1.00 85.31 507 ASN A CA 1
ATOM 3995 C C . ASN A 1 507 ? -23.638 5.644 39.845 1.00 85.31 507 ASN A C 1
ATOM 3997 O O . ASN A 1 507 ? -23.500 4.599 40.470 1.00 85.31 507 ASN A O 1
ATOM 4001 N N . THR A 1 508 ? -24.862 6.109 39.551 1.00 87.94 508 THR A N 1
ATOM 4002 C CA . THR A 1 508 ? -26.077 5.338 39.891 1.00 87.94 508 THR A CA 1
ATOM 4003 C C . THR A 1 508 ? -26.351 4.201 38.914 1.00 87.94 508 THR A C 1
ATOM 4005 O O . THR A 1 508 ? -27.155 3.330 39.221 1.00 87.94 508 THR A O 1
ATOM 4008 N N . LEU A 1 509 ? -25.718 4.238 37.739 1.00 89.94 509 LEU A N 1
ATOM 4009 C CA . LEU A 1 509 ? -25.733 3.181 36.737 1.00 89.94 509 LEU A CA 1
ATOM 4010 C C . LEU A 1 509 ? -24.318 2.964 36.214 1.00 89.94 509 LEU A C 1
ATOM 4012 O O . LEU A 1 509 ? -23.614 3.937 35.922 1.00 89.94 509 LEU A O 1
ATOM 4016 N N . SER A 1 510 ? -23.951 1.700 36.042 1.00 91.50 510 SER A N 1
ATOM 4017 C CA . SER A 1 510 ? -22.636 1.303 35.554 1.00 91.50 510 SER A CA 1
ATOM 4018 C C . SER A 1 510 ? -22.727 0.056 34.687 1.00 91.50 510 SER A C 1
ATOM 4020 O O . SER A 1 510 ? -23.664 -0.738 34.792 1.00 91.50 510 SER A O 1
ATOM 4022 N N . PHE A 1 511 ? -21.742 -0.087 33.814 1.00 95.25 511 PHE A N 1
ATOM 4023 C CA . PHE A 1 511 ? -21.555 -1.227 32.941 1.00 95.25 511 PHE A CA 1
ATOM 4024 C C . PHE A 1 511 ? -21.110 -2.453 33.734 1.00 95.25 511 PHE A C 1
ATOM 4026 O O . PHE A 1 511 ? -20.342 -2.340 34.696 1.00 95.25 511 PHE A O 1
ATOM 4033 N N . LYS A 1 512 ? -21.579 -3.631 33.319 1.00 94.88 512 LYS A N 1
ATOM 4034 C CA . LYS A 1 512 ? -21.138 -4.905 33.870 1.00 94.88 512 LYS A CA 1
ATOM 4035 C C . LYS A 1 512 ? -20.801 -5.904 32.768 1.00 94.88 512 LYS A C 1
ATOM 4037 O O . LYS A 1 512 ? -21.679 -6.409 32.065 1.00 94.88 512 LYS A O 1
ATOM 4042 N N . GLY A 1 513 ? -19.519 -6.226 32.667 1.00 95.31 513 GLY A N 1
ATOM 4043 C CA . GLY A 1 513 ? -18.953 -6.993 31.566 1.00 95.31 513 GLY A CA 1
ATOM 4044 C C . GLY A 1 513 ? -17.553 -6.506 31.207 1.00 95.31 513 GLY A C 1
ATOM 4045 O O . GLY A 1 513 ? -16.890 -5.907 32.051 1.00 95.31 513 GLY A O 1
ATOM 4046 N N . LEU A 1 514 ? -17.119 -6.737 29.971 1.00 96.44 514 LEU A N 1
ATOM 4047 C CA . LEU A 1 514 ? -15.801 -6.321 29.481 1.00 96.44 514 LEU A CA 1
ATOM 4048 C C . LEU A 1 514 ? -15.933 -5.158 28.489 1.00 96.44 514 LEU A C 1
ATOM 4050 O O . LEU A 1 514 ? -16.912 -5.093 27.741 1.00 96.44 514 LEU A O 1
ATOM 4054 N N . ILE A 1 515 ? -14.972 -4.236 28.494 1.00 97.88 515 ILE A N 1
ATOM 4055 C CA . ILE A 1 515 ? -14.829 -3.187 27.471 1.00 97.88 515 ILE A CA 1
ATOM 4056 C C . ILE A 1 515 ? -13.390 -3.219 26.974 1.00 97.88 515 ILE A C 1
ATOM 4058 O O . ILE A 1 515 ? -12.469 -3.409 27.771 1.00 97.88 515 ILE A O 1
ATOM 4062 N N . ASP A 1 516 ? -13.231 -3.019 25.673 1.00 96.12 516 ASP A N 1
ATOM 4063 C CA . ASP A 1 516 ? -11.961 -3.088 24.963 1.00 96.12 516 ASP A CA 1
ATOM 4064 C C . ASP A 1 516 ? -11.951 -2.088 23.788 1.00 96.12 516 ASP A C 1
ATOM 4066 O O . ASP A 1 516 ? -13.012 -1.633 23.336 1.00 96.12 516 ASP A O 1
ATOM 4070 N N . GLU A 1 517 ? -10.762 -1.731 23.300 1.00 93.50 517 GLU A N 1
ATOM 4071 C CA . GLU A 1 517 ? -10.550 -1.021 22.034 1.00 93.50 517 GLU A CA 1
ATOM 4072 C C . GLU A 1 517 ? -11.393 0.268 21.874 1.00 93.50 517 GLU A C 1
ATOM 4074 O O . GLU A 1 517 ? -11.996 0.528 20.825 1.00 93.50 517 GLU A O 1
ATOM 4079 N N . VAL A 1 518 ? -11.453 1.104 22.919 1.00 97.94 518 VAL A N 1
ATOM 4080 C CA . VAL A 1 518 ? -12.248 2.344 22.912 1.00 97.94 518 VAL A CA 1
ATOM 4081 C C . VAL A 1 518 ? -11.514 3.434 22.141 1.00 97.94 518 VAL A C 1
ATOM 4083 O O . VAL A 1 518 ? -10.456 3.892 22.575 1.00 97.94 518 VAL A O 1
ATOM 4086 N N . LYS A 1 519 ? -12.100 3.920 21.039 1.00 94.88 519 LYS A N 1
ATOM 4087 C CA . LYS A 1 519 ? -11.512 4.995 20.222 1.00 94.88 519 LYS A CA 1
ATOM 4088 C C . LYS A 1 519 ? -12.494 6.128 19.952 1.00 94.88 519 LYS A C 1
ATOM 4090 O O . LYS A 1 519 ? -13.703 5.930 19.823 1.00 94.88 519 LYS A O 1
ATOM 4095 N N . ILE A 1 520 ? -11.959 7.336 19.822 1.00 95.25 520 ILE A N 1
ATOM 4096 C CA . ILE A 1 520 ? -12.716 8.534 19.456 1.00 95.25 520 ILE A CA 1
ATOM 4097 C C . ILE A 1 520 ? -11.981 9.236 18.331 1.00 95.25 520 ILE A C 1
ATOM 4099 O O . ILE A 1 520 ? -10.850 9.667 18.514 1.00 95.25 520 ILE A O 1
ATOM 4103 N N . TYR A 1 521 ? -12.621 9.384 17.180 1.00 90.69 521 TYR A N 1
ATOM 4104 C CA . TYR A 1 521 ? -12.022 9.968 15.989 1.00 90.69 521 TYR A CA 1
ATOM 4105 C C . TYR A 1 521 ? -12.534 11.379 15.727 1.00 90.69 521 TYR A C 1
ATOM 4107 O O . TYR A 1 521 ? -13.740 11.617 15.834 1.00 90.69 521 TYR A O 1
ATOM 4115 N N . PRO A 1 522 ? -11.659 12.302 15.292 1.00 87.75 522 PRO A N 1
ATOM 4116 C CA . PRO A 1 522 ? -12.022 13.689 15.028 1.00 87.75 522 PRO A CA 1
ATOM 4117 C C . PRO A 1 522 ? -12.773 13.907 13.696 1.00 87.75 522 PRO A C 1
ATOM 4119 O O . PRO A 1 522 ? -12.745 15.004 13.141 1.00 87.75 522 PRO A O 1
ATOM 4122 N N . TYR A 1 523 ? -13.382 12.859 13.140 1.00 79.38 523 TYR A N 1
ATOM 4123 C CA . TYR A 1 523 ? -14.052 12.859 11.841 1.00 79.38 523 TYR A CA 1
ATOM 4124 C C . TYR A 1 523 ? -15.150 11.791 11.792 1.00 79.38 523 TYR A C 1
ATOM 4126 O O . TYR A 1 523 ? -15.244 10.931 12.671 1.00 79.38 523 TYR A O 1
ATOM 4134 N N . ALA A 1 524 ? -15.980 11.840 10.748 1.00 84.06 524 ALA A N 1
ATOM 4135 C CA . ALA A 1 524 ? -16.931 10.782 10.424 1.00 84.06 524 ALA A CA 1
ATOM 4136 C C . ALA A 1 524 ? -16.209 9.642 9.701 1.00 84.06 524 ALA A C 1
ATOM 4138 O O . ALA A 1 524 ? -15.697 9.847 8.599 1.00 84.06 524 ALA A O 1
ATOM 4139 N N . ARG A 1 525 ? -16.176 8.452 10.302 1.00 80.94 525 ARG A N 1
ATOM 4140 C CA . ARG A 1 525 ? -15.604 7.271 9.649 1.00 80.94 525 ARG A CA 1
ATOM 4141 C C . ARG A 1 525 ? -16.499 6.756 8.534 1.00 80.94 525 ARG A C 1
ATOM 4143 O O . ARG A 1 525 ? -17.720 6.827 8.628 1.00 80.94 525 ARG A O 1
ATOM 4150 N N . THR A 1 526 ? -15.888 6.240 7.475 1.00 74.62 526 THR A N 1
ATOM 4151 C CA . THR A 1 526 ? -16.628 5.637 6.362 1.00 74.62 526 THR A CA 1
ATOM 4152 C C . THR A 1 526 ? -17.109 4.233 6.723 1.00 74.62 526 THR A C 1
ATOM 4154 O O . THR A 1 526 ? -16.522 3.564 7.575 1.00 74.62 526 THR A O 1
ATOM 4157 N N . ASN A 1 527 ? -18.145 3.754 6.030 1.00 68.06 527 ASN A N 1
ATOM 4158 C CA . ASN A 1 527 ? -18.650 2.387 6.198 1.00 68.06 527 ASN A CA 1
ATOM 4159 C C . ASN A 1 527 ? -17.538 1.345 6.021 1.00 68.06 527 ASN A C 1
ATOM 4161 O O . ASN A 1 527 ? -17.432 0.433 6.832 1.00 68.06 527 ASN A O 1
ATOM 4165 N N . ASP A 1 528 ? -16.674 1.524 5.018 1.00 52.62 528 ASP A N 1
ATOM 4166 C CA . ASP A 1 528 ? -15.572 0.598 4.744 1.00 52.62 528 ASP A CA 1
ATOM 4167 C C . ASP A 1 528 ? -14.526 0.609 5.868 1.00 52.62 528 ASP A C 1
ATOM 4169 O O . ASP A 1 528 ? -14.033 -0.441 6.269 1.00 52.62 528 ASP A O 1
ATOM 4173 N N . GLN A 1 529 ? -14.213 1.781 6.438 1.00 65.50 529 GLN A N 1
ATOM 4174 C CA . GLN A 1 529 ? -13.311 1.873 7.591 1.00 65.50 529 GLN A CA 1
ATOM 4175 C C . GLN A 1 529 ? -13.877 1.143 8.812 1.00 65.50 529 GLN A C 1
ATOM 4177 O O . GLN A 1 529 ? -13.111 0.539 9.559 1.00 65.50 529 GLN A O 1
ATOM 4182 N N . ILE A 1 530 ? -15.189 1.233 9.035 1.00 76.62 530 ILE A N 1
ATOM 4183 C CA . ILE A 1 530 ? -15.882 0.582 10.152 1.00 76.62 530 ILE A CA 1
ATOM 4184 C C . ILE A 1 530 ? -15.921 -0.936 9.942 1.00 76.62 530 ILE A C 1
ATOM 4186 O O . ILE A 1 530 ? -15.546 -1.688 10.839 1.00 76.62 530 ILE A O 1
ATOM 4190 N N . GLU A 1 531 ? -16.304 -1.387 8.744 1.00 65.31 531 GLU A N 1
ATOM 4191 C CA . GLU A 1 531 ? -16.354 -2.808 8.390 1.00 65.31 531 GLU A CA 1
ATOM 4192 C C . GLU A 1 531 ? -14.962 -3.459 8.459 1.00 65.31 531 GLU A C 1
ATOM 4194 O O . GLU A 1 531 ? -14.830 -4.573 8.969 1.00 65.31 531 GLU A O 1
ATOM 4199 N N . ASN A 1 532 ? -13.915 -2.770 7.995 1.00 56.75 532 ASN A N 1
ATOM 4200 C CA . ASN A 1 532 ? -12.551 -3.297 8.027 1.00 56.75 532 ASN A CA 1
ATOM 4201 C C . ASN A 1 532 ? -12.012 -3.433 9.454 1.00 56.75 532 ASN A C 1
ATOM 4203 O O . ASN A 1 532 ? -11.437 -4.471 9.771 1.00 56.75 532 ASN A O 1
ATOM 4207 N N . GLU A 1 533 ? -12.219 -2.445 10.331 1.00 72.38 533 GLU A N 1
ATOM 4208 C CA . GLU A 1 533 ? -11.802 -2.584 11.735 1.00 72.38 533 GLU A CA 1
ATOM 4209 C C . GLU A 1 533 ? -12.540 -3.724 12.431 1.00 72.38 533 GLU A C 1
ATOM 4211 O O . GLU A 1 533 ? -11.915 -4.517 13.132 1.00 72.38 533 GLU A O 1
ATOM 4216 N N . TYR A 1 534 ? -13.853 -3.836 12.209 1.00 76.69 534 TYR A N 1
ATOM 4217 C CA . TYR A 1 534 ? -14.629 -4.936 12.766 1.00 76.69 534 TYR A CA 1
ATOM 4218 C C . TYR A 1 534 ? -14.032 -6.293 12.361 1.00 76.69 534 TYR A C 1
ATOM 4220 O O . TYR A 1 534 ? -13.805 -7.145 13.220 1.00 76.69 534 TYR A O 1
ATOM 4228 N N . LYS A 1 535 ? -13.710 -6.479 11.073 1.00 64.50 535 LYS A N 1
ATOM 4229 C CA . LYS A 1 535 ? -13.114 -7.722 10.555 1.00 64.50 535 LYS A CA 1
ATOM 4230 C C . LYS A 1 535 ? -11.721 -7.996 11.118 1.00 64.50 535 LYS A C 1
ATOM 4232 O O . LYS A 1 535 ? -11.448 -9.132 11.498 1.00 64.50 535 LYS A O 1
ATOM 4237 N N . LEU A 1 536 ? -10.854 -6.985 11.170 1.00 59.84 536 LEU A N 1
ATOM 4238 C CA . LEU A 1 536 ? -9.481 -7.129 11.665 1.00 59.84 536 LEU A CA 1
ATOM 4239 C C . LEU A 1 536 ? -9.459 -7.553 13.138 1.00 59.84 536 LEU A C 1
ATOM 4241 O O . LEU A 1 536 ? -8.794 -8.530 13.479 1.00 59.84 536 LEU A O 1
ATOM 4245 N N . ASN A 1 537 ? -10.247 -6.889 13.985 1.00 65.56 537 ASN A N 1
ATOM 4246 C CA . ASN A 1 537 ? -10.299 -7.205 15.412 1.00 65.56 537 ASN A CA 1
ATOM 4247 C C . ASN A 1 537 ? -11.031 -8.533 15.667 1.00 65.56 537 ASN A C 1
ATOM 4249 O O . ASN A 1 537 ? -10.601 -9.317 16.506 1.00 65.56 537 ASN A O 1
ATOM 4253 N N . SER A 1 538 ? -12.072 -8.854 14.890 1.00 62.31 538 SER A N 1
ATOM 4254 C CA . SER A 1 538 ? -12.762 -10.150 15.005 1.00 62.31 538 SER A CA 1
ATOM 4255 C C . SER A 1 538 ? -11.862 -11.335 14.633 1.00 62.31 538 SER A C 1
ATOM 4257 O O . SER A 1 538 ? -11.955 -12.401 15.239 1.00 62.31 538 SER A O 1
ATOM 4259 N N . ALA A 1 539 ? -10.976 -11.168 13.645 1.00 51.44 539 ALA A N 1
ATOM 4260 C CA . ALA A 1 539 ? -10.046 -12.212 13.216 1.00 51.44 539 ALA A CA 1
ATOM 4261 C C . ALA A 1 539 ? -8.926 -12.476 14.239 1.00 51.44 539 ALA A C 1
ATOM 4263 O O . ALA A 1 539 ? -8.493 -13.622 14.376 1.00 51.44 539 ALA A O 1
ATOM 4264 N N . ALA A 1 540 ? -8.486 -11.450 14.978 1.00 49.72 540 ALA A N 1
ATOM 4265 C CA . ALA A 1 540 ? -7.468 -11.581 16.024 1.00 49.72 540 ALA A CA 1
ATOM 4266 C C . ALA A 1 540 ? -7.897 -12.556 17.139 1.00 49.72 540 ALA A C 1
ATOM 4268 O O . ALA A 1 540 ? -7.087 -13.346 17.624 1.00 49.72 540 ALA A O 1
ATOM 4269 N N . VAL A 1 541 ? -9.190 -12.579 17.471 1.00 50.75 541 VAL A N 1
ATOM 4270 C CA . VAL A 1 541 ? -9.764 -13.449 18.510 1.00 50.75 541 VAL A CA 1
ATOM 4271 C C . VAL A 1 541 ? -9.807 -14.923 18.088 1.00 50.75 541 VAL A C 1
ATOM 4273 O O . VAL A 1 541 ? -9.497 -15.814 18.879 1.00 50.75 541 VAL A O 1
ATOM 4276 N N . ILE A 1 542 ? -10.123 -15.205 16.819 1.00 46.88 542 ILE A N 1
ATOM 4277 C CA . ILE A 1 542 ? -10.228 -16.581 16.293 1.00 46.88 542 ILE A CA 1
ATOM 4278 C C . ILE A 1 542 ? -8.855 -17.282 16.277 1.00 46.88 542 ILE A C 1
ATOM 4280 O O . ILE A 1 542 ? -8.778 -18.506 16.397 1.00 46.88 542 ILE A O 1
ATOM 4284 N N . GLY A 1 543 ? -7.762 -16.518 16.188 1.00 40.69 543 GLY A N 1
ATOM 4285 C CA . GLY A 1 543 ? -6.395 -17.041 16.225 1.00 40.69 543 GLY A CA 1
ATOM 4286 C C . GLY A 1 543 ? -5.885 -17.457 17.612 1.00 40.69 543 GLY A C 1
ATOM 4287 O O . GLY A 1 543 ? -4.879 -18.161 17.674 1.00 40.69 543 GLY A O 1
ATOM 4288 N N . SER A 1 544 ? -6.549 -17.056 18.707 1.00 40.91 544 SER A N 1
ATOM 4289 C CA . SER A 1 544 ? -5.982 -17.157 20.067 1.00 40.91 544 SER A CA 1
ATOM 4290 C C . SER A 1 544 ? -6.456 -18.363 20.895 1.00 40.91 544 SER A C 1
ATOM 4292 O O . SER A 1 544 ? -5.894 -18.634 21.948 1.00 40.91 544 SER A O 1
ATOM 4294 N N . GLY A 1 545 ? -7.425 -19.149 20.412 1.00 44.66 545 GLY A N 1
ATOM 4295 C CA . GLY A 1 545 ? -7.843 -20.405 21.048 1.00 44.66 545 GLY A CA 1
ATOM 4296 C C . GLY A 1 545 ? -8.421 -20.245 22.464 1.00 44.66 545 GLY A C 1
ATOM 4297 O O . GLY A 1 545 ? -7.681 -20.238 23.436 1.00 44.66 545 GLY A O 1
ATOM 4298 N N . THR A 1 546 ? -9.757 -20.287 22.555 1.00 41.62 546 THR A N 1
ATOM 4299 C CA . THR A 1 546 ? -10.667 -20.361 23.730 1.00 41.62 546 THR A CA 1
ATOM 4300 C C . THR A 1 546 ? -11.446 -19.092 24.138 1.00 41.62 546 THR A C 1
ATOM 4302 O O . THR A 1 546 ? -10.889 -18.054 24.443 1.00 41.62 546 THR A O 1
ATOM 4305 N N . LEU A 1 547 ? -12.779 -19.282 24.196 1.00 44.69 547 LEU A N 1
ATOM 4306 C CA . LEU A 1 547 ? -13.865 -18.572 24.908 1.00 44.69 547 LEU A CA 1
ATOM 4307 C C . LEU A 1 547 ? -14.353 -17.177 24.479 1.00 44.69 547 LEU A C 1
ATOM 4309 O O . LEU A 1 547 ? -15.518 -16.891 24.754 1.00 44.69 547 LEU A O 1
ATOM 4313 N N . ALA A 1 548 ? -13.591 -16.352 23.768 1.00 49.69 548 ALA A N 1
ATOM 4314 C CA . ALA A 1 548 ? -14.145 -15.128 23.180 1.00 49.69 548 ALA A CA 1
ATOM 4315 C C . ALA A 1 548 ? -14.605 -15.393 21.738 1.00 49.69 548 ALA A C 1
ATOM 4317 O O . ALA A 1 548 ? -13.803 -15.734 20.876 1.00 49.69 548 ALA A O 1
ATOM 4318 N N . THR A 1 549 ? -15.898 -15.250 21.447 1.00 58.38 549 THR A N 1
ATOM 4319 C CA . THR A 1 549 ? -16.387 -15.201 20.061 1.00 58.38 549 THR A CA 1
ATOM 4320 C C . THR A 1 549 ? -16.968 -13.816 19.796 1.00 58.38 549 THR A C 1
ATOM 4322 O O . THR A 1 549 ? -17.867 -13.391 20.530 1.00 58.38 549 THR A O 1
ATOM 4325 N N . PRO A 1 550 ? -16.475 -13.086 18.781 1.00 59.53 550 PRO A N 1
ATOM 4326 C CA . PRO A 1 550 ? -17.201 -11.947 18.236 1.00 59.53 550 PRO A CA 1
ATOM 4327 C C . PRO A 1 550 ? -18.600 -12.398 17.806 1.00 59.53 550 PRO A C 1
ATOM 4329 O O . PRO A 1 550 ? -18.750 -13.501 17.274 1.00 59.53 550 PRO A O 1
ATOM 4332 N N . SER A 1 551 ? -19.608 -11.552 18.024 1.00 57.47 551 SER A N 1
ATOM 4333 C CA . SER A 1 551 ? -20.944 -11.715 17.443 1.00 57.47 551 SER A CA 1
ATOM 4334 C C . SER A 1 551 ? -20.787 -11.992 15.955 1.00 57.47 551 SER A C 1
ATOM 4336 O O . SER A 1 551 ? -20.190 -11.186 15.241 1.00 57.47 551 SER A O 1
ATOM 4338 N N . ALA A 1 552 ? -21.244 -13.154 15.487 1.00 52.69 552 ALA A N 1
ATOM 4339 C CA . ALA A 1 552 ? -21.140 -13.496 14.079 1.00 52.69 552 ALA A CA 1
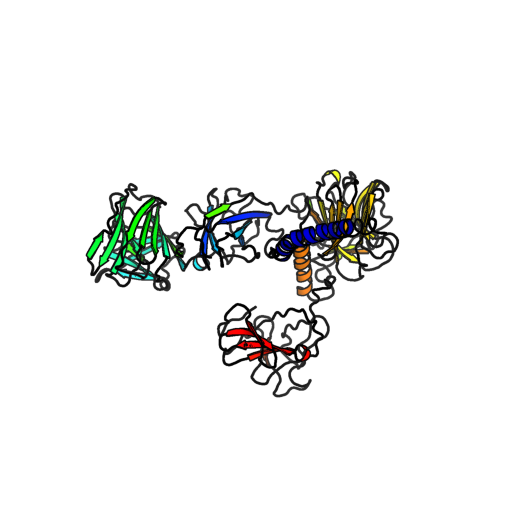ATOM 4340 C C . ALA A 1 552 ? -22.030 -12.541 13.279 1.00 52.69 552 ALA A C 1
ATOM 4342 O O . ALA A 1 552 ? -23.243 -12.473 13.499 1.00 52.69 552 ALA A O 1
ATOM 4343 N N . ARG A 1 553 ? -21.445 -11.833 12.304 1.00 54.03 553 ARG A N 1
ATOM 4344 C CA . ARG A 1 553 ? -22.232 -11.140 11.284 1.00 54.03 553 ARG A CA 1
ATOM 4345 C C . ARG A 1 553 ? -23.239 -12.152 10.710 1.00 54.03 553 ARG A C 1
ATOM 4347 O O . ARG A 1 553 ? -22.804 -13.230 10.303 1.00 54.03 553 ARG A O 1
ATOM 4354 N N . PRO A 1 554 ? -24.541 -11.818 10.613 1.00 46.91 554 PRO A N 1
ATOM 4355 C CA . PRO A 1 554 ? -25.566 -12.742 10.119 1.00 46.91 554 PRO A CA 1
ATOM 4356 C C . PRO A 1 554 ? -25.271 -13.364 8.743 1.00 46.91 554 PRO A C 1
ATOM 4358 O O . PRO A 1 554 ? -25.847 -14.397 8.418 1.00 46.91 554 PRO A O 1
ATOM 4361 N N . ASP A 1 555 ? -24.361 -12.759 7.971 1.00 49.12 555 ASP A N 1
ATOM 4362 C CA . ASP A 1 555 ? -23.991 -13.184 6.620 1.00 49.12 555 ASP A CA 1
ATOM 4363 C C . ASP A 1 555 ? -22.626 -13.914 6.521 1.00 49.12 555 ASP A C 1
ATOM 4365 O O . ASP A 1 555 ? -22.322 -14.418 5.447 1.00 49.12 555 ASP A O 1
ATOM 4369 N N . ASP A 1 556 ? -21.809 -14.006 7.589 1.00 53.22 556 ASP A N 1
ATOM 4370 C CA . ASP A 1 556 ? -20.409 -14.505 7.510 1.00 53.22 556 ASP A CA 1
ATOM 4371 C C . ASP A 1 556 ? -20.026 -15.577 8.566 1.00 53.22 556 ASP A C 1
ATOM 4373 O O . ASP A 1 556 ? -18.845 -15.764 8.868 1.00 53.22 556 ASP A O 1
ATOM 4377 N N . SER A 1 557 ? -20.966 -16.326 9.159 1.00 58.06 557 SER A N 1
ATOM 4378 C CA . SER A 1 557 ? -20.574 -17.397 10.097 1.00 58.06 557 SER A CA 1
ATOM 4379 C C . SER A 1 557 ? -19.773 -18.499 9.381 1.00 58.06 557 SER A C 1
ATOM 4381 O O . SER A 1 557 ? -20.314 -19.183 8.507 1.00 58.06 557 SER A O 1
ATOM 4383 N N . ILE A 1 558 ? -18.506 -18.708 9.770 1.00 67.19 558 ILE A N 1
ATOM 4384 C CA . ILE A 1 558 ? -17.707 -19.864 9.329 1.00 67.19 558 ILE A CA 1
ATOM 4385 C C . ILE A 1 558 ? -18.487 -21.130 9.681 1.00 67.19 558 ILE A C 1
ATOM 4387 O O . ILE A 1 558 ? -18.772 -21.385 10.848 1.00 67.19 558 ILE A O 1
ATOM 4391 N N . ILE A 1 559 ? -18.838 -21.917 8.664 1.00 75.31 559 ILE A N 1
ATOM 4392 C CA . ILE A 1 559 ? -19.683 -23.103 8.838 1.00 75.31 559 ILE A CA 1
ATOM 4393 C C . ILE A 1 559 ? -18.873 -24.232 9.486 1.00 75.31 559 ILE A C 1
ATOM 4395 O O . ILE A 1 559 ? -19.355 -24.867 10.418 1.00 75.31 559 ILE A O 1
ATOM 4399 N N . ALA A 1 560 ? -17.634 -24.446 9.033 1.00 76.38 560 ALA A N 1
ATOM 4400 C CA . ALA A 1 560 ? -16.683 -25.398 9.604 1.00 76.38 560 ALA A CA 1
ATOM 4401 C C . ALA A 1 560 ? -15.235 -24.959 9.319 1.00 76.38 560 ALA A C 1
ATOM 4403 O O . ALA A 1 560 ? -14.962 -24.345 8.285 1.00 76.38 560 ALA A O 1
ATOM 4404 N N . HIS A 1 561 ? -14.306 -25.302 10.210 1.00 80.75 561 HIS A N 1
ATOM 4405 C CA . HIS A 1 561 ? -12.868 -25.091 10.058 1.00 80.75 561 HIS A CA 1
ATOM 4406 C C . HIS A 1 561 ? -12.087 -26.298 10.591 1.00 80.75 561 HIS A C 1
ATOM 4408 O O . HIS A 1 561 ? -12.111 -26.598 11.784 1.00 80.75 561 HIS A O 1
ATOM 4414 N N . TRP A 1 562 ? -11.330 -26.947 9.703 1.00 85.44 562 TRP A N 1
ATOM 4415 C CA . TRP A 1 562 ? -10.457 -28.072 10.038 1.00 85.44 562 TRP A CA 1
ATOM 4416 C C . TRP A 1 562 ? -8.993 -27.695 9.828 1.00 85.44 562 TRP A C 1
ATOM 4418 O O . TRP A 1 562 ? -8.573 -27.434 8.702 1.00 85.44 562 TRP A O 1
ATOM 4428 N N . SER A 1 563 ? -8.211 -27.700 10.907 1.00 78.00 563 SER A N 1
ATOM 4429 C CA . SER A 1 563 ? -6.775 -27.384 10.863 1.00 78.00 563 SER A CA 1
ATOM 4430 C C . SER A 1 563 ? -5.919 -28.551 10.353 1.00 78.00 563 SER A C 1
ATOM 4432 O O . SER A 1 563 ? -4.819 -28.324 9.857 1.00 78.00 563 SER A O 1
ATOM 4434 N N . LEU A 1 564 ? -6.447 -29.782 10.417 1.00 87.81 564 LEU A N 1
ATOM 4435 C CA . LEU A 1 564 ? -5.796 -31.023 9.978 1.00 87.81 564 LEU A CA 1
ATOM 4436 C C . LEU A 1 564 ? -4.418 -31.249 10.626 1.00 87.81 564 LEU A C 1
ATOM 4438 O O . LEU A 1 564 ? -3.492 -31.740 9.979 1.00 87.81 564 LEU A O 1
ATOM 4442 N N . ASP A 1 565 ? -4.282 -30.925 11.906 1.00 83.44 565 ASP A N 1
ATOM 4443 C CA . ASP A 1 565 ? -3.030 -30.978 12.659 1.00 83.44 565 ASP A CA 1
ATOM 4444 C C . ASP A 1 565 ? -3.039 -32.000 13.808 1.00 83.44 565 ASP A C 1
ATOM 4446 O O . ASP A 1 565 ? -2.115 -32.036 14.618 1.00 83.44 565 ASP A O 1
ATOM 4450 N N . GLU A 1 566 ? -4.034 -32.890 13.857 1.00 85.19 566 GLU A N 1
ATOM 4451 C CA . GLU A 1 566 ? -4.176 -33.902 14.911 1.00 85.19 566 GLU A CA 1
ATOM 4452 C C . GLU A 1 566 ? -3.070 -34.969 14.894 1.00 85.19 566 GLU A C 1
ATOM 4454 O O . GLU A 1 566 ? -2.817 -35.622 15.910 1.00 85.19 566 GLU A O 1
ATOM 4459 N N . GLN A 1 567 ? -2.415 -35.160 13.741 1.00 82.19 567 GLN A N 1
ATOM 4460 C CA . GLN A 1 567 ? -1.290 -36.076 13.481 1.00 82.19 567 GLN A CA 1
ATOM 4461 C C . GLN A 1 567 ? -1.545 -37.573 13.751 1.00 82.19 567 GLN A C 1
ATOM 4463 O O . GLN A 1 567 ? -0.742 -38.416 13.348 1.00 82.19 567 GLN A O 1
ATOM 4468 N N . THR A 1 568 ? -2.646 -37.933 14.406 1.00 87.12 568 THR A N 1
ATOM 4469 C CA . THR A 1 568 ? -3.045 -39.302 14.739 1.00 87.12 568 THR A CA 1
ATOM 4470 C C . THR A 1 568 ? -4.569 -39.406 14.862 1.00 87.12 568 THR A C 1
ATOM 4472 O O . THR A 1 568 ? -5.260 -38.412 15.067 1.00 87.12 568 THR A O 1
ATOM 4475 N N . GLY A 1 569 ? -5.098 -40.629 14.784 1.00 90.38 569 GLY A N 1
ATOM 4476 C CA . GLY A 1 569 ? -6.526 -40.908 14.977 1.00 90.38 569 GLY A CA 1
ATOM 4477 C C . GLY A 1 569 ? -7.358 -40.886 13.690 1.00 90.38 569 GLY A C 1
ATOM 4478 O O . GLY A 1 569 ? -6.821 -40.719 12.599 1.00 90.38 569 GLY A O 1
ATOM 4479 N N . GLN A 1 570 ? -8.674 -41.085 13.840 1.00 91.81 570 GLN A N 1
ATOM 4480 C CA . GLN A 1 570 ? -9.651 -41.250 12.742 1.00 91.81 570 GLN A CA 1
ATOM 4481 C C . GLN A 1 570 ? -10.595 -40.052 12.561 1.00 91.81 570 GLN A C 1
ATOM 4483 O O . GLN A 1 570 ? -11.558 -40.118 11.794 1.00 91.81 570 GLN A O 1
ATOM 4488 N N . THR A 1 571 ? -10.323 -38.959 13.269 1.00 87.81 571 THR A N 1
ATOM 4489 C CA . THR A 1 571 ? -11.167 -37.766 13.281 1.00 87.81 571 THR A CA 1
ATOM 4490 C C . THR A 1 571 ? -10.294 -36.541 13.073 1.00 87.81 571 THR A C 1
ATOM 4492 O O . THR A 1 571 ? -9.300 -36.389 13.779 1.00 87.81 571 THR A O 1
ATOM 4495 N N . ALA A 1 572 ? -10.677 -35.668 12.141 1.00 88.50 572 ALA A N 1
ATOM 4496 C CA . ALA A 1 572 ? -10.144 -34.310 12.078 1.00 88.50 572 ALA A CA 1
ATOM 4497 C C . ALA A 1 572 ? -11.181 -33.362 12.686 1.00 88.50 572 ALA A C 1
ATOM 4499 O O . ALA A 1 572 ? -12.328 -33.319 12.225 1.00 88.50 572 ALA A O 1
ATOM 4500 N N . TYR A 1 573 ? -10.816 -32.658 13.754 1.00 78.06 573 TYR A N 1
ATOM 4501 C CA . TYR A 1 573 ? -11.790 -31.938 14.564 1.00 78.06 573 TYR A CA 1
ATOM 4502 C C . TYR A 1 573 ? -12.140 -30.599 13.929 1.00 78.06 573 TYR A C 1
ATOM 4504 O O . TYR A 1 573 ? -11.264 -29.828 13.532 1.00 78.06 573 TYR A O 1
ATOM 4512 N N . ASP A 1 574 ? -13.439 -30.325 13.843 1.00 78.31 574 ASP A N 1
ATOM 4513 C CA . ASP A 1 574 ? -13.911 -28.983 13.525 1.00 78.31 574 ASP A CA 1
ATOM 4514 C C . ASP A 1 574 ? -13.685 -28.076 14.734 1.00 78.31 574 ASP A C 1
ATOM 4516 O O . ASP A 1 574 ? -14.021 -28.434 15.864 1.00 78.31 574 ASP A O 1
ATOM 4520 N N . LYS A 1 575 ? -13.108 -26.902 14.496 1.00 72.06 575 LYS A N 1
ATOM 4521 C CA . LYS A 1 575 ? -12.784 -25.939 15.550 1.00 72.06 575 LYS A CA 1
ATOM 4522 C C . LYS A 1 575 ? -13.952 -25.003 15.882 1.00 72.06 575 LYS A C 1
ATOM 4524 O O . LYS A 1 575 ? -13.810 -24.219 16.815 1.00 72.06 575 LYS A O 1
ATOM 4529 N N . ILE A 1 576 ? -15.061 -25.052 15.128 1.00 61.06 576 ILE A N 1
ATOM 4530 C CA . ILE A 1 576 ? -16.133 -24.043 15.209 1.00 61.06 576 ILE A CA 1
ATOM 4531 C C . ILE A 1 576 ? -17.478 -24.641 15.671 1.00 61.06 576 ILE A C 1
ATOM 4533 O O . ILE A 1 576 ? -17.940 -24.309 16.757 1.00 61.06 576 ILE A O 1
ATOM 4537 N N . ASN A 1 577 ? -18.123 -25.510 14.882 1.00 65.50 577 ASN A N 1
ATOM 4538 C CA . ASN A 1 577 ? -19.548 -25.869 15.024 1.00 65.50 577 ASN A CA 1
ATOM 4539 C C . ASN A 1 577 ? -19.805 -27.389 15.126 1.00 65.50 577 ASN A C 1
ATOM 4541 O O . ASN A 1 577 ? -20.900 -27.859 14.820 1.00 65.50 577 ASN A O 1
ATOM 4545 N N . ASP A 1 578 ? -18.805 -28.166 15.554 1.00 74.38 578 ASP A N 1
ATOM 4546 C CA . ASP A 1 578 ? -18.868 -29.631 15.700 1.00 74.38 578 ASP A CA 1
ATOM 4547 C C . ASP A 1 578 ? -19.147 -30.398 14.385 1.00 74.38 578 ASP A C 1
ATOM 4549 O O . ASP A 1 578 ? -19.774 -31.461 14.342 1.00 74.38 578 ASP A O 1
ATOM 4553 N N . TYR A 1 579 ? -18.623 -29.905 13.264 1.00 82.38 579 TYR A N 1
ATOM 4554 C CA . TYR A 1 579 ? -18.599 -30.622 11.985 1.00 82.38 579 TYR A CA 1
ATOM 4555 C C . TYR A 1 579 ? -17.330 -31.462 11.795 1.00 82.38 579 TYR A C 1
ATOM 4557 O O . TYR A 1 579 ? -16.735 -31.470 10.721 1.00 82.38 579 TYR A O 1
ATOM 4565 N N . SER A 1 580 ? -16.884 -32.189 12.821 1.00 86.12 580 SER A N 1
ATOM 4566 C CA . SER A 1 580 ? -15.653 -32.992 12.737 1.00 86.12 580 SER A CA 1
ATOM 4567 C C . SER A 1 580 ? -15.714 -34.035 11.607 1.00 86.12 580 SER A C 1
ATOM 4569 O O . SER A 1 580 ? -16.713 -34.752 11.464 1.00 86.12 580 SER A O 1
ATOM 4571 N N . LEU A 1 581 ? -14.651 -34.121 10.800 1.00 90.69 581 LEU A N 1
ATOM 4572 C CA . LEU A 1 581 ? -14.534 -35.058 9.679 1.00 90.69 581 LEU A CA 1
ATOM 4573 C C . LEU A 1 581 ? -14.210 -36.461 10.184 1.00 90.69 581 LEU A C 1
ATOM 4575 O O . LEU A 1 581 ? -13.342 -36.635 11.039 1.00 90.69 581 LEU A O 1
ATOM 4579 N N . THR A 1 582 ? -14.838 -37.466 9.580 1.00 93.81 582 THR A N 1
ATOM 4580 C CA . THR A 1 582 ? -14.398 -38.862 9.684 1.00 93.81 582 THR A CA 1
ATOM 4581 C C . THR A 1 582 ? -13.443 -39.164 8.536 1.00 93.81 582 THR A C 1
ATOM 4583 O O . THR A 1 582 ? -13.754 -38.860 7.379 1.00 93.81 582 THR A O 1
ATOM 4586 N N . LEU A 1 583 ? -12.279 -39.732 8.854 1.00 94.38 583 LEU A N 1
ATOM 4587 C CA . LEU A 1 583 ? -11.336 -40.229 7.852 1.00 94.38 583 LEU A CA 1
ATOM 4588 C C . LEU A 1 583 ? -11.903 -41.523 7.248 1.00 94.38 583 LEU A C 1
ATOM 4590 O O . LEU A 1 583 ? -12.310 -42.408 7.991 1.00 94.38 583 LEU A O 1
ATOM 4594 N N . GLY A 1 584 ? -12.006 -41.582 5.920 1.00 91.25 584 GLY A N 1
ATOM 4595 C CA . GLY A 1 584 ? -12.577 -42.716 5.192 1.00 91.25 584 GLY A CA 1
ATOM 4596 C C . GLY A 1 584 ? -14.076 -42.943 5.423 1.00 91.25 584 GLY A C 1
ATOM 4597 O O . GLY A 1 584 ? -14.861 -42.027 5.712 1.00 91.25 584 GLY A O 1
ATOM 4598 N N . ALA A 1 585 ? -1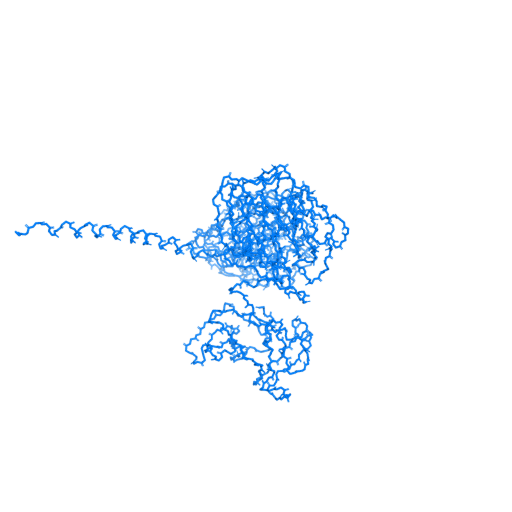4.505 -44.188 5.219 1.00 88.69 585 ALA A N 1
ATOM 4599 C CA . ALA A 1 585 ? -15.902 -44.590 5.325 1.00 88.69 585 ALA A CA 1
ATOM 4600 C C . ALA A 1 585 ? -16.408 -44.632 6.772 1.00 88.69 585 ALA A C 1
ATOM 4602 O O . ALA A 1 585 ? -17.588 -44.370 7.014 1.00 88.69 585 ALA A O 1
ATOM 4603 N N . ASP A 1 586 ? -15.578 -44.973 7.747 1.00 87.38 586 ASP A N 1
ATOM 4604 C CA . ASP A 1 586 ? -16.029 -45.167 9.121 1.00 87.38 586 ASP A CA 1
ATOM 4605 C C . ASP A 1 586 ? -14.939 -44.847 10.149 1.00 87.38 586 ASP A C 1
ATOM 4607 O O . ASP A 1 586 ? -13.853 -44.389 9.823 1.00 87.38 586 ASP A O 1
ATOM 4611 N N . THR A 1 587 ? -15.257 -45.020 11.430 1.00 85.19 587 THR A N 1
ATOM 4612 C CA . THR A 1 587 ? -14.359 -44.656 12.532 1.00 85.19 587 THR A CA 1
ATOM 4613 C C . THR A 1 587 ? -13.230 -45.665 12.768 1.00 85.19 587 THR A C 1
ATOM 4615 O O . THR A 1 587 ? -12.472 -45.492 13.721 1.00 85.19 587 THR A O 1
ATOM 4618 N N . ASN A 1 588 ? -13.119 -46.732 11.971 1.00 87.62 588 ASN A N 1
ATOM 4619 C CA . ASN A 1 588 ? -12.054 -47.726 12.077 1.00 87.62 588 ASN A CA 1
ATOM 4620 C C . ASN A 1 588 ? -10.965 -47.474 11.027 1.00 87.62 588 ASN A C 1
ATOM 4622 O O . ASN A 1 588 ? -11.300 -47.236 9.867 1.00 87.62 588 ASN A O 1
ATOM 4626 N N . PRO A 1 589 ? -9.679 -47.636 11.393 1.00 87.69 589 PRO A N 1
ATOM 4627 C CA . PRO A 1 589 ? -8.580 -47.567 10.440 1.00 87.69 589 PRO A CA 1
ATOM 4628 C C . PRO A 1 589 ? -8.733 -48.576 9.292 1.00 87.69 589 PRO A C 1
ATOM 4630 O O . PRO A 1 589 ? -8.806 -49.786 9.526 1.00 87.69 589 PRO A O 1
ATOM 4633 N N . ASN A 1 590 ? -8.756 -48.094 8.054 1.00 89.12 590 ASN A N 1
ATOM 4634 C CA . ASN A 1 590 ? -9.012 -48.867 6.841 1.00 89.12 590 ASN A CA 1
ATOM 4635 C C . ASN A 1 590 ? -8.146 -48.366 5.656 1.00 89.12 590 ASN A C 1
ATOM 4637 O O . ASN A 1 590 ? -7.252 -47.530 5.796 1.00 89.12 590 ASN A O 1
ATOM 4641 N N . THR A 1 591 ? -8.356 -48.932 4.463 1.00 89.31 591 THR A N 1
ATOM 4642 C CA . THR A 1 591 ? -7.554 -48.606 3.269 1.00 89.31 591 THR A CA 1
ATOM 4643 C C . THR A 1 591 ? -7.928 -47.286 2.591 1.00 89.31 591 THR A C 1
ATOM 4645 O O . THR A 1 591 ? -7.110 -46.757 1.833 1.00 89.31 591 THR A O 1
ATOM 4648 N N . ASP A 1 592 ? -9.133 -46.765 2.829 1.00 91.38 592 ASP A N 1
ATOM 4649 C CA . ASP A 1 592 ? -9.627 -45.494 2.290 1.00 91.38 592 ASP A CA 1
ATOM 4650 C C . ASP A 1 592 ? -9.299 -44.275 3.169 1.00 91.38 592 ASP A C 1
ATOM 4652 O O . ASP A 1 592 ? -9.582 -43.138 2.784 1.00 91.38 592 ASP A O 1
ATOM 4656 N N . ASP A 1 593 ? -8.600 -44.475 4.285 1.00 93.44 593 ASP A N 1
ATOM 4657 C CA . ASP A 1 593 ? -8.206 -43.379 5.164 1.00 93.44 593 ASP A CA 1
ATOM 4658 C C . ASP A 1 593 ? -7.004 -42.585 4.631 1.00 93.44 593 ASP A C 1
ATOM 4660 O O . ASP A 1 593 ? -5.961 -43.176 4.294 1.00 93.44 593 ASP A O 1
ATOM 4664 N N . PRO A 1 594 ? -7.079 -41.241 4.594 1.00 94.81 594 PRO A N 1
ATOM 4665 C CA . PRO A 1 594 ? -5.917 -40.386 4.381 1.00 94.81 594 PRO A CA 1
ATOM 4666 C C . PRO A 1 594 ? -4.892 -40.546 5.509 1.00 94.81 594 PRO A C 1
ATOM 4668 O O . PRO A 1 594 ? -5.188 -41.023 6.602 1.00 94.81 594 PRO A O 1
ATOM 4671 N N . THR A 1 595 ? -3.646 -40.176 5.231 1.00 94.62 595 THR A N 1
ATOM 4672 C CA . THR A 1 595 ? -2.528 -40.411 6.151 1.00 94.62 595 THR A CA 1
ATOM 4673 C C . THR A 1 595 ? -2.072 -39.107 6.785 1.00 94.62 595 THR A C 1
ATOM 4675 O O . THR A 1 595 ? -1.749 -38.157 6.077 1.00 94.62 595 THR A O 1
ATOM 4678 N N . TRP A 1 596 ? -2.011 -39.069 8.115 1.00 93.69 596 TRP A N 1
ATOM 4679 C CA . TRP A 1 596 ? -1.450 -37.940 8.852 1.00 93.69 596 TRP A CA 1
ATOM 4680 C C . TRP A 1 596 ? 0.029 -37.727 8.534 1.00 93.69 596 TRP A C 1
ATOM 4682 O O . TRP A 1 596 ? 0.807 -38.682 8.450 1.00 93.69 596 TRP A O 1
ATOM 4692 N N . LYS A 1 597 ? 0.418 -36.463 8.388 1.00 92.62 597 LYS A N 1
ATOM 4693 C CA . LYS A 1 597 ? 1.794 -36.040 8.144 1.00 92.62 597 LYS A CA 1
ATOM 4694 C C . LYS A 1 597 ? 2.260 -35.053 9.214 1.00 92.62 597 LYS A C 1
ATOM 4696 O O . LYS A 1 597 ? 1.471 -34.209 9.650 1.00 92.62 597 LYS A O 1
ATOM 4701 N N . PRO A 1 598 ? 3.530 -35.148 9.641 1.00 82.00 598 PRO A N 1
ATOM 4702 C CA . PRO A 1 598 ? 4.106 -34.220 10.602 1.00 82.00 598 PRO A CA 1
ATOM 4703 C C . PRO A 1 598 ? 4.337 -32.841 9.972 1.00 82.00 598 PRO A C 1
ATOM 4705 O O . PRO A 1 598 ? 4.376 -32.683 8.751 1.00 82.00 598 PRO A O 1
ATOM 4708 N N . SER A 1 599 ? 4.571 -31.837 10.818 1.00 77.50 599 SER A N 1
ATOM 4709 C CA . SER A 1 599 ? 4.807 -30.450 10.396 1.00 77.50 599 SER A CA 1
ATOM 4710 C C . SER A 1 599 ? 5.956 -30.272 9.394 1.00 77.50 599 SER A C 1
ATOM 4712 O O . SER A 1 599 ? 5.930 -29.316 8.629 1.00 77.50 599 SER A O 1
ATOM 4714 N N . THR A 1 600 ? 6.929 -31.189 9.336 1.00 82.38 600 THR A N 1
ATOM 4715 C CA . THR A 1 600 ? 8.044 -31.143 8.371 1.00 82.38 600 THR A CA 1
ATOM 4716 C C . THR A 1 600 ? 7.610 -31.315 6.916 1.00 82.38 600 THR A C 1
ATOM 4718 O O . THR A 1 600 ? 8.290 -30.824 6.018 1.00 82.38 600 THR A O 1
ATOM 4721 N N . ASP A 1 601 ? 6.489 -31.997 6.673 1.00 80.69 601 ASP A N 1
ATOM 4722 C CA . ASP A 1 601 ? 5.959 -32.238 5.324 1.00 80.69 601 ASP A CA 1
ATOM 4723 C C . ASP A 1 601 ? 4.864 -31.229 4.931 1.00 80.69 601 ASP A C 1
ATOM 4725 O O . ASP A 1 601 ? 4.521 -31.088 3.747 1.00 80.69 601 ASP A O 1
ATOM 4729 N N . CYS A 1 602 ? 4.344 -30.507 5.925 1.00 81.12 602 CYS A N 1
ATOM 4730 C CA . CYS A 1 602 ? 3.142 -29.688 5.864 1.00 81.12 602 CYS A CA 1
ATOM 4731 C C . CYS A 1 602 ? 3.461 -28.195 5.989 1.00 81.12 602 CYS A C 1
ATOM 4733 O O . CYS A 1 602 ? 4.593 -27.790 6.237 1.00 81.12 602 CYS A O 1
ATOM 4735 N N . LYS A 1 603 ? 2.450 -27.347 5.791 1.00 72.12 603 LYS A N 1
ATOM 4736 C CA . LYS A 1 603 ? 2.632 -25.897 5.890 1.00 72.12 603 LYS A CA 1
ATOM 4737 C C . LYS A 1 603 ? 2.745 -25.411 7.341 1.00 72.12 603 LYS A C 1
ATOM 4739 O O . LYS A 1 603 ? 3.578 -24.559 7.630 1.00 72.12 603 LYS A O 1
ATOM 4744 N N . ILE A 1 604 ? 1.879 -25.910 8.222 1.00 72.38 604 ILE A N 1
ATOM 4745 C CA . ILE A 1 604 ? 1.790 -25.514 9.631 1.00 72.38 604 ILE A CA 1
ATOM 4746 C C . ILE A 1 604 ? 1.279 -26.703 10.446 1.00 72.38 604 ILE A C 1
ATOM 4748 O O . ILE A 1 604 ? 0.336 -27.341 10.008 1.00 72.38 604 ILE A O 1
ATOM 4752 N N . ASN A 1 605 ? 1.906 -27.003 11.589 1.00 68.06 605 ASN A N 1
ATOM 4753 C CA . ASN A 1 605 ? 1.484 -27.943 12.652 1.00 68.06 605 ASN A CA 1
ATOM 4754 C C . ASN A 1 605 ? 1.137 -29.414 12.292 1.00 68.06 605 ASN A C 1
ATOM 4756 O O . ASN A 1 605 ? 1.125 -30.250 13.190 1.00 68.06 605 ASN A O 1
ATOM 4760 N N . GLY A 1 606 ? 0.935 -29.769 11.022 1.00 83.00 606 GLY A N 1
ATOM 4761 C CA . GLY A 1 606 ? 0.517 -31.087 10.535 1.00 83.00 606 GLY A CA 1
ATOM 4762 C C . GLY A 1 606 ? -0.382 -30.956 9.296 1.00 83.00 606 GLY A C 1
ATOM 4763 O O . GLY A 1 606 ? -0.722 -29.848 8.888 1.00 83.00 606 GLY A O 1
ATOM 4764 N N . CYS A 1 607 ? -0.696 -32.064 8.627 1.00 90.12 607 CYS A N 1
ATOM 4765 C CA . CYS A 1 607 ? -1.659 -32.110 7.517 1.00 90.12 607 CYS A CA 1
ATOM 4766 C C . CYS A 1 607 ? -2.100 -33.552 7.221 1.00 90.12 607 CYS A C 1
ATOM 4768 O O . CYS A 1 607 ? -1.533 -34.513 7.749 1.00 90.12 607 CYS A O 1
ATOM 4770 N N . LEU A 1 608 ? -3.086 -33.712 6.332 1.00 93.88 608 LEU A N 1
ATOM 4771 C CA . LEU A 1 608 ? -3.484 -35.001 5.760 1.00 93.88 608 LEU A CA 1
ATOM 4772 C C . LEU A 1 608 ? -2.966 -35.159 4.326 1.00 93.88 608 LEU A C 1
ATOM 4774 O O . LEU A 1 608 ? -3.144 -34.283 3.481 1.00 93.88 608 LEU A O 1
ATOM 4778 N N . GLU A 1 609 ? -2.385 -36.320 4.033 1.00 92.25 609 GLU A N 1
ATOM 4779 C CA . GLU A 1 609 ? -2.055 -36.765 2.681 1.00 92.25 609 GLU A CA 1
ATOM 4780 C C . GLU A 1 609 ? -3.184 -37.638 2.114 1.00 92.25 609 GLU A C 1
ATOM 4782 O O . GLU A 1 609 ? -3.523 -38.690 2.667 1.00 92.25 609 GLU A O 1
ATOM 4787 N N . PHE A 1 610 ? -3.729 -37.225 0.968 1.00 90.81 610 PHE A N 1
ATOM 4788 C CA . PHE A 1 610 ? -4.776 -37.943 0.242 1.00 90.81 610 PHE A CA 1
ATOM 4789 C C . PHE A 1 610 ? -4.185 -38.634 -0.994 1.00 90.81 610 PHE A C 1
ATOM 4791 O O . PHE A 1 610 ? -3.799 -37.978 -1.961 1.00 90.81 610 PHE A O 1
ATOM 4798 N N . ALA A 1 611 ? -4.123 -39.969 -0.974 1.00 87.00 611 ALA A N 1
ATOM 4799 C CA . ALA A 1 611 ? -3.791 -40.770 -2.155 1.00 87.00 611 ALA A CA 1
ATOM 4800 C C . ALA A 1 611 ? -5.058 -41.188 -2.924 1.00 87.00 611 ALA A C 1
ATOM 4802 O O . ALA A 1 611 ? -6.180 -40.968 -2.470 1.00 87.00 611 ALA A O 1
ATOM 4803 N N . SER A 1 612 ? -4.888 -41.809 -4.096 1.00 84.94 612 SER A N 1
ATOM 4804 C CA . SER A 1 612 ? -6.018 -42.258 -4.922 1.00 84.94 612 SER A CA 1
ATOM 4805 C C . SER A 1 612 ? -6.981 -43.154 -4.130 1.00 84.94 612 SER A C 1
ATOM 4807 O O . SER A 1 612 ? -6.560 -44.133 -3.518 1.00 84.94 612 SER A O 1
ATOM 4809 N N . GLY A 1 613 ? -8.270 -42.803 -4.144 1.00 85.75 613 GLY A N 1
ATOM 4810 C CA . GLY A 1 613 ? -9.329 -43.535 -3.443 1.00 85.75 613 GLY A CA 1
ATOM 4811 C C . GLY A 1 613 ? -9.498 -43.186 -1.961 1.00 85.75 613 GLY A C 1
ATOM 4812 O O . GLY A 1 613 ? -10.438 -43.685 -1.352 1.00 85.75 613 GLY A O 1
ATOM 4813 N N . LYS A 1 614 ? -8.645 -42.321 -1.396 1.00 93.00 614 LYS A N 1
ATOM 4814 C CA . LYS A 1 614 ? -8.724 -41.896 0.007 1.00 93.00 614 LYS A CA 1
ATOM 4815 C C . LYS A 1 614 ? -9.483 -40.583 0.160 1.00 93.00 614 LYS A C 1
ATOM 4817 O O . LYS A 1 614 ? -9.337 -39.690 -0.674 1.00 93.00 614 LYS A O 1
ATOM 4822 N N . TYR A 1 615 ? -10.276 -40.446 1.218 1.00 93.56 615 TYR A N 1
ATOM 4823 C CA . TYR A 1 615 ? -11.107 -39.259 1.447 1.00 93.56 615 TYR A CA 1
ATOM 4824 C C . TYR A 1 615 ? -11.431 -39.063 2.931 1.00 93.56 615 TYR A C 1
ATOM 4826 O O . TYR A 1 615 ? -11.240 -39.953 3.749 1.00 93.56 615 TYR A O 1
ATOM 4834 N N . ALA A 1 616 ? -11.944 -37.886 3.276 1.00 93.38 616 ALA A N 1
ATOM 4835 C CA . ALA A 1 616 ? -12.565 -37.612 4.567 1.00 93.38 616 ALA A CA 1
ATOM 4836 C C . ALA A 1 616 ? -13.960 -37.031 4.316 1.00 93.38 616 ALA A C 1
ATOM 4838 O O . ALA A 1 616 ? -14.186 -36.398 3.278 1.00 93.38 616 ALA A O 1
ATOM 4839 N N . ARG A 1 617 ? -14.915 -37.273 5.218 1.00 91.81 617 ARG A N 1
ATOM 4840 C CA . ARG A 1 617 ? -16.313 -36.870 5.004 1.00 91.81 617 ARG A CA 1
ATOM 4841 C C . ARG A 1 617 ? -17.014 -36.369 6.259 1.00 91.81 617 ARG A C 1
ATOM 4843 O O . ARG A 1 617 ? -16.741 -36.825 7.368 1.00 91.81 617 ARG A O 1
ATOM 4850 N N . ARG A 1 618 ? -17.989 -35.484 6.045 1.00 89.94 618 ARG A N 1
ATOM 4851 C CA . ARG A 1 618 ? -18.969 -35.024 7.035 1.00 89.94 618 ARG A CA 1
ATOM 4852 C C . ARG A 1 618 ? -20.234 -34.538 6.327 1.00 89.94 618 ARG A C 1
ATOM 4854 O O . ARG A 1 618 ? -20.160 -34.033 5.210 1.00 89.94 618 ARG A O 1
ATOM 4861 N N . TYR A 1 619 ? -21.384 -34.688 6.982 1.00 82.75 619 TYR A N 1
ATOM 4862 C CA . TYR A 1 619 ? -22.607 -33.990 6.589 1.00 82.75 619 TYR A CA 1
ATOM 4863 C C . TYR A 1 619 ? -22.548 -32.553 7.105 1.00 82.75 619 TYR A C 1
ATOM 4865 O O . TYR A 1 619 ? -22.417 -32.346 8.311 1.00 82.75 619 TYR A O 1
ATOM 4873 N N . LEU A 1 620 ? -22.615 -31.595 6.183 1.00 78.31 620 LEU A N 1
ATOM 4874 C CA . LEU A 1 620 ? -22.529 -30.165 6.450 1.00 78.31 620 LEU A CA 1
ATOM 4875 C C . LEU A 1 620 ? -23.737 -29.473 5.820 1.00 78.31 620 LEU A C 1
ATOM 4877 O O . LEU A 1 620 ? -24.005 -29.678 4.632 1.00 78.31 620 LEU A O 1
ATOM 4881 N N . ASP A 1 621 ? -24.430 -28.645 6.595 1.00 71.56 621 ASP A N 1
ATOM 4882 C CA . ASP A 1 621 ? -25.487 -27.781 6.075 1.00 71.56 621 ASP A CA 1
ATOM 4883 C C . ASP A 1 621 ? -24.850 -26.506 5.511 1.00 71.56 621 ASP A C 1
ATOM 4885 O O . ASP A 1 621 ? -24.496 -25.584 6.243 1.00 71.56 621 ASP A O 1
ATOM 4889 N N . VAL A 1 622 ? -24.653 -26.483 4.190 1.00 71.50 622 VAL A N 1
ATOM 4890 C CA . VAL A 1 622 ? -24.022 -25.364 3.472 1.00 71.50 622 VAL A CA 1
ATOM 4891 C C . VAL A 1 622 ? -25.096 -24.542 2.742 1.00 71.50 622 VAL A C 1
ATOM 4893 O O . VAL A 1 622 ? -25.850 -25.121 1.952 1.00 71.50 622 VAL A O 1
ATOM 4896 N N . PRO A 1 623 ? -25.185 -23.215 2.963 1.00 67.62 623 PRO A N 1
ATOM 4897 C CA . PRO A 1 623 ? -26.072 -22.329 2.211 1.00 67.62 623 PRO A CA 1
ATOM 4898 C C . PRO A 1 623 ? -25.758 -22.313 0.707 1.00 67.62 623 PRO A C 1
ATOM 4900 O O . PRO A 1 623 ? -24.657 -22.664 0.280 1.00 67.62 623 PRO A O 1
ATOM 4903 N N . GLN A 1 624 ? -26.718 -21.868 -0.115 1.00 66.38 624 GLN A N 1
ATOM 4904 C CA . GLN A 1 624 ? -26.487 -21.721 -1.561 1.00 66.38 624 GLN A CA 1
ATOM 4905 C C . GLN A 1 624 ? -25.323 -20.773 -1.865 1.00 66.38 624 GLN A C 1
ATOM 4907 O O . GLN A 1 624 ? -24.466 -21.121 -2.676 1.00 66.38 624 GLN A O 1
ATOM 4912 N N . ASP A 1 625 ? -25.267 -19.636 -1.173 1.00 67.12 625 ASP A N 1
ATOM 4913 C CA . ASP A 1 625 ? -24.164 -18.686 -1.265 1.00 67.12 625 ASP A CA 1
ATOM 4914 C C . ASP A 1 625 ? -23.171 -18.965 -0.137 1.00 67.12 625 ASP A C 1
ATOM 4916 O O . ASP A 1 625 ? -23.508 -18.878 1.042 1.00 67.12 625 ASP A O 1
ATOM 4920 N N . HIS A 1 626 ? -21.948 -19.339 -0.493 1.00 70.81 626 HIS A N 1
ATOM 4921 C CA . HIS A 1 626 ? -20.886 -19.617 0.466 1.00 70.81 626 HIS A CA 1
ATOM 4922 C C . HIS A 1 626 ? -19.516 -19.429 -0.196 1.00 70.81 626 HIS A C 1
ATOM 4924 O O . HIS A 1 626 ? -19.393 -19.351 -1.421 1.00 70.81 626 HIS A O 1
ATOM 4930 N N . SER A 1 627 ? -18.468 -19.385 0.622 1.00 74.00 627 SER A N 1
ATOM 4931 C CA . SER A 1 627 ? -17.077 -19.373 0.174 1.00 74.00 627 SER A CA 1
ATOM 4932 C C . SER A 1 627 ? -16.313 -20.555 0.773 1.00 74.00 627 SER A C 1
ATOM 4934 O O . SER A 1 627 ? -16.723 -21.140 1.775 1.00 74.00 627 SER A O 1
ATOM 4936 N N . ILE A 1 628 ? -15.220 -20.951 0.118 1.00 75.06 628 ILE A N 1
ATOM 4937 C CA . ILE A 1 628 ? -14.323 -22.015 0.581 1.00 75.06 628 ILE A CA 1
ATOM 4938 C C . ILE A 1 628 ? -12.899 -21.486 0.442 1.00 75.06 628 ILE A C 1
ATOM 4940 O O . ILE A 1 628 ? -12.530 -20.994 -0.623 1.00 75.06 628 ILE A O 1
ATOM 4944 N N . SER A 1 629 ? -12.105 -21.619 1.499 1.00 75.69 629 SER A N 1
ATOM 4945 C CA . SER A 1 629 ? -10.671 -21.324 1.511 1.00 75.69 629 SER A CA 1
ATOM 4946 C C . SER A 1 629 ? -9.922 -22.542 2.042 1.00 75.69 629 SER A C 1
ATOM 4948 O O . SER A 1 629 ? -10.415 -23.210 2.955 1.00 75.69 629 SER A O 1
ATOM 4950 N N . PHE A 1 630 ? -8.786 -22.894 1.439 1.00 79.50 630 PHE A N 1
ATOM 4951 C CA . PHE A 1 630 ? -8.052 -24.102 1.806 1.00 79.50 630 PHE A CA 1
ATOM 4952 C C . PHE A 1 630 ? -6.603 -24.090 1.332 1.00 79.50 630 PHE A C 1
ATOM 4954 O O . PHE A 1 630 ? -6.255 -23.551 0.289 1.00 79.50 630 PHE A O 1
ATOM 4961 N N . TRP A 1 631 ? -5.792 -24.856 2.053 1.00 75.62 631 TRP A N 1
ATOM 4962 C CA . TRP A 1 631 ? -4.402 -25.127 1.732 1.00 75.62 631 TRP A CA 1
ATOM 4963 C C . TRP A 1 631 ? -4.243 -26.416 0.944 1.00 75.62 631 TRP A C 1
ATOM 4965 O O . TRP A 1 631 ? -4.755 -27.458 1.352 1.00 75.62 631 TRP A O 1
ATOM 4975 N N . THR A 1 632 ? -3.470 -26.394 -0.143 1.00 83.75 632 THR A N 1
ATOM 4976 C CA . THR A 1 632 ? -3.095 -27.632 -0.839 1.00 83.75 632 THR A CA 1
ATOM 4977 C C . THR A 1 632 ? -1.659 -27.612 -1.355 1.00 83.75 632 THR A C 1
ATOM 4979 O O . THR A 1 632 ? -1.096 -26.563 -1.675 1.00 83.75 632 THR A O 1
ATOM 4982 N N . LYS A 1 633 ? -1.058 -28.804 -1.417 1.00 83.69 633 LYS A N 1
ATOM 4983 C CA . LYS A 1 633 ? 0.281 -29.065 -1.955 1.00 83.69 633 LYS A CA 1
ATOM 4984 C C . LYS A 1 633 ? 0.219 -30.342 -2.802 1.00 83.69 633 LYS A C 1
ATOM 4986 O O . LYS A 1 633 ? 0.458 -31.433 -2.281 1.00 83.69 633 LYS A O 1
ATOM 4991 N N . PRO A 1 634 ? -0.146 -30.241 -4.090 1.00 80.25 634 PRO A N 1
ATOM 4992 C CA . PRO A 1 634 ? -0.203 -31.398 -4.974 1.00 80.25 634 PRO A CA 1
ATOM 4993 C C . PRO A 1 634 ? 1.202 -31.979 -5.157 1.00 80.25 634 PRO A C 1
ATOM 4995 O O . PRO A 1 634 ? 2.125 -31.249 -5.503 1.00 80.25 634 PRO A O 1
ATOM 4998 N N . SER A 1 635 ? 1.377 -33.284 -4.946 1.00 74.75 635 SER A N 1
ATOM 4999 C CA . SER A 1 635 ? 2.658 -33.964 -5.196 1.00 74.75 635 SER A CA 1
ATOM 5000 C C . SER A 1 635 ? 2.912 -34.203 -6.688 1.00 74.75 635 SER A C 1
ATOM 5002 O O . SER A 1 635 ? 4.058 -34.268 -7.125 1.00 74.75 635 SER A O 1
ATOM 5004 N N . VAL A 1 636 ? 1.837 -34.319 -7.478 1.00 73.38 636 VAL A N 1
ATOM 5005 C CA . VAL A 1 636 ? 1.856 -34.430 -8.940 1.00 73.38 636 VAL A CA 1
ATOM 5006 C C . VAL A 1 636 ? 0.623 -33.724 -9.503 1.00 73.38 636 VAL A C 1
ATOM 5008 O O . VAL A 1 636 ? -0.495 -33.978 -9.061 1.00 73.38 636 VAL A O 1
ATOM 5011 N N . ILE A 1 637 ? 0.793 -32.893 -10.534 1.00 76.56 637 ILE A N 1
ATOM 5012 C CA . ILE A 1 637 ? -0.324 -32.319 -11.302 1.00 76.56 637 ILE A CA 1
ATOM 5013 C C . ILE A 1 637 ? -0.514 -33.162 -12.560 1.00 76.56 637 ILE A C 1
ATOM 5015 O O . ILE A 1 637 ? 0.032 -32.886 -13.624 1.00 76.56 637 ILE A O 1
ATOM 5019 N N . SER A 1 638 ? -1.256 -34.255 -12.411 1.00 76.00 638 SER A N 1
ATOM 5020 C CA . SER A 1 638 ? -1.632 -35.138 -13.515 1.00 76.00 638 SER A CA 1
ATOM 5021 C C . SER A 1 638 ? -3.081 -35.585 -13.355 1.00 76.00 638 SER A C 1
ATOM 5023 O O . SER A 1 638 ? -3.562 -35.753 -12.232 1.00 76.00 638 SER A O 1
ATOM 5025 N N . GLY A 1 639 ? -3.784 -35.731 -14.481 1.00 80.38 639 GLY A N 1
ATOM 5026 C CA . GLY A 1 639 ? -5.217 -36.024 -14.489 1.00 80.38 639 GLY A CA 1
ATOM 5027 C C . GLY A 1 639 ? -6.071 -34.948 -13.806 1.00 80.38 639 GLY A C 1
ATOM 5028 O O . GLY A 1 639 ? -5.625 -33.828 -13.568 1.00 80.38 639 GLY A O 1
ATOM 5029 N N . THR A 1 640 ? -7.322 -35.292 -13.515 1.00 82.44 640 THR A N 1
ATOM 5030 C CA . THR A 1 640 ? -8.246 -34.443 -12.755 1.00 82.44 640 THR A CA 1
ATOM 5031 C C . THR A 1 640 ? -8.350 -34.964 -11.329 1.00 82.44 640 THR A C 1
ATOM 5033 O O . THR A 1 640 ? -8.676 -36.132 -11.126 1.00 82.44 640 THR A O 1
ATOM 5036 N N . GLN A 1 641 ? -8.108 -34.096 -10.352 1.00 85.69 641 GLN A N 1
ATOM 5037 C CA . GLN A 1 641 ? -8.127 -34.418 -8.927 1.00 85.69 641 GLN A CA 1
ATOM 5038 C C . GLN A 1 641 ? -9.270 -33.664 -8.248 1.00 85.69 641 GLN A C 1
ATOM 5040 O O . GLN A 1 641 ? -9.434 -32.462 -8.458 1.00 85.69 641 GLN A O 1
ATOM 5045 N N . ASN A 1 642 ? -10.073 -34.364 -7.449 1.00 87.62 642 ASN A N 1
ATOM 5046 C CA . ASN A 1 642 ? -11.153 -33.748 -6.681 1.00 87.62 642 ASN A CA 1
ATOM 5047 C C . ASN A 1 642 ? -10.592 -33.251 -5.346 1.00 87.62 642 ASN A C 1
ATOM 5049 O O . ASN A 1 642 ? -9.972 -34.027 -4.626 1.00 87.62 642 ASN A O 1
ATOM 5053 N N . LEU A 1 643 ? -10.827 -31.979 -5.031 1.00 88.81 643 LEU A N 1
ATOM 5054 C CA . LEU A 1 643 ? -10.434 -31.361 -3.764 1.00 88.81 643 LEU A CA 1
ATOM 5055 C C . LEU A 1 643 ? -11.607 -31.372 -2.778 1.00 88.81 643 LEU A C 1
ATOM 5057 O O . LEU A 1 643 ? -11.463 -31.826 -1.651 1.00 88.81 643 LEU A O 1
ATOM 5061 N N . PHE A 1 644 ? -12.791 -30.954 -3.240 1.00 89.25 644 PHE A N 1
ATOM 5062 C CA . PHE A 1 644 ? -14.031 -30.965 -2.459 1.00 89.25 644 PHE A CA 1
ATOM 5063 C C . PHE A 1 644 ? -15.191 -31.454 -3.317 1.00 89.25 644 PHE A C 1
ATOM 5065 O O . PHE A 1 644 ? -15.276 -31.106 -4.493 1.00 89.25 644 PHE A O 1
ATOM 5072 N N . SER A 1 645 ? -16.106 -32.226 -2.733 1.00 88.25 645 SER A N 1
ATOM 5073 C CA . SER A 1 645 ? -17.296 -32.738 -3.420 1.00 88.25 645 SER A CA 1
ATOM 5074 C C . SER A 1 645 ? -18.541 -32.441 -2.593 1.00 88.25 645 SER A C 1
ATOM 5076 O O . SER A 1 645 ? -18.714 -33.007 -1.516 1.00 88.25 645 SER A O 1
ATOM 5078 N N . PHE A 1 646 ? -19.435 -31.599 -3.113 1.00 85.56 646 PHE A N 1
ATOM 5079 C CA . PHE A 1 646 ? -20.678 -31.217 -2.444 1.00 85.56 646 PHE A CA 1
ATOM 5080 C C . PHE A 1 646 ? -21.848 -31.961 -3.076 1.00 85.56 646 PHE A C 1
ATOM 5082 O O . PHE A 1 646 ? -22.406 -31.531 -4.085 1.00 85.56 646 PHE A O 1
ATOM 5089 N N . GLN A 1 647 ? -22.216 -33.104 -2.494 1.00 79.75 647 GLN A N 1
ATOM 5090 C CA . GLN A 1 647 ? -23.219 -33.994 -3.090 1.00 79.75 647 GLN A CA 1
ATOM 5091 C C . GLN A 1 647 ? -24.595 -33.323 -3.227 1.00 79.75 647 GLN A C 1
ATOM 5093 O O . GLN A 1 647 ? -25.196 -33.397 -4.296 1.00 79.75 647 GLN A O 1
ATOM 5098 N N . ASN A 1 648 ? -25.051 -32.608 -2.191 1.00 78.88 648 ASN A N 1
ATOM 5099 C CA . ASN A 1 648 ? -26.369 -31.956 -2.176 1.00 78.88 648 ASN A CA 1
ATOM 5100 C C . ASN A 1 648 ? -26.428 -30.652 -2.989 1.00 78.88 648 ASN A C 1
ATOM 5102 O O . ASN A 1 648 ? -27.502 -30.260 -3.432 1.00 78.88 648 ASN A O 1
ATOM 5106 N N . LEU A 1 649 ? -25.288 -29.983 -3.198 1.00 77.38 649 LEU A N 1
ATOM 5107 C CA . LEU A 1 649 ? -25.199 -28.781 -4.038 1.00 77.38 649 LEU A CA 1
ATOM 5108 C C . LEU A 1 649 ? -24.805 -29.108 -5.489 1.00 77.38 649 LEU A C 1
ATOM 5110 O O . LEU A 1 649 ? -24.713 -28.221 -6.330 1.00 77.38 649 LEU A O 1
ATOM 5114 N N . HIS A 1 650 ? -24.590 -30.389 -5.798 1.00 82.69 650 HIS A N 1
ATOM 5115 C CA . HIS A 1 650 ? -24.309 -30.906 -7.133 1.00 82.69 650 HIS A CA 1
ATOM 5116 C C . HIS A 1 650 ? -23.069 -30.326 -7.841 1.00 82.69 650 HIS A C 1
ATOM 5118 O O . HIS A 1 650 ? -22.947 -30.485 -9.058 1.00 82.69 650 HIS A O 1
ATOM 5124 N N . TYR A 1 651 ? -22.053 -29.843 -7.114 1.00 86.12 651 TYR A N 1
ATOM 5125 C CA . TYR A 1 651 ? -20.755 -29.460 -7.701 1.00 86.12 651 TYR A CA 1
ATOM 5126 C C . TYR A 1 651 ? -19.529 -30.020 -6.955 1.00 86.12 651 TYR A C 1
ATOM 5128 O O . TYR A 1 651 ? -19.597 -30.478 -5.813 1.00 86.12 651 TYR A O 1
ATOM 5136 N N . VAL A 1 652 ? -18.389 -29.999 -7.644 1.00 87.69 652 VAL A N 1
ATOM 5137 C CA . VAL A 1 652 ? -17.075 -30.464 -7.191 1.00 87.69 652 VAL A CA 1
ATOM 5138 C C . VAL A 1 652 ? -16.049 -29.365 -7.464 1.00 87.69 652 VAL A C 1
ATOM 5140 O O . VAL A 1 652 ? -16.064 -28.751 -8.532 1.00 87.69 652 VAL A O 1
ATOM 5143 N N . VAL A 1 653 ? -15.135 -29.144 -6.525 1.00 88.75 653 VAL A N 1
ATOM 5144 C CA . VAL A 1 653 ? -13.941 -28.310 -6.714 1.00 88.75 653 VAL A CA 1
ATOM 5145 C C . VAL A 1 653 ? -12.801 -29.213 -7.170 1.00 88.75 653 VAL A C 1
ATOM 5147 O O . VAL A 1 653 ? -12.493 -30.207 -6.506 1.00 88.75 653 VAL A O 1
ATOM 5150 N N . ARG A 1 654 ? -12.184 -28.900 -8.312 1.00 87.12 654 ARG A N 1
ATOM 5151 C CA . ARG A 1 654 ? -11.203 -29.777 -8.967 1.00 87.12 654 ARG A CA 1
ATOM 5152 C C . ARG A 1 654 ? -9.909 -29.060 -9.304 1.00 87.12 654 ARG A C 1
ATOM 5154 O O . ARG A 1 654 ? -9.943 -27.929 -9.776 1.00 87.12 654 ARG A O 1
ATOM 5161 N N . LEU A 1 655 ? -8.796 -29.776 -9.157 1.00 86.25 655 LEU A N 1
ATOM 5162 C CA . LEU A 1 655 ? -7.498 -29.444 -9.735 1.00 86.25 655 LEU A CA 1
ATOM 5163 C C . LEU A 1 655 ? -7.323 -30.212 -11.049 1.00 86.25 655 LEU A C 1
ATOM 5165 O O . LEU A 1 655 ? -7.391 -31.442 -11.086 1.00 86.25 655 LEU A O 1
ATOM 5169 N N . LEU A 1 656 ? -7.111 -29.487 -12.141 1.00 82.38 656 LEU A N 1
ATOM 5170 C CA . LEU A 1 656 ? -6.881 -30.067 -13.461 1.00 82.38 656 LEU A CA 1
ATOM 5171 C C . LEU A 1 656 ? -5.403 -30.357 -13.706 1.00 82.38 656 LEU A C 1
ATOM 5173 O O . LEU A 1 656 ? -4.523 -29.748 -13.102 1.00 82.38 656 LEU A O 1
ATOM 5177 N N . SER A 1 657 ? -5.131 -31.186 -14.714 1.00 81.25 657 SER A N 1
ATOM 5178 C CA . SER A 1 657 ? -3.776 -31.483 -15.193 1.00 81.25 657 SER A CA 1
ATOM 5179 C C . SER A 1 657 ? -3.021 -30.249 -15.698 1.00 81.25 657 SER A C 1
ATOM 5181 O O . SER A 1 657 ? -1.811 -30.295 -15.870 1.00 81.25 657 SER A O 1
ATOM 5183 N N . THR A 1 658 ? -3.725 -29.145 -15.954 1.00 79.56 658 THR A N 1
ATOM 5184 C CA . THR A 1 658 ? -3.138 -27.851 -16.328 1.00 79.56 658 THR A CA 1
ATOM 5185 C C . THR A 1 658 ? -2.701 -27.019 -15.120 1.00 79.56 658 THR A C 1
ATOM 5187 O O . THR A 1 658 ? -2.269 -25.885 -15.298 1.00 79.56 658 THR A O 1
ATOM 5190 N N . GLY A 1 659 ? -2.898 -27.517 -13.897 1.00 76.19 659 GLY A N 1
ATOM 5191 C CA . GLY A 1 659 ? -2.681 -26.766 -12.664 1.00 76.19 659 GLY A CA 1
ATOM 5192 C C . GLY A 1 659 ? -3.783 -25.753 -12.361 1.00 76.19 659 GLY A C 1
ATOM 5193 O O . GLY A 1 659 ? -3.617 -24.938 -11.472 1.00 76.19 659 GLY A O 1
ATOM 5194 N N . LYS A 1 660 ? -4.912 -25.753 -13.075 1.00 80.56 660 LYS A N 1
ATOM 5195 C CA . LYS A 1 660 ? -6.023 -24.833 -12.776 1.00 80.56 660 LYS A CA 1
ATOM 5196 C C . LYS A 1 660 ? -6.970 -25.445 -11.759 1.00 80.56 660 LYS A C 1
ATOM 5198 O O . LYS A 1 660 ? -7.297 -26.627 -11.879 1.00 80.56 660 LYS A O 1
ATOM 5203 N N . ILE A 1 661 ? -7.462 -24.625 -10.834 1.00 83.50 661 ILE A N 1
ATOM 5204 C CA . ILE A 1 661 ? -8.584 -24.983 -9.965 1.00 83.50 661 ILE A CA 1
ATOM 5205 C C . ILE A 1 661 ? -9.876 -24.417 -10.553 1.00 83.50 661 ILE A C 1
ATOM 5207 O O . ILE A 1 661 ? -9.893 -23.321 -11.115 1.00 83.50 661 ILE A O 1
ATOM 5211 N N . GLY A 1 662 ? -10.960 -25.180 -10.466 1.00 82.88 662 GLY A N 1
ATOM 5212 C CA . GLY A 1 662 ? -12.275 -24.699 -10.869 1.00 82.88 662 GLY A CA 1
ATOM 5213 C C . GLY A 1 662 ? -13.423 -25.496 -10.272 1.00 82.88 662 GLY A C 1
ATOM 5214 O O . GLY A 1 662 ? -13.228 -26.566 -9.690 1.00 82.88 662 GLY A O 1
ATOM 5215 N N . PHE A 1 663 ? -14.619 -24.950 -10.450 1.00 84.69 663 PHE A N 1
ATOM 5216 C CA . PHE A 1 663 ? -15.883 -25.556 -10.056 1.00 84.69 663 PHE A CA 1
ATOM 5217 C C . PHE A 1 663 ? -16.481 -26.306 -11.244 1.00 84.69 663 PHE A C 1
ATOM 5219 O O . PHE A 1 663 ? -16.510 -25.780 -12.359 1.00 84.69 663 PHE A O 1
ATOM 5226 N N . GLN A 1 664 ? -16.967 -27.521 -11.002 1.00 83.06 664 GLN A N 1
ATOM 5227 C CA . GLN A 1 664 ? -17.631 -28.348 -12.006 1.00 83.06 664 GLN A CA 1
ATOM 5228 C C . GLN A 1 664 ? -18.895 -28.987 -11.437 1.00 83.06 664 GLN A C 1
ATOM 5230 O O . GLN A 1 664 ? -18.861 -29.537 -10.337 1.00 83.06 664 GLN A O 1
ATOM 5235 N N . THR A 1 665 ? -19.991 -29.000 -12.193 1.00 81.44 665 THR A N 1
ATOM 5236 C CA . THR A 1 665 ? -21.172 -29.802 -11.834 1.00 81.44 665 THR A C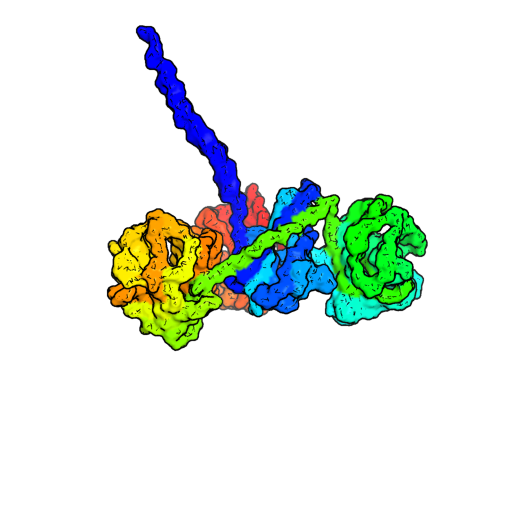A 1
ATOM 5237 C C . THR A 1 665 ? -20.881 -31.305 -11.920 1.00 81.44 665 THR A C 1
ATOM 5239 O O . THR A 1 665 ? -20.045 -31.748 -12.708 1.00 81.44 665 THR A O 1
ATOM 5242 N N . HIS A 1 666 ? -21.555 -32.133 -11.115 1.00 77.25 666 HIS A N 1
ATOM 5243 C CA . HIS A 1 666 ? -21.289 -33.586 -11.087 1.00 77.25 666 HIS A CA 1
ATOM 5244 C C . HIS A 1 666 ? -21.559 -34.290 -12.429 1.00 77.25 666 HIS A C 1
ATOM 5246 O O . HIS A 1 666 ? -20.925 -35.300 -12.726 1.00 77.25 666 HIS A O 1
ATOM 5252 N N . ASP A 1 667 ? -22.468 -33.753 -13.243 1.00 75.06 667 ASP A N 1
ATOM 5253 C CA . ASP A 1 667 ? -22.780 -34.228 -14.598 1.00 75.06 667 ASP A CA 1
ATOM 5254 C C . ASP A 1 667 ? -21.761 -33.762 -15.661 1.00 75.06 667 ASP A C 1
ATOM 5256 O O . ASP A 1 667 ? -21.852 -34.153 -16.823 1.00 75.06 667 ASP A O 1
ATOM 5260 N N . GLY A 1 668 ? -20.793 -32.925 -15.271 1.00 68.25 668 GLY A N 1
ATOM 5261 C CA . GLY A 1 668 ? -19.760 -32.368 -16.138 1.00 68.25 668 GLY A CA 1
ATOM 5262 C C . GLY A 1 668 ? -20.241 -31.286 -17.108 1.00 68.25 668 GLY A C 1
ATOM 5263 O O . GLY A 1 668 ? -19.453 -30.870 -17.956 1.00 68.25 668 GLY A O 1
ATOM 5264 N N . SER A 1 669 ? -21.494 -30.830 -17.006 1.00 71.06 669 SER A N 1
ATOM 5265 C CA . SER A 1 669 ? -22.121 -29.925 -17.982 1.00 71.06 669 SER A CA 1
ATOM 5266 C C . SER A 1 669 ? -21.659 -28.465 -17.893 1.00 71.06 669 SER A C 1
ATOM 5268 O O . SER A 1 669 ? -21.776 -27.734 -18.877 1.00 71.06 669 SER A O 1
ATOM 5270 N N . SER A 1 670 ? -21.098 -28.036 -16.759 1.00 70.19 670 SER A N 1
ATOM 5271 C CA . SER A 1 670 ? -20.603 -26.669 -16.554 1.00 70.19 670 SER A CA 1
ATOM 5272 C C . SER A 1 670 ? -19.244 -26.649 -15.852 1.00 70.19 670 SER A C 1
ATOM 5274 O O . SER A 1 670 ? -18.980 -27.475 -14.976 1.00 70.19 670 SER A O 1
ATOM 5276 N N . TYR A 1 671 ? -18.368 -25.723 -16.264 1.00 72.44 671 TYR A N 1
ATOM 5277 C CA . TYR A 1 671 ? -17.034 -25.538 -15.686 1.00 72.44 671 TYR A CA 1
ATOM 5278 C C . TYR A 1 671 ? -16.699 -24.048 -15.575 1.00 72.44 671 TYR A C 1
ATOM 5280 O O . TYR A 1 671 ? -16.794 -23.321 -16.566 1.00 72.44 671 TYR A O 1
ATOM 5288 N N . GLN A 1 672 ? -16.260 -23.603 -14.398 1.00 73.38 672 GLN A N 1
ATOM 5289 C CA . GLN A 1 672 ? -15.778 -22.239 -14.167 1.00 73.38 672 GLN A CA 1
ATOM 5290 C C . GLN A 1 672 ? -14.386 -22.275 -13.534 1.00 73.38 672 GLN A C 1
ATOM 5292 O O . GLN A 1 672 ? -14.172 -22.940 -12.522 1.00 73.38 672 GLN A O 1
ATOM 5297 N N . TYR A 1 673 ? -13.429 -21.574 -14.146 1.00 71.50 673 TYR A N 1
ATOM 5298 C CA . TYR A 1 673 ? -12.050 -21.506 -13.662 1.00 71.50 673 TYR A CA 1
ATOM 5299 C C . TYR A 1 673 ? -11.885 -20.405 -12.614 1.00 71.50 673 TYR A C 1
ATOM 5301 O O . TYR A 1 673 ? -12.356 -19.286 -12.815 1.00 71.50 673 TYR A O 1
ATOM 5309 N N . CYS A 1 674 ? -11.149 -20.708 -11.547 1.00 62.81 674 CYS A N 1
ATOM 5310 C CA . CYS A 1 674 ? -10.548 -19.696 -10.686 1.00 62.81 674 CYS A CA 1
ATOM 5311 C C . CYS A 1 674 ? -9.283 -19.154 -11.383 1.00 62.81 674 CYS A C 1
ATOM 5313 O O . CYS A 1 674 ? -8.608 -19.894 -12.105 1.00 62.81 674 CYS A O 1
ATOM 5315 N N . ASN A 1 675 ? -8.960 -17.869 -11.226 1.00 50.53 675 ASN A N 1
ATOM 5316 C CA . ASN A 1 675 ? -7.799 -17.267 -11.895 1.00 50.53 675 ASN A CA 1
ATOM 5317 C C . ASN A 1 675 ? -6.473 -17.852 -11.359 1.00 50.53 675 ASN A C 1
ATOM 5319 O O . ASN A 1 675 ? -6.261 -17.872 -10.152 1.00 50.53 675 ASN A O 1
ATOM 5323 N N . GLY A 1 676 ? -5.575 -18.284 -12.258 1.00 53.69 676 GLY A N 1
ATOM 5324 C CA . GLY A 1 676 ? -4.208 -18.744 -11.940 1.00 53.69 676 GLY A CA 1
ATOM 5325 C C . GLY A 1 676 ? -3.880 -20.185 -12.376 1.00 53.69 676 GLY A C 1
ATOM 5326 O O . GLY A 1 676 ? -4.765 -21.031 -12.493 1.00 53.69 676 GLY A O 1
ATOM 5327 N N . ASN A 1 677 ? -2.594 -20.464 -12.637 1.00 53.78 677 ASN A N 1
ATOM 5328 C CA . ASN A 1 677 ? -2.047 -21.815 -12.847 1.00 53.78 677 ASN A CA 1
ATOM 5329 C C . ASN A 1 677 ? -1.168 -22.198 -11.643 1.00 53.78 677 ASN A C 1
ATOM 5331 O O . ASN A 1 677 ? -0.310 -21.418 -11.238 1.00 53.78 677 ASN A O 1
ATOM 5335 N N . ILE A 1 678 ? -1.340 -23.409 -11.119 1.00 56.25 678 ILE A N 1
ATOM 5336 C CA . ILE A 1 678 ? -0.608 -23.960 -9.973 1.00 56.25 678 ILE A CA 1
ATOM 5337 C C . ILE A 1 678 ? 0.575 -24.801 -10.473 1.00 56.25 678 ILE A C 1
ATOM 5339 O O . ILE A 1 678 ? 0.354 -25.751 -11.228 1.00 56.25 678 ILE A O 1
ATOM 5343 N N . PRO A 1 679 ? 1.825 -24.499 -10.079 1.00 55.16 679 PRO A N 1
ATOM 5344 C CA . PRO A 1 679 ? 2.976 -25.341 -10.392 1.00 55.16 679 PRO A CA 1
ATOM 5345 C C . PRO A 1 679 ? 3.004 -26.640 -9.556 1.00 55.16 679 PRO A C 1
ATOM 5347 O O . PRO A 1 679 ? 2.511 -26.642 -8.427 1.00 55.16 679 PRO A O 1
ATOM 5350 N N . PRO A 1 680 ? 3.642 -27.731 -10.037 1.00 48.50 680 PRO A N 1
ATOM 5351 C CA . PRO A 1 680 ? 3.626 -29.061 -9.400 1.00 48.50 680 PRO A CA 1
ATOM 5352 C C . PRO A 1 680 ? 4.279 -29.195 -8.014 1.00 48.50 680 PRO A C 1
ATOM 5354 O O . PRO A 1 680 ? 4.384 -30.305 -7.508 1.00 48.50 680 PRO A O 1
ATOM 5357 N N . THR A 1 681 ? 4.749 -28.105 -7.408 1.00 50.59 681 THR A N 1
ATOM 5358 C CA . THR A 1 681 ? 5.478 -28.116 -6.128 1.00 50.59 681 THR A CA 1
ATOM 5359 C C . THR A 1 681 ? 5.166 -26.906 -5.244 1.00 50.59 681 THR A C 1
ATOM 5361 O O . THR A 1 681 ? 5.865 -26.669 -4.259 1.00 50.59 681 THR A O 1
ATOM 5364 N N . THR A 1 682 ? 4.152 -26.109 -5.586 1.00 44.50 682 THR A N 1
ATOM 5365 C CA . THR A 1 682 ? 3.852 -24.856 -4.882 1.00 44.50 682 THR A CA 1
ATOM 5366 C C . THR A 1 682 ? 2.779 -25.078 -3.822 1.00 44.50 682 THR A C 1
ATOM 5368 O O . THR A 1 682 ? 1.710 -25.607 -4.112 1.00 44.50 682 THR A O 1
ATOM 5371 N N . THR A 1 683 ? 3.057 -24.648 -2.591 1.00 45.19 683 THR A N 1
ATOM 5372 C CA . THR A 1 683 ? 2.046 -24.514 -1.534 1.00 45.19 683 THR A CA 1
ATOM 5373 C C . THR A 1 683 ? 1.201 -23.280 -1.833 1.00 45.19 683 THR A C 1
ATOM 5375 O O . THR A 1 683 ? 1.750 -22.179 -1.877 1.00 45.19 683 THR A O 1
ATOM 5378 N N . ILE A 1 684 ? -0.107 -23.442 -2.034 1.00 41.28 684 ILE A N 1
ATOM 5379 C CA . ILE A 1 684 ? -1.006 -22.335 -2.402 1.00 41.28 684 ILE A CA 1
ATOM 5380 C C . ILE A 1 684 ? -2.025 -22.080 -1.297 1.00 41.28 684 ILE A C 1
ATOM 5382 O O . ILE A 1 684 ? -2.549 -23.044 -0.734 1.00 41.28 684 ILE A O 1
ATOM 5386 N N . PHE A 1 685 ? -2.186 -20.784 -0.993 1.00 36.25 685 PHE A N 1
ATOM 5387 C CA . PHE A 1 685 ? -3.131 -20.183 -0.046 1.00 36.25 685 PHE A CA 1
ATOM 5388 C C . PHE A 1 685 ? -4.543 -20.175 -0.625 1.00 36.25 685 PHE A C 1
ATOM 5390 O O . PHE A 1 685 ? -4.659 -19.840 -1.829 1.00 36.25 685 PHE A O 1
#

Sequence (685 aa):
MSVKRNLVSRLTRTRLLVPLLLIVLLLPAVYFYATRPKETAAWWNESWIYRKRIDISNPGGTDLTDFQISFTLDTTDTSKFQSNCEDLRITGVDGNLLPFWIEENNPGCGDANTKVWVKLPSIPSSGTYIYAYYGNPSASQSSEHDGNKVFEFFDDFSSTSLDTNKWEDWTTDSNTTSYTISNGEIQLTGQCNTGIKTKTYSGENYRVIARTKDNTDSGLILRVTDNDHLYLIRTNASGNATDYYMRNGSWTSLGGGYANFGTWTEWRIVEFSANGTSLSSKVDGTQLNTVTNATYSSGKIGLRRCSGSPYFDWVFVQKFASTDPSSSTQSEEIGTSPIGYWKFDEGTGTTAYDSSSHNNHGTINTATWINEGECISEKCLSFDGSSRVDTTLNTNNLPIPVTFTAWFYLTQSTTEQPIISGYVSHDNRWDIIYNRGGNNKVGWLYHSGGTVYSTNTISLNEWHQIVVIHTGTSVELYLDGIYQNTLSTTKGVNTGQTIRIGAWYNNTLSFKGLIDEVKIYPYARTNDQIENEYKLNSAAVIGSGTLATPSARPDDSIIAHWSLDEQTGQTAYDKINDYSLTLGADTNPNTDDPTWKPSTDCKINGCLEFASGKYARRYLDVPQDHSISFWTKPSVISGTQNLFSFQNLHYVVRLLSTGKIGFQTHDGSSYQYCNGNIPPTTTIF

Organism: NCBI:txid2715735

Secondary structure (DSSP, 8-state):
--STTSSHHHHHHHHHHHHHHHHHHHHHHHHHHHTS------S--TT--EEEEEEEE-TTSS-EEEEEEEEEE----TTTS-TT-TT-EEE-TT--B--EEE-TTSS-TTSTTEEEEEEEEEE-TT-EEEEEEE--TTPPPPTTB-HHHHSSEEE---SSS--TTTEEEEESTT--EEEEEETTEEEEEESSSEEEEESS--BSSEEEEEEEE--SSEEEEEEEEETTEEEEEE--TTSEEEEEEEETTEEEE--S--EE-S---S-EEEEEEEETTEEEEEETTEEEEEEE--S-SSBEEEEEESSS--EEEEEEEEEP-SS--EEEEEEEEE----SEEE-----SSSEE-B-STT--PEEEES-EEE-TTSSSSS-EEEEESS-EEEEEEEGGG--SSEEEEEEEEES---S-EEEEEEESSSSSEEEEEE-TTS---EEEEETTTEEEE-SSPPPSSSEEEEEEEE-SSEEEEEETTEEEEEEE-S--S--SSEEEESB-TTSSSB-EEEEEEEEEESSPPPHHHHHHHHHHHHHHHHTS-SS--BPPPTT------B-----SSSEEPBSSSS-PEEESSSSS--TT--EEE-TTTSSSS-EEE--TT--EE------SS------B--S---S-EEEEEETTTTEEEEE-TTS-EEEEETTS--EEEPS----TT--B-

Radius of gyration: 33.07 Å; chains: 1; bounding box: 115×70×80 Å